Protein AF-W2TNB8-F1 (afdb_monomer)

pLDDT: mean 73.54, std 21.19, range [29.77, 98.19]

Sequence (472 aa):
MLRQRFLNAPKELVDGCDENANVVPSSLSCDLNDADRNEKKLQFLEDAFILHDQIYKLVPEVVKSVVAKDLADVREAVNFLLICCRLLIRGSEAALFELYRRVENLSDDSKTEVIDAIASLFIVRKTDGKIEVFDTSLQLLKLLKRVEEILETKYLEDRVLAMKALTILAKGNRIFMRQHLREFQKYIRGSDDILACEALRALSNLVPLHSDSPEEESDRDIFRLRIFDSLFPDIERLLFRLMLSDDADATATLWHTCARNAIRVLFALSSEVDFVMSRVLGKTIWYAKRSADILIFYEKFKETQKNLNSDLIEDRRVYWNMKWQRTLERTLTIIGEIVEAIFVHISCSFKHELKRVAELVEVELKSDHETDEDYGNFDVNRSEVETDFAYEAGIFNMKPTSEKDIEVIATVPSTKTTIYIKQEVCDEKDDKTNTVDDLIRTHVNKLLEDSLLEPNSSSKIQPFDSDKLAMA

Foldseek 3Di:
DVVVVVVPDDPPPDDDPDVDDPDDDDDDPPPPDPPVVVVVVVVVVVVVVVVLVVLLVCLQVLLVVPQPDDLVSLLVSLVSLLVCVVVVRPCSVVSLVSSLVCLVRDDPSSNVSSVVSVVVVQWDADPVRHTPCVVSVVSVVVVLVVLVVQCPDPDPVSVLVSLLVLLVVCLVCLPVCLVCLVVLLVQLLDPDLSNNLSSLSSLLNSFDLADPDPVVVVVQVVAADEPPDPSLVSLLVSLVVLLQDDPVDPSVVRNLSSLLSSLSNLLRRHPCSVVSLVVSLVVLVVQLVVLVVVLVVLVVVLVVCVPPDNPVSVVVNVVSVVSNVSSVVSSVSSVVSNVVSVVSCVVHVVVVVVVVVVVVVVVVVVVPPPPPPCPPCPDDDDDVVVVVVCVVVCVPPPPPPDPVPDDDPDDDDDDDDDDDDDDDDDDPPDPDCCDPVNVVVVVVVVCCCVPPPDDPPDDPDDDDDPPPPPPD

Nearest PDB structures (foldseek):
  8d9w-assembly1_K  TM=4.921E-01  e=1.727E-01  Mus musculus
  8d9w-assembly1_O  TM=3.521E-01  e=2.165E-01  Mus musculus
  7p3r-assembly1_D  TM=1.498E-01  e=1.383E+00  Vibrio cholerae O1 biovar El Tor str. N16961

Structure (mmCIF, N/CA/C/O backbone):
data_AF-W2TNB8-F1
#
_entry.id   AF-W2TNB8-F1
#
loop_
_atom_site.group_PDB
_atom_site.id
_atom_site.type_symbol
_atom_site.label_atom_id
_atom_site.label_alt_id
_atom_site.label_comp_id
_atom_site.label_asym_id
_atom_site.label_entity_id
_atom_site.label_seq_id
_atom_site.pdbx_PDB_ins_code
_atom_site.Cartn_x
_atom_site.Cartn_y
_atom_site.Cartn_z
_atom_site.occupancy
_atom_site.B_iso_or_equiv
_atom_site.auth_seq_id
_atom_site.auth_comp_id
_atom_site.auth_asym_id
_atom_site.auth_atom_id
_atom_site.pdbx_PDB_model_num
ATOM 1 N N . MET A 1 1 ? 25.960 -23.559 -33.112 1.00 40.53 1 MET A N 1
ATOM 2 C CA . MET A 1 1 ? 25.210 -24.542 -33.935 1.00 40.53 1 MET A CA 1
ATOM 3 C C . MET A 1 1 ? 23.815 -24.045 -34.350 1.00 40.53 1 MET A C 1
ATOM 5 O O . MET A 1 1 ? 23.493 -24.158 -35.524 1.00 40.53 1 MET A O 1
ATOM 9 N N . LEU A 1 2 ? 23.014 -23.439 -33.458 1.00 31.98 2 LEU A N 1
ATOM 10 C CA . LEU A 1 2 ? 21.687 -22.861 -33.780 1.00 31.98 2 LEU A CA 1
ATOM 11 C C . LEU A 1 2 ? 21.736 -21.676 -34.766 1.00 31.98 2 LEU A C 1
ATOM 13 O O . LEU A 1 2 ? 21.023 -21.679 -35.764 1.00 31.98 2 LEU A O 1
ATOM 17 N N . ARG A 1 3 ? 22.665 -20.729 -34.569 1.00 32.19 3 ARG A N 1
ATOM 18 C CA . ARG A 1 3 ? 22.882 -19.573 -35.467 1.00 32.19 3 ARG A CA 1
ATOM 19 C C . ARG A 1 3 ? 23.163 -19.964 -36.926 1.00 32.19 3 ARG A C 1
ATOM 21 O O . ARG A 1 3 ? 22.741 -19.282 -37.850 1.00 32.19 3 ARG A O 1
ATOM 28 N N . GLN A 1 4 ? 23.844 -21.090 -37.133 1.00 34.09 4 GLN A N 1
ATOM 29 C CA . GLN A 1 4 ? 24.223 -21.587 -38.459 1.00 34.09 4 GLN A CA 1
ATOM 30 C C . GLN A 1 4 ? 23.063 -22.310 -39.161 1.00 34.09 4 GLN A C 1
ATOM 32 O O . GLN A 1 4 ? 23.000 -22.310 -40.382 1.00 34.09 4 GLN A O 1
ATOM 37 N N . ARG A 1 5 ? 22.109 -22.870 -38.402 1.00 43.34 5 ARG A N 1
ATOM 38 C CA . ARG A 1 5 ? 20.845 -23.384 -38.955 1.00 43.34 5 ARG A CA 1
ATOM 39 C C . ARG A 1 5 ? 19.876 -22.254 -39.309 1.00 43.34 5 ARG A C 1
ATOM 41 O O . ARG A 1 5 ? 19.186 -22.367 -40.311 1.00 43.34 5 ARG A O 1
ATOM 48 N N . PHE A 1 6 ? 19.885 -21.157 -38.551 1.00 41.62 6 PHE A N 1
ATOM 49 C CA . PHE A 1 6 ? 19.051 -19.980 -38.821 1.00 41.62 6 PHE A CA 1
ATOM 50 C C . PHE A 1 6 ? 19.519 -19.186 -40.056 1.00 41.62 6 PHE A C 1
ATOM 52 O O . PHE A 1 6 ? 18.704 -18.746 -40.854 1.00 41.62 6 PHE A O 1
ATOM 59 N N . LEU A 1 7 ? 20.837 -19.059 -40.261 1.00 44.31 7 LEU A N 1
ATOM 60 C CA . LEU A 1 7 ? 21.420 -18.379 -41.431 1.00 44.31 7 LEU A CA 1
ATOM 61 C C . LEU A 1 7 ? 21.337 -19.186 -42.740 1.00 44.31 7 LEU A C 1
ATOM 63 O O . LEU A 1 7 ? 21.536 -18.619 -43.811 1.00 44.31 7 LEU A O 1
ATOM 67 N N . ASN A 1 8 ? 21.046 -20.487 -42.654 1.00 40.94 8 ASN A N 1
ATOM 68 C CA . ASN A 1 8 ? 20.912 -21.386 -43.803 1.00 40.94 8 ASN A CA 1
ATOM 69 C C . ASN A 1 8 ? 19.446 -21.647 -44.193 1.00 40.94 8 ASN A C 1
ATOM 71 O O . ASN A 1 8 ? 19.190 -22.490 -45.053 1.00 40.94 8 ASN A O 1
ATOM 75 N N . ALA A 1 9 ? 18.486 -20.952 -43.573 1.00 39.31 9 ALA A N 1
ATOM 76 C CA . ALA A 1 9 ? 17.110 -20.944 -44.052 1.00 39.31 9 ALA A CA 1
ATOM 77 C C . ALA A 1 9 ? 17.053 -20.257 -45.437 1.00 39.31 9 ALA A C 1
ATOM 79 O O . ALA A 1 9 ? 17.747 -19.255 -45.644 1.00 39.31 9 ALA A O 1
ATOM 80 N N . PRO A 1 10 ? 16.291 -20.795 -46.406 1.00 40.50 10 PRO A N 1
ATOM 81 C CA . PRO A 1 10 ? 16.275 -20.288 -47.776 1.00 40.50 10 PRO A CA 1
ATOM 82 C C . PRO A 1 10 ? 15.850 -18.813 -47.821 1.00 40.50 10 PRO A C 1
ATOM 84 O O . PRO A 1 10 ? 14.850 -18.417 -47.226 1.00 40.50 10 PRO A O 1
ATOM 87 N N . LYS A 1 11 ? 16.620 -17.997 -48.554 1.00 43.34 11 LYS A N 1
ATOM 88 C CA . LYS A 1 11 ? 16.440 -16.537 -48.699 1.00 43.34 11 LYS A CA 1
ATOM 89 C C . LYS A 1 11 ? 15.171 -16.121 -49.463 1.00 43.34 11 LYS A C 1
ATOM 91 O O . LYS A 1 11 ? 14.946 -14.936 -49.653 1.00 43.34 11 LYS A O 1
ATOM 96 N N . GLU A 1 12 ? 14.335 -17.069 -49.869 1.00 43.75 12 GLU A N 1
ATOM 97 C CA . GLU A 1 12 ? 13.125 -16.840 -50.671 1.00 43.75 12 GLU A CA 1
ATOM 98 C C . GLU A 1 12 ? 11.912 -16.372 -49.834 1.00 43.75 12 GLU A C 1
ATOM 100 O O . GLU A 1 12 ? 10.834 -16.154 -50.373 1.00 43.75 12 GLU A O 1
ATOM 105 N N . LEU A 1 13 ? 12.077 -16.187 -48.518 1.00 45.91 13 LEU A N 1
ATOM 106 C CA . LEU A 1 13 ? 11.015 -15.777 -47.582 1.00 45.91 13 LEU A CA 1
ATOM 107 C C . LEU A 1 13 ? 11.037 -14.284 -47.193 1.00 45.91 13 LEU A C 1
ATOM 109 O O . LEU A 1 13 ? 10.194 -13.855 -46.408 1.00 45.91 13 LEU A O 1
ATOM 113 N N . VAL A 1 14 ? 11.974 -13.489 -47.725 1.00 41.12 14 VAL A N 1
ATOM 114 C CA . VAL A 1 14 ? 12.074 -12.035 -47.470 1.00 41.12 14 VAL A CA 1
ATOM 115 C C . VAL A 1 14 ? 12.381 -11.291 -48.771 1.00 41.12 14 VAL A C 1
ATOM 117 O O . VAL A 1 14 ? 13.396 -10.610 -48.883 1.00 41.12 14 VAL A O 1
ATOM 120 N N . ASP A 1 15 ? 11.517 -11.443 -49.772 1.00 37.66 15 ASP A N 1
ATOM 121 C CA . ASP A 1 15 ? 11.546 -10.584 -50.955 1.00 37.66 15 ASP A CA 1
ATOM 122 C C . ASP A 1 15 ? 10.164 -9.950 -51.152 1.00 37.66 15 ASP A C 1
ATOM 124 O O . ASP A 1 15 ? 9.153 -10.654 -51.201 1.00 37.66 15 ASP A O 1
ATOM 128 N N . GLY A 1 16 ? 10.124 -8.615 -51.211 1.00 37.34 16 GLY A N 1
ATOM 129 C CA . GLY A 1 16 ? 8.931 -7.864 -51.615 1.00 37.34 16 GLY A CA 1
ATOM 130 C C . GLY A 1 16 ? 8.333 -6.874 -50.609 1.00 37.34 16 GLY A C 1
ATOM 131 O O . GLY A 1 16 ? 7.139 -6.939 -50.341 1.00 37.34 16 GLY A O 1
ATOM 132 N N . CYS A 1 17 ? 9.113 -5.899 -50.135 1.00 37.81 17 CYS A N 1
ATOM 133 C CA . CYS A 1 17 ? 8.587 -4.549 -49.878 1.00 37.81 17 CYS A CA 1
ATOM 134 C C . CYS A 1 17 ? 9.474 -3.551 -50.630 1.00 37.81 17 CYS A C 1
ATOM 136 O O . CYS A 1 17 ? 10.291 -2.858 -50.031 1.00 37.81 17 CYS A O 1
ATOM 138 N N . ASP A 1 18 ? 9.347 -3.541 -51.957 1.00 36.62 18 ASP A N 1
ATOM 139 C CA . ASP A 1 18 ? 9.877 -2.472 -52.799 1.00 36.62 18 ASP A CA 1
ATOM 140 C C . ASP A 1 18 ? 8.700 -1.551 -53.160 1.00 36.62 18 ASP A C 1
ATOM 142 O O . ASP A 1 18 ? 7.759 -1.959 -53.843 1.00 36.62 18 ASP A O 1
ATOM 146 N N . GLU A 1 19 ? 8.700 -0.329 -52.625 1.00 45.00 19 GLU A N 1
ATOM 147 C CA . GLU A 1 19 ? 7.594 0.639 -52.721 1.00 45.00 19 GLU A CA 1
ATOM 148 C C . GLU A 1 19 ? 7.489 1.337 -54.092 1.00 45.00 19 GLU A C 1
ATOM 150 O O . GLU A 1 19 ? 6.746 2.303 -54.236 1.00 45.00 19 GLU A O 1
ATOM 155 N N . ASN A 1 20 ? 8.183 0.869 -55.134 1.00 50.16 20 ASN A N 1
ATOM 156 C CA . ASN A 1 20 ? 8.196 1.550 -56.431 1.00 50.16 20 ASN A CA 1
ATOM 157 C C . ASN A 1 20 ? 8.028 0.596 -57.619 1.00 50.16 20 ASN A C 1
ATOM 159 O O . ASN A 1 20 ? 8.991 0.250 -58.298 1.00 50.16 20 ASN A O 1
ATOM 163 N N . ALA A 1 21 ? 6.782 0.256 -57.953 1.00 39.47 21 ALA A N 1
ATOM 164 C CA . ALA A 1 21 ? 6.462 -0.315 -59.261 1.00 39.47 21 ALA A CA 1
ATOM 165 C C . ALA A 1 21 ? 5.097 0.166 -59.779 1.00 39.47 21 ALA A C 1
ATOM 167 O O . ALA A 1 21 ? 4.085 -0.525 -59.701 1.00 39.47 21 ALA A O 1
ATOM 168 N N . ASN A 1 22 ? 5.092 1.356 -60.386 1.00 47.47 22 ASN A N 1
ATOM 169 C CA . ASN A 1 22 ? 4.117 1.703 -61.418 1.00 47.47 22 ASN A CA 1
ATOM 170 C C . ASN A 1 22 ? 4.455 0.907 -62.687 1.00 47.47 22 ASN A C 1
ATOM 172 O O . ASN A 1 22 ? 5.191 1.393 -63.545 1.00 47.47 22 ASN A O 1
ATOM 176 N N . VAL A 1 23 ? 3.925 -0.311 -62.817 1.00 43.44 23 VAL A N 1
ATOM 177 C CA . VAL A 1 23 ? 3.882 -1.030 -64.097 1.00 43.44 23 VAL A CA 1
ATOM 178 C C . VAL A 1 23 ? 2.503 -1.664 -64.277 1.00 43.44 23 VAL A C 1
ATOM 180 O O . VAL A 1 23 ? 1.962 -2.324 -63.397 1.00 43.44 23 VAL A O 1
ATOM 183 N N . VAL A 1 24 ? 1.943 -1.378 -65.448 1.00 44.81 24 VAL A N 1
ATOM 184 C CA . VAL A 1 24 ? 0.628 -1.730 -65.997 1.00 44.81 24 VAL A CA 1
ATOM 185 C C . VAL A 1 24 ? 0.245 -3.207 -65.775 1.00 44.81 24 VAL A C 1
ATOM 187 O O . VAL A 1 24 ? 1.080 -4.079 -66.016 1.00 44.81 24 VAL A O 1
ATOM 190 N N . PRO A 1 25 ? -1.018 -3.528 -65.419 1.00 45.72 25 PRO A N 1
ATOM 191 C CA . PRO A 1 25 ? -1.458 -4.910 -65.289 1.00 45.72 25 PRO A CA 1
ATOM 192 C C . PRO A 1 25 ? -1.731 -5.509 -66.674 1.00 45.72 25 PRO A C 1
ATOM 194 O O . PRO A 1 25 ? -2.728 -5.188 -67.323 1.00 45.72 25 PRO A O 1
ATOM 197 N N . SER A 1 26 ? -0.857 -6.404 -67.135 1.00 42.19 26 SER A N 1
ATOM 198 C CA . SER A 1 26 ? -1.202 -7.349 -68.192 1.00 42.19 26 SER A CA 1
ATOM 199 C C . SER A 1 26 ? -2.037 -8.475 -67.585 1.00 42.19 26 SER A C 1
ATOM 201 O O . SER A 1 26 ? -1.582 -9.291 -66.786 1.00 42.19 26 SER A O 1
ATOM 203 N N . SER A 1 27 ? -3.308 -8.490 -67.969 1.00 51.84 27 SER A N 1
ATOM 204 C CA . SER A 1 27 ? -4.267 -9.550 -67.700 1.00 51.84 27 SER A CA 1
ATOM 205 C C . SER A 1 27 ? -3.794 -10.876 -68.308 1.00 51.84 27 SER A C 1
ATOM 207 O O . SER A 1 27 ? -4.035 -11.143 -69.486 1.00 51.84 27 SER A O 1
ATOM 209 N N . LEU A 1 28 ? -3.148 -11.716 -67.502 1.00 43.69 28 LEU A N 1
ATOM 210 C CA . LEU A 1 28 ? -3.147 -13.162 -67.692 1.00 43.69 28 LEU A CA 1
ATOM 211 C C . LEU A 1 28 ? -3.880 -13.798 -66.513 1.00 43.69 28 LEU A C 1
ATOM 213 O O . LEU A 1 28 ? -3.395 -13.829 -65.384 1.00 43.69 28 LEU A O 1
ATOM 217 N N . SER A 1 29 ? -5.076 -14.291 -66.813 1.00 53.59 29 SER A N 1
ATOM 218 C CA . SER A 1 29 ? -5.853 -15.215 -66.000 1.00 53.59 29 SER A CA 1
ATOM 219 C C . SER A 1 29 ? -5.051 -16.501 -65.775 1.00 53.59 29 SER A C 1
ATOM 221 O O . SER A 1 29 ? -5.108 -17.432 -66.578 1.00 53.59 29 SER A O 1
ATOM 223 N N . CYS A 1 30 ? -4.277 -16.539 -64.692 1.00 47.50 30 CYS A N 1
ATOM 224 C CA . CYS A 1 30 ? -3.800 -17.780 -64.099 1.00 47.50 30 CYS A CA 1
ATOM 225 C C . CYS A 1 30 ? -4.850 -18.256 -63.094 1.00 47.50 30 CYS A C 1
ATOM 227 O O . CYS A 1 30 ? -4.733 -17.994 -61.899 1.00 47.50 30 CYS A O 1
ATOM 229 N N . ASP A 1 31 ? -5.833 -19.011 -63.584 1.00 50.62 31 ASP A N 1
ATOM 230 C CA . ASP A 1 31 ? -6.625 -19.956 -62.784 1.00 50.62 31 ASP A CA 1
ATOM 231 C C . ASP A 1 31 ? -5.734 -21.144 -62.360 1.00 50.62 31 ASP A C 1
ATOM 233 O O . ASP A 1 31 ? -6.017 -22.313 -62.621 1.00 50.62 31 ASP A O 1
ATOM 237 N N . LEU A 1 32 ? -4.592 -20.848 -61.731 1.00 55.38 32 LEU A N 1
ATOM 238 C CA . LEU A 1 32 ? -3.778 -21.829 -61.027 1.00 55.38 32 LEU A CA 1
ATOM 239 C C . LEU A 1 32 ? -4.346 -21.963 -59.617 1.00 55.38 32 LEU A C 1
ATOM 241 O O . LEU A 1 32 ? -3.917 -21.288 -58.687 1.00 55.38 32 LEU A O 1
ATOM 245 N N . ASN A 1 33 ? -5.351 -22.838 -59.530 1.00 65.56 33 ASN A N 1
ATOM 246 C CA . ASN A 1 33 ? -5.816 -23.571 -58.357 1.00 65.56 33 ASN A CA 1
ATOM 247 C C . ASN A 1 33 ? -5.619 -22.853 -57.017 1.00 65.56 33 ASN A C 1
ATOM 249 O O . ASN A 1 33 ? -4.662 -23.123 -56.288 1.00 65.56 33 ASN A O 1
ATOM 253 N N . ASP A 1 34 ? -6.613 -22.059 -56.618 1.00 70.19 34 ASP A N 1
ATOM 254 C CA . ASP A 1 34 ? -6.753 -21.583 -55.236 1.00 70.19 34 ASP A CA 1
ATOM 255 C C . ASP A 1 34 ? -6.587 -22.720 -54.206 1.00 70.19 34 ASP A C 1
ATOM 257 O O . ASP A 1 34 ? -6.105 -22.488 -53.099 1.00 70.19 34 ASP A O 1
ATOM 261 N N . ALA A 1 35 ? -6.902 -23.965 -54.588 1.00 73.25 35 ALA A N 1
ATOM 262 C CA . ALA A 1 35 ? -6.650 -25.171 -53.804 1.00 73.25 35 ALA A CA 1
ATOM 263 C C . ALA A 1 35 ? -5.157 -25.411 -53.480 1.00 73.25 35 ALA A C 1
ATOM 265 O O . ALA A 1 35 ? -4.832 -25.597 -52.312 1.00 73.25 35 ALA A O 1
ATOM 266 N N . ASP A 1 36 ? -4.245 -25.330 -54.457 1.00 80.56 36 ASP A N 1
ATOM 267 C CA . ASP A 1 36 ? -2.795 -25.548 -54.251 1.00 80.56 36 ASP A CA 1
ATOM 268 C C . ASP A 1 36 ? -2.166 -24.390 -53.450 1.00 80.56 36 ASP A C 1
ATOM 270 O O . ASP A 1 36 ? -1.295 -24.575 -52.598 1.00 80.56 36 ASP A O 1
ATOM 274 N N . ARG A 1 37 ? -2.672 -23.163 -53.641 1.00 80.12 37 ARG A N 1
ATOM 275 C CA . ARG A 1 37 ? -2.275 -22.008 -52.821 1.00 80.12 37 ARG A CA 1
ATOM 276 C C . ARG A 1 37 ? -2.736 -22.152 -51.369 1.00 80.12 37 ARG A C 1
ATOM 278 O O . ARG A 1 37 ? -2.006 -21.757 -50.459 1.00 80.12 37 ARG A O 1
ATOM 285 N N . ASN A 1 38 ? -3.936 -22.683 -51.144 1.00 83.06 38 ASN A N 1
ATOM 286 C CA . ASN A 1 38 ? -4.468 -22.915 -49.804 1.00 83.06 38 ASN A CA 1
ATOM 287 C C . ASN A 1 38 ? -3.755 -24.078 -49.102 1.00 83.06 38 ASN A C 1
ATOM 289 O O . ASN A 1 38 ? -3.478 -23.964 -47.912 1.00 83.06 38 ASN A O 1
ATOM 293 N N . GLU A 1 39 ? -3.380 -25.132 -49.827 1.00 89.12 39 GLU A N 1
ATOM 294 C CA . GLU A 1 39 ? -2.599 -26.256 -49.295 1.00 89.12 39 GLU A CA 1
ATOM 295 C C . GLU A 1 39 ? -1.198 -25.813 -48.849 1.00 89.12 39 GLU A C 1
ATOM 297 O O . GLU A 1 39 ? -0.799 -26.066 -47.714 1.00 89.12 39 GLU A O 1
ATOM 302 N N . LYS A 1 40 ? -0.491 -25.020 -49.667 1.00 89.31 40 LYS A N 1
ATOM 303 C CA . LYS A 1 40 ? 0.808 -24.433 -49.284 1.00 89.31 40 LYS A CA 1
ATOM 304 C C . LYS A 1 40 ? 0.713 -23.511 -48.066 1.00 89.31 40 LYS A C 1
ATOM 306 O O . LYS A 1 40 ? 1.603 -23.515 -47.219 1.00 89.31 40 LYS A O 1
ATOM 311 N N . LYS A 1 41 ? -0.365 -22.724 -47.956 1.00 87.81 41 LYS A N 1
ATOM 312 C CA . LYS A 1 41 ? -0.623 -21.887 -46.771 1.00 87.81 41 LYS A CA 1
ATOM 313 C C . LYS A 1 41 ? -0.902 -22.729 -45.528 1.00 87.81 41 LYS A C 1
ATOM 315 O O . LYS A 1 41 ? -0.431 -22.367 -44.455 1.00 87.81 41 LYS A O 1
ATOM 320 N N . LEU A 1 42 ? -1.657 -23.819 -45.665 1.00 91.06 42 LEU A N 1
ATOM 321 C CA . LEU A 1 42 ? -1.948 -24.726 -44.559 1.00 91.06 42 LEU A CA 1
ATOM 322 C C . LEU A 1 42 ? -0.664 -25.391 -44.055 1.00 91.06 42 LEU A C 1
ATOM 324 O O . LEU A 1 42 ? -0.391 -25.319 -42.862 1.00 91.06 42 LEU A O 1
ATOM 328 N N . GLN A 1 43 ? 0.166 -25.915 -44.961 1.00 93.56 43 GLN A N 1
ATOM 329 C CA . GLN A 1 43 ? 1.459 -26.505 -44.607 1.00 93.56 43 GLN A CA 1
ATOM 330 C C . GLN A 1 43 ? 2.368 -25.496 -43.892 1.00 93.56 43 GLN A C 1
ATOM 332 O O . GLN A 1 43 ? 2.960 -25.810 -42.865 1.00 93.56 43 GLN A O 1
ATOM 337 N N . PHE A 1 44 ? 2.432 -24.255 -44.386 1.00 92.44 44 PHE A N 1
ATOM 338 C CA . PHE A 1 44 ? 3.196 -23.193 -43.729 1.00 92.44 44 PHE A CA 1
ATOM 339 C C . PHE A 1 44 ? 2.695 -22.908 -42.304 1.00 92.44 44 PHE A C 1
ATOM 341 O O . PHE A 1 44 ? 3.500 -22.715 -41.393 1.00 92.44 44 PHE A O 1
ATOM 348 N N . LEU A 1 45 ? 1.374 -22.884 -42.096 1.00 91.31 45 LEU A N 1
ATOM 349 C CA . LEU A 1 45 ? 0.794 -22.699 -40.766 1.00 91.31 45 LEU A CA 1
ATOM 350 C C . LEU A 1 45 ? 1.109 -23.883 -39.847 1.00 91.31 45 LEU A C 1
ATOM 352 O O . LEU A 1 45 ? 1.473 -23.659 -38.695 1.00 91.31 45 LEU A O 1
ATOM 356 N N . GLU A 1 46 ? 1.012 -25.119 -40.339 1.00 93.50 46 GLU A N 1
ATOM 357 C CA . GLU A 1 46 ? 1.376 -26.322 -39.582 1.00 93.50 46 GLU A CA 1
ATOM 358 C C . GLU A 1 46 ? 2.843 -26.289 -39.143 1.00 93.50 46 GLU A C 1
ATOM 360 O O . GLU A 1 46 ? 3.135 -26.446 -37.955 1.00 93.50 46 GLU A O 1
ATOM 365 N N . ASP A 1 47 ? 3.758 -25.987 -40.065 1.00 93.56 47 ASP A N 1
ATOM 366 C CA . ASP A 1 47 ? 5.188 -25.877 -39.773 1.00 93.56 47 ASP A CA 1
ATOM 367 C C . ASP A 1 47 ? 5.469 -24.754 -38.757 1.00 93.56 47 ASP A C 1
ATOM 369 O O . ASP A 1 47 ? 6.261 -24.930 -37.824 1.00 93.56 47 ASP A O 1
ATOM 373 N N . ALA A 1 48 ? 4.778 -23.613 -38.877 1.00 89.19 48 ALA A N 1
ATOM 374 C CA . ALA A 1 48 ? 4.880 -22.507 -37.928 1.00 89.19 48 ALA A CA 1
ATOM 375 C C . ALA A 1 48 ? 4.365 -22.885 -36.526 1.00 89.19 48 ALA A C 1
ATOM 377 O O . ALA A 1 48 ? 5.001 -22.538 -35.527 1.00 89.19 48 ALA A O 1
ATOM 378 N N . PHE A 1 49 ? 3.258 -23.631 -36.427 1.00 89.56 49 PHE A N 1
ATOM 379 C CA . PHE A 1 49 ? 2.741 -24.134 -35.150 1.00 89.56 49 PHE A CA 1
ATOM 380 C C . PHE A 1 49 ? 3.695 -25.138 -34.501 1.00 89.56 49 PHE A C 1
ATOM 382 O O . PHE A 1 49 ? 3.935 -25.056 -33.293 1.00 89.56 49 PHE A O 1
ATOM 389 N N . ILE A 1 50 ? 4.272 -26.050 -35.288 1.00 94.25 50 ILE A N 1
ATOM 390 C CA . ILE A 1 50 ? 5.268 -27.013 -34.805 1.00 94.25 50 ILE A CA 1
ATOM 391 C C . ILE A 1 50 ? 6.493 -26.273 -34.263 1.00 94.25 50 ILE A C 1
ATOM 393 O O . ILE A 1 50 ? 6.951 -26.572 -33.159 1.00 94.25 50 ILE A O 1
ATOM 397 N N . LEU A 1 51 ? 7.001 -25.279 -34.997 1.00 92.50 51 LEU A N 1
ATOM 398 C CA . LEU A 1 51 ? 8.129 -24.468 -34.547 1.00 92.50 51 LEU A CA 1
ATOM 399 C C . LEU A 1 51 ? 7.794 -23.712 -33.255 1.00 92.50 51 LEU A C 1
ATOM 401 O O . LEU A 1 51 ? 8.584 -23.72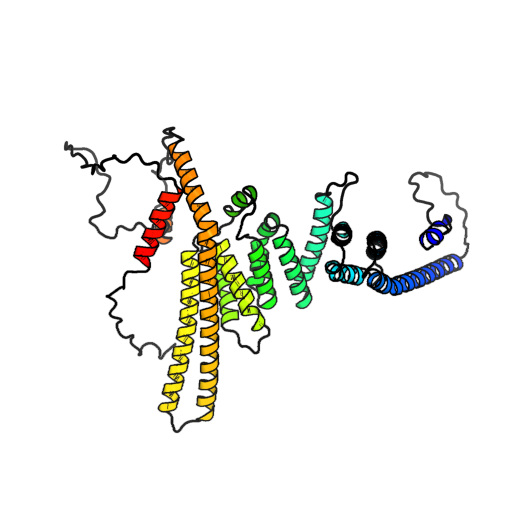7 -32.312 1.00 92.50 51 LEU A O 1
ATOM 405 N N . HIS A 1 52 ? 6.617 -23.092 -33.181 1.00 92.06 52 HIS A N 1
ATOM 406 C CA . HIS A 1 52 ? 6.170 -22.383 -31.986 1.00 92.06 52 HIS A CA 1
ATOM 407 C C . HIS A 1 52 ? 6.096 -23.317 -30.760 1.00 92.06 52 HIS A C 1
ATOM 409 O O . HIS A 1 52 ? 6.566 -22.952 -29.681 1.00 92.06 52 HIS A O 1
ATOM 415 N N . ASP A 1 53 ? 5.555 -24.531 -30.905 1.00 91.75 53 ASP A N 1
ATOM 416 C CA . ASP A 1 53 ? 5.495 -25.533 -29.826 1.00 91.75 53 ASP A CA 1
ATOM 417 C C . ASP A 1 53 ? 6.891 -26.022 -29.398 1.00 91.75 53 ASP A C 1
ATOM 419 O O . ASP A 1 53 ? 7.175 -26.169 -28.205 1.00 91.75 53 ASP A O 1
ATOM 423 N N . GLN A 1 54 ? 7.802 -26.214 -30.354 1.00 95.31 54 GLN A N 1
ATOM 424 C CA . GLN A 1 54 ? 9.189 -26.579 -30.061 1.00 95.31 54 GLN A CA 1
ATOM 425 C C . GLN A 1 54 ? 9.921 -25.479 -29.284 1.00 95.31 54 GLN A C 1
ATOM 427 O O . GLN A 1 54 ? 10.605 -25.778 -28.303 1.00 95.31 54 GLN A O 1
ATOM 432 N N . ILE A 1 55 ? 9.756 -24.211 -29.677 1.00 94.38 55 ILE A N 1
ATOM 433 C CA . ILE A 1 55 ? 10.347 -23.073 -28.961 1.00 94.38 55 ILE A CA 1
ATOM 434 C C . ILE A 1 55 ? 9.736 -22.967 -27.560 1.00 94.38 55 ILE A C 1
ATOM 436 O O . ILE A 1 55 ? 10.480 -22.839 -26.589 1.00 94.38 55 ILE A O 1
ATOM 440 N N . TYR A 1 56 ? 8.414 -23.105 -27.423 1.00 92.56 56 TYR A N 1
ATOM 441 C CA . TYR A 1 56 ? 7.736 -23.098 -26.123 1.00 92.56 56 TYR A CA 1
ATOM 442 C C . TYR A 1 56 ? 8.317 -24.131 -25.146 1.00 92.56 56 TYR A C 1
ATOM 444 O O . TYR A 1 56 ? 8.570 -23.815 -23.984 1.00 92.56 56 TYR A O 1
ATOM 452 N N . LYS A 1 57 ? 8.588 -25.354 -25.615 1.00 94.81 57 LYS A N 1
ATOM 453 C CA . LYS A 1 57 ? 9.212 -26.412 -24.802 1.00 94.81 57 LYS A CA 1
ATOM 454 C C . LYS A 1 57 ? 10.661 -26.100 -24.419 1.00 94.81 57 LYS A C 1
ATOM 456 O O . LYS A 1 57 ? 11.119 -26.554 -23.373 1.00 94.81 57 LYS A O 1
ATOM 461 N N . LEU A 1 58 ? 11.377 -25.331 -25.240 1.00 95.31 58 LEU A N 1
ATOM 462 C CA . LEU A 1 58 ? 12.771 -24.953 -25.004 1.00 95.31 58 LEU A CA 1
ATOM 463 C C . LEU A 1 58 ? 12.914 -23.814 -23.983 1.00 95.31 58 LEU A C 1
ATOM 465 O O . LEU A 1 58 ? 13.861 -23.805 -23.200 1.00 95.31 58 LEU A O 1
ATOM 469 N N . VAL A 1 59 ? 11.964 -22.876 -23.965 1.00 94.12 59 VAL A N 1
ATOM 470 C CA . VAL A 1 59 ? 11.940 -21.701 -23.076 1.00 94.12 59 VAL A CA 1
ATOM 471 C C . VAL A 1 59 ? 12.269 -22.018 -21.598 1.00 94.12 59 VAL A C 1
ATOM 473 O O . VAL A 1 59 ? 13.184 -21.389 -21.060 1.00 94.12 59 VAL A O 1
ATOM 476 N N . PRO A 1 60 ? 11.621 -22.985 -20.913 1.00 92.50 60 PRO A N 1
ATOM 477 C CA . PRO A 1 60 ? 11.943 -23.290 -19.515 1.00 92.50 60 PRO A CA 1
ATOM 478 C C . PRO A 1 60 ? 13.327 -23.932 -19.330 1.00 92.50 60 PRO A C 1
ATOM 480 O O . PRO A 1 60 ? 13.971 -23.718 -18.302 1.00 92.50 60 PRO A O 1
ATOM 483 N N . GLU A 1 61 ? 13.808 -24.700 -20.310 1.00 93.31 61 GLU A N 1
ATOM 484 C CA . GLU A 1 61 ? 15.130 -25.337 -20.254 1.00 93.31 61 GLU A CA 1
ATOM 485 C C . GLU A 1 61 ? 16.256 -24.310 -20.392 1.00 93.31 61 GLU A C 1
ATOM 487 O O . GLU A 1 61 ? 17.275 -24.413 -19.705 1.00 93.31 61 GLU A O 1
ATOM 492 N N . VAL A 1 62 ? 16.042 -23.262 -21.193 1.00 91.75 62 VAL A N 1
ATOM 493 C CA . VAL A 1 62 ? 16.973 -22.131 -21.289 1.00 91.75 62 VAL A CA 1
ATOM 494 C C . VAL A 1 62 ? 17.156 -21.484 -19.918 1.00 91.75 62 VAL A C 1
ATOM 496 O O . VAL A 1 62 ? 18.291 -21.382 -19.460 1.00 91.75 62 VAL A O 1
ATOM 499 N N . VAL A 1 63 ? 16.072 -21.162 -19.204 1.00 90.00 63 VAL A N 1
ATOM 500 C CA . VAL A 1 63 ? 16.145 -20.552 -17.860 1.00 90.00 63 VAL A CA 1
ATOM 501 C C . VAL A 1 63 ? 16.852 -21.456 -16.849 1.00 90.00 63 VAL A C 1
ATOM 503 O O . VAL A 1 63 ? 17.671 -20.985 -16.059 1.00 90.00 63 VAL A O 1
ATOM 506 N N . LYS A 1 64 ? 16.575 -22.767 -16.873 1.00 89.31 64 LYS A N 1
ATOM 507 C CA . LYS A 1 64 ? 17.275 -23.733 -16.010 1.00 89.31 64 LYS A CA 1
ATOM 508 C C . LYS A 1 64 ? 18.769 -23.769 -16.297 1.00 89.31 64 LYS A C 1
ATOM 510 O O . LYS A 1 64 ? 19.556 -23.872 -15.362 1.00 89.31 64 LYS A O 1
ATOM 515 N N . SER A 1 65 ? 19.145 -23.670 -17.570 1.00 87.88 65 SER A N 1
ATOM 516 C CA . SER A 1 65 ? 20.537 -23.779 -17.984 1.00 87.88 65 SER A CA 1
ATOM 517 C C . SER A 1 65 ? 21.393 -22.588 -17.555 1.00 87.88 65 SER A C 1
ATOM 519 O O . SER A 1 65 ? 22.595 -22.766 -17.442 1.00 87.88 65 SER A O 1
ATOM 521 N N . VAL A 1 66 ? 20.810 -21.411 -17.299 1.00 85.38 66 VAL A N 1
ATOM 522 C CA . VAL A 1 66 ? 21.553 -20.174 -16.978 1.00 85.38 66 VAL A CA 1
ATOM 523 C C . VAL A 1 66 ? 22.106 -20.157 -15.546 1.00 85.38 66 VAL A C 1
ATOM 525 O O . VAL A 1 66 ? 23.060 -19.437 -15.255 1.00 85.38 66 VAL A O 1
ATOM 528 N N . VAL A 1 67 ? 21.554 -20.969 -14.640 1.00 71.19 67 VAL A N 1
ATOM 529 C CA . VAL A 1 67 ? 22.007 -21.019 -13.242 1.00 71.19 67 VAL A CA 1
ATOM 530 C C . VAL A 1 67 ? 23.443 -21.559 -13.190 1.00 71.19 67 VAL A C 1
ATOM 532 O O . VAL A 1 67 ? 23.674 -22.709 -13.548 1.00 71.19 67 VAL A O 1
ATOM 535 N N . ALA A 1 68 ? 24.383 -20.730 -12.719 1.00 69.25 68 ALA A N 1
ATOM 536 C CA . ALA A 1 68 ? 25.827 -21.000 -12.604 1.00 69.25 68 ALA A CA 1
ATOM 537 C C . ALA A 1 68 ? 26.660 -20.946 -13.903 1.00 69.25 68 ALA A C 1
ATOM 539 O O . ALA A 1 68 ? 27.763 -21.496 -13.942 1.00 69.25 68 ALA A O 1
ATOM 540 N N . LYS A 1 69 ? 26.170 -20.273 -14.949 1.00 79.88 69 LYS A N 1
ATOM 541 C CA . LYS A 1 69 ? 26.937 -20.046 -16.184 1.00 79.88 69 LYS A CA 1
ATOM 542 C C . LYS A 1 69 ? 27.607 -18.672 -16.238 1.00 79.88 69 LYS A C 1
ATOM 544 O O . LYS A 1 69 ? 27.370 -17.818 -15.386 1.00 79.88 69 LYS A O 1
ATOM 549 N N . ASP A 1 70 ? 28.486 -18.497 -17.223 1.00 86.62 70 ASP A N 1
ATOM 550 C CA . ASP A 1 70 ? 29.191 -17.243 -17.462 1.00 86.62 70 ASP A CA 1
ATOM 551 C C . ASP A 1 70 ? 28.270 -16.152 -18.047 1.00 86.62 70 ASP A C 1
ATOM 553 O O . ASP A 1 70 ? 27.138 -16.399 -18.470 1.00 86.62 70 ASP A O 1
ATOM 557 N N . LEU A 1 71 ? 28.765 -14.911 -18.068 1.00 86.00 71 LEU A N 1
ATOM 558 C CA . LEU A 1 71 ? 28.029 -13.756 -18.590 1.00 86.00 71 LEU A CA 1
ATOM 559 C C . LEU A 1 71 ? 27.592 -13.944 -20.056 1.00 86.0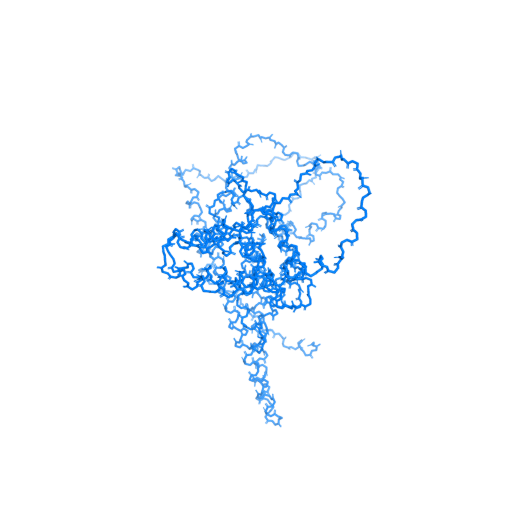0 71 LEU A C 1
ATOM 561 O O . LEU A 1 71 ? 26.553 -13.427 -20.466 1.00 86.00 71 LEU A O 1
ATOM 565 N N . ALA A 1 72 ? 28.376 -14.670 -20.858 1.00 89.25 72 ALA A N 1
ATOM 566 C CA . ALA A 1 72 ? 28.085 -14.883 -22.272 1.00 89.25 72 ALA A CA 1
ATOM 567 C C . ALA A 1 72 ? 26.850 -15.774 -22.460 1.00 89.25 72 ALA A C 1
ATOM 569 O O . ALA A 1 72 ? 25.966 -15.444 -23.254 1.00 89.25 72 ALA A O 1
ATOM 570 N N . ASP A 1 73 ? 26.758 -16.855 -21.688 1.00 89.38 73 ASP A N 1
ATOM 571 C CA . ASP A 1 73 ? 25.602 -17.744 -21.675 1.00 89.38 73 ASP A CA 1
ATOM 572 C C . ASP A 1 73 ? 24.345 -17.041 -21.142 1.00 89.38 73 ASP A C 1
ATOM 574 O O . ASP A 1 73 ? 23.254 -17.225 -21.691 1.00 89.38 73 ASP A O 1
ATOM 578 N N . VAL A 1 74 ? 24.490 -16.198 -20.110 1.00 89.50 74 VAL A N 1
ATOM 579 C CA . VAL A 1 74 ? 23.394 -15.355 -19.600 1.00 89.50 74 VAL A CA 1
ATOM 580 C C . VAL A 1 74 ? 22.889 -14.430 -20.709 1.00 89.50 74 VAL A C 1
ATOM 582 O O . VAL A 1 74 ? 21.691 -14.414 -20.991 1.00 89.50 74 VAL A O 1
ATOM 585 N N . ARG A 1 75 ? 23.787 -13.703 -21.385 1.00 90.06 75 ARG A N 1
ATOM 586 C CA . ARG A 1 75 ? 23.437 -12.774 -22.470 1.00 90.06 75 ARG A CA 1
ATOM 587 C C . ARG A 1 75 ? 22.712 -13.476 -23.617 1.00 90.06 75 ARG A C 1
ATOM 589 O O . ARG A 1 75 ? 21.716 -12.959 -24.121 1.00 90.06 75 ARG A O 1
ATOM 596 N N . GLU A 1 76 ? 23.180 -14.649 -24.035 1.00 91.44 76 GLU A N 1
ATOM 597 C CA . GLU A 1 76 ? 22.538 -15.405 -25.115 1.00 91.44 76 GLU A CA 1
ATOM 598 C C . GLU A 1 76 ? 21.137 -15.887 -24.712 1.00 91.44 76 GLU A C 1
ATOM 600 O O . GLU A 1 76 ? 20.184 -15.744 -25.481 1.00 91.44 76 GLU A O 1
ATOM 605 N N . ALA A 1 77 ? 20.984 -16.403 -23.490 1.00 91.44 77 ALA A N 1
ATOM 606 C CA . ALA A 1 77 ? 19.694 -16.849 -22.975 1.00 91.44 77 ALA A CA 1
ATOM 607 C C . ALA A 1 77 ? 18.687 -15.699 -22.864 1.00 91.44 77 ALA A C 1
ATOM 609 O O . ALA A 1 77 ? 17.533 -15.832 -23.272 1.00 91.44 77 ALA A O 1
ATOM 610 N N . VAL A 1 78 ? 19.136 -14.556 -22.355 1.00 91.44 78 VAL A N 1
ATOM 611 C CA . VAL A 1 78 ? 18.346 -13.332 -22.269 1.00 91.44 78 VAL A CA 1
ATOM 612 C C . VAL A 1 78 ? 17.910 -12.872 -23.661 1.00 91.44 78 VAL A C 1
ATOM 614 O O . VAL A 1 78 ? 16.716 -12.688 -23.889 1.00 91.44 78 VAL A O 1
ATOM 617 N N . ASN A 1 79 ? 18.835 -12.764 -24.620 1.00 91.75 79 ASN A N 1
ATOM 618 C CA . ASN A 1 79 ? 18.517 -12.382 -25.999 1.00 91.75 79 ASN A CA 1
ATOM 619 C C . ASN A 1 79 ? 17.508 -13.335 -26.648 1.00 91.75 79 ASN A C 1
ATOM 621 O O . ASN A 1 79 ? 16.561 -12.888 -27.298 1.00 91.75 79 ASN A O 1
ATOM 625 N N . PHE A 1 80 ? 17.672 -14.642 -26.440 1.00 94.12 80 PHE A N 1
ATOM 626 C CA . PHE A 1 80 ? 16.720 -15.643 -26.907 1.00 94.12 80 PHE A CA 1
ATOM 627 C C . PHE A 1 80 ? 15.321 -15.417 -26.317 1.00 94.12 80 PHE A C 1
ATOM 629 O O . PHE A 1 80 ? 14.338 -15.397 -27.061 1.00 94.12 80 PHE A O 1
ATOM 636 N N . LEU A 1 81 ? 15.217 -15.195 -25.003 1.00 93.06 81 LEU A N 1
ATOM 637 C CA . LEU A 1 81 ? 13.937 -14.932 -24.340 1.00 93.06 81 LEU A CA 1
ATOM 638 C C . LEU A 1 81 ? 13.307 -13.614 -24.806 1.00 93.06 81 LEU A C 1
ATOM 640 O O . LEU A 1 81 ? 12.099 -13.576 -25.029 1.00 93.06 81 LEU A O 1
ATOM 644 N N . LEU A 1 82 ? 14.101 -12.564 -25.034 1.00 90.19 82 LEU A N 1
ATOM 645 C CA . LEU A 1 82 ? 13.615 -11.300 -25.595 1.00 90.19 82 LEU A CA 1
ATOM 646 C C . LEU A 1 82 ? 13.021 -11.481 -26.995 1.00 90.19 82 LEU A C 1
ATOM 648 O O . LEU A 1 82 ? 11.953 -10.940 -27.283 1.00 90.19 82 LEU A O 1
ATOM 652 N N . ILE A 1 83 ? 13.686 -12.253 -27.861 1.00 91.56 83 ILE A N 1
ATOM 653 C CA . ILE A 1 83 ? 13.162 -12.593 -29.191 1.00 91.56 83 ILE A CA 1
ATOM 654 C C . ILE A 1 83 ? 11.848 -13.365 -29.047 1.00 91.56 83 ILE A C 1
ATOM 656 O O . ILE A 1 83 ? 10.870 -13.028 -29.712 1.00 91.56 83 ILE A O 1
ATOM 660 N N . CYS A 1 84 ? 11.792 -14.344 -28.140 1.00 92.38 84 CYS A N 1
ATOM 661 C CA . CYS A 1 84 ? 10.570 -15.099 -27.868 1.00 92.38 84 CYS A CA 1
ATOM 662 C C . CYS A 1 84 ? 9.421 -14.189 -27.398 1.00 92.38 84 CYS A C 1
ATOM 664 O O . CYS A 1 84 ? 8.309 -14.328 -27.898 1.00 92.38 84 CYS A O 1
ATOM 666 N N . CYS A 1 85 ? 9.683 -13.220 -26.514 1.00 87.25 85 CYS A N 1
ATOM 667 C CA . CYS A 1 85 ? 8.683 -12.241 -26.079 1.00 87.25 85 CYS A CA 1
ATOM 668 C C . CYS A 1 85 ? 8.202 -11.348 -27.229 1.00 87.25 85 CYS A C 1
ATOM 670 O O . CYS A 1 85 ? 7.001 -11.140 -27.376 1.00 87.25 85 CYS A O 1
ATOM 672 N N . ARG A 1 86 ? 9.107 -10.859 -28.088 1.00 84.88 86 ARG A N 1
ATOM 673 C CA . ARG A 1 86 ? 8.738 -10.045 -29.265 1.00 84.88 86 ARG A CA 1
ATOM 674 C C . ARG A 1 86 ? 7.884 -10.817 -30.271 1.00 84.88 86 ARG A C 1
ATOM 676 O O . ARG A 1 86 ? 7.034 -10.222 -30.923 1.00 84.88 86 ARG A O 1
ATOM 683 N N . LEU A 1 87 ? 8.102 -12.126 -30.377 1.00 88.19 87 LEU A N 1
ATOM 684 C CA . LEU A 1 87 ? 7.317 -13.035 -31.214 1.00 88.19 87 LEU A CA 1
ATOM 685 C C . LEU A 1 87 ? 6.072 -13.594 -30.504 1.00 88.19 87 LEU A C 1
ATOM 687 O O . LEU A 1 87 ? 5.370 -14.413 -31.090 1.00 88.19 87 LEU A O 1
ATOM 691 N N . LEU A 1 88 ? 5.793 -13.163 -29.267 1.00 86.12 88 LEU A N 1
ATOM 692 C CA . LEU A 1 88 ? 4.663 -13.614 -28.447 1.00 86.12 88 LEU A CA 1
ATOM 693 C C . LEU A 1 88 ? 4.627 -15.137 -28.233 1.00 86.12 88 LEU A C 1
ATOM 695 O O . LEU A 1 88 ? 3.554 -15.738 -28.142 1.00 86.12 88 LEU A O 1
ATOM 699 N N . ILE A 1 89 ? 5.799 -15.772 -28.125 1.00 92.50 89 ILE A N 1
ATOM 700 C CA . ILE A 1 89 ? 5.884 -17.198 -27.813 1.00 92.50 89 ILE A CA 1
ATOM 701 C C . ILE A 1 89 ? 5.312 -17.437 -26.417 1.00 92.50 89 ILE A C 1
ATOM 703 O O . ILE A 1 89 ? 5.735 -16.832 -25.431 1.00 92.50 89 ILE A O 1
ATOM 707 N N . ARG A 1 90 ? 4.361 -18.368 -26.312 1.00 87.50 90 ARG A N 1
ATOM 708 C CA . ARG A 1 90 ? 3.731 -18.723 -25.032 1.00 87.50 90 ARG A CA 1
ATOM 709 C C . ARG A 1 90 ? 4.789 -18.989 -23.951 1.00 87.50 90 ARG A C 1
ATOM 711 O O . ARG A 1 90 ? 5.773 -19.669 -24.195 1.00 87.50 90 ARG A O 1
ATOM 718 N N . GLY A 1 91 ? 4.582 -18.473 -22.739 1.00 87.12 91 GLY A N 1
ATOM 719 C CA . GLY A 1 91 ? 5.455 -18.741 -21.588 1.00 87.12 91 GLY A CA 1
ATOM 720 C C . GLY A 1 91 ? 6.812 -18.023 -21.586 1.00 87.12 91 GLY A C 1
ATOM 721 O O . GLY A 1 91 ? 7.523 -18.133 -20.588 1.00 87.12 91 GLY A O 1
ATOM 722 N N . SER A 1 92 ? 7.166 -17.261 -22.629 1.00 90.81 92 SER A N 1
ATOM 723 C CA . SER A 1 92 ? 8.428 -16.509 -22.671 1.00 90.81 92 SER A CA 1
ATOM 724 C C . SER A 1 92 ? 8.503 -15.421 -21.595 1.00 90.81 92 SER A C 1
ATOM 726 O O . SER A 1 92 ? 9.543 -15.261 -20.967 1.00 90.81 92 SER A O 1
ATOM 728 N N . GLU A 1 93 ? 7.395 -14.729 -21.313 1.00 84.12 93 GLU A N 1
ATOM 729 C CA . GLU A 1 93 ? 7.319 -13.709 -20.255 1.00 84.12 93 GLU A CA 1
ATOM 730 C C . GLU A 1 93 ? 7.528 -14.318 -18.862 1.00 84.12 93 GLU A C 1
ATOM 732 O O . GLU A 1 93 ? 8.323 -13.818 -18.068 1.00 84.12 93 GLU A O 1
ATOM 737 N N . ALA A 1 94 ? 6.869 -15.448 -18.583 1.00 83.00 94 ALA A N 1
ATOM 738 C CA . ALA A 1 94 ? 7.027 -16.174 -17.325 1.00 83.00 94 ALA A CA 1
ATOM 739 C C . ALA A 1 94 ? 8.465 -16.684 -17.143 1.00 83.00 94 ALA A C 1
ATOM 741 O O . ALA A 1 94 ? 9.004 -16.641 -16.040 1.00 83.00 94 ALA A O 1
ATOM 742 N N . ALA A 1 95 ? 9.104 -17.125 -18.227 1.00 89.00 95 ALA A N 1
ATOM 743 C CA . ALA A 1 95 ? 10.496 -17.551 -18.224 1.00 89.00 95 ALA A CA 1
ATOM 744 C C . ALA A 1 95 ? 11.476 -16.389 -18.025 1.00 89.00 95 ALA A C 1
ATOM 746 O O . ALA A 1 95 ? 12.439 -16.531 -17.277 1.00 89.00 95 ALA A O 1
ATOM 747 N N . LEU A 1 96 ? 11.212 -15.229 -18.628 1.00 87.00 96 LEU A N 1
ATOM 748 C CA . LEU A 1 96 ? 11.993 -14.017 -18.397 1.00 87.00 96 LEU A CA 1
ATOM 749 C C . LEU A 1 96 ? 11.880 -13.549 -16.938 1.00 87.00 96 LEU A C 1
ATOM 751 O O . LEU A 1 96 ? 12.872 -13.147 -16.334 1.00 87.00 96 LEU A O 1
ATOM 755 N N . PHE A 1 97 ? 10.695 -13.669 -16.339 1.00 82.06 97 PHE A N 1
ATOM 756 C CA . PHE A 1 97 ? 10.484 -13.368 -14.924 1.00 82.06 97 PHE A CA 1
ATOM 757 C C . PHE A 1 97 ? 11.134 -14.396 -13.987 1.00 82.06 97 PHE A C 1
ATOM 759 O O . PHE A 1 97 ? 11.704 -14.032 -12.960 1.00 82.06 97 PHE A O 1
ATOM 766 N N . GLU A 1 98 ? 11.099 -15.682 -14.334 1.00 86.62 98 GLU A N 1
ATOM 767 C CA . GLU A 1 98 ? 11.816 -16.724 -13.594 1.00 86.62 98 GLU A CA 1
ATOM 768 C C . GLU A 1 98 ? 13.334 -16.524 -13.685 1.00 86.62 98 GLU A C 1
ATOM 770 O O . GLU A 1 98 ? 14.043 -16.708 -12.696 1.00 86.62 98 GLU A O 1
ATOM 775 N N . LEU A 1 99 ? 13.834 -16.078 -14.840 1.00 86.75 99 LEU A N 1
ATOM 776 C CA . LEU A 1 99 ? 15.223 -15.669 -14.989 1.00 86.75 99 LEU A CA 1
ATOM 777 C C . LEU A 1 99 ? 15.533 -14.470 -14.085 1.00 86.75 99 LEU A C 1
ATOM 779 O O . LEU A 1 99 ? 16.510 -14.534 -13.346 1.00 86.75 99 LEU A O 1
ATOM 783 N N . TYR A 1 100 ? 14.669 -13.446 -14.064 1.00 84.50 100 TYR A N 1
ATOM 784 C CA . TYR A 1 100 ? 14.785 -12.297 -13.160 1.00 84.50 100 TYR A CA 1
ATOM 785 C C . TYR A 1 100 ? 14.831 -12.708 -11.680 1.00 84.50 100 TYR A C 1
ATOM 787 O O . TYR A 1 100 ? 15.689 -12.247 -10.939 1.00 84.50 100 TYR A O 1
ATOM 795 N N . ARG A 1 101 ? 13.972 -13.632 -11.234 1.00 84.12 101 ARG A N 1
ATOM 796 C CA . ARG A 1 101 ? 13.997 -14.144 -9.848 1.00 84.12 101 ARG A CA 1
ATOM 797 C C . ARG A 1 101 ? 15.309 -14.830 -9.482 1.00 84.12 101 ARG A C 1
ATOM 799 O O . ARG A 1 101 ? 15.701 -14.833 -8.322 1.00 84.12 101 ARG A O 1
ATOM 806 N N . ARG A 1 102 ? 15.988 -15.422 -10.463 1.00 83.12 102 ARG A N 1
ATOM 807 C CA . ARG A 1 102 ? 17.275 -16.101 -10.270 1.00 83.12 102 ARG A CA 1
ATOM 808 C C . ARG A 1 102 ? 18.469 -15.153 -10.353 1.00 83.12 102 ARG A C 1
ATOM 810 O O . ARG A 1 102 ? 19.579 -15.592 -10.058 1.00 83.12 102 ARG A O 1
ATOM 817 N N . VAL A 1 103 ? 18.250 -13.877 -10.693 1.00 80.12 103 VAL A N 1
ATOM 818 C CA . VAL A 1 103 ? 19.291 -12.845 -10.821 1.00 80.12 103 VAL A CA 1
ATOM 819 C C . VAL A 1 103 ? 20.075 -12.654 -9.529 1.00 80.12 103 VAL A C 1
ATOM 821 O O . VAL A 1 103 ? 21.277 -12.424 -9.590 1.00 80.12 103 VAL A O 1
ATOM 824 N N . GLU A 1 104 ? 19.455 -12.813 -8.358 1.00 77.19 104 GLU A N 1
ATOM 825 C CA . GLU A 1 104 ? 20.160 -12.673 -7.073 1.00 77.19 104 GLU A CA 1
ATOM 826 C C . GLU A 1 104 ? 21.362 -13.622 -6.941 1.00 77.19 104 GLU A C 1
ATOM 828 O O . GLU A 1 104 ? 22.367 -13.251 -6.338 1.00 77.19 104 GLU A O 1
ATOM 833 N N . ASN A 1 105 ? 21.298 -14.794 -7.583 1.00 80.19 105 ASN A N 1
ATOM 834 C CA . ASN A 1 105 ? 22.351 -15.812 -7.562 1.00 80.19 105 ASN A CA 1
ATOM 835 C C . ASN A 1 105 ? 23.413 -15.635 -8.663 1.00 80.19 105 ASN A C 1
ATOM 837 O O . ASN A 1 105 ? 24.302 -16.478 -8.789 1.00 80.19 105 ASN A O 1
ATOM 841 N N . LEU A 1 106 ? 23.309 -14.596 -9.496 1.00 84.12 106 LEU A N 1
ATOM 842 C CA . LEU A 1 106 ? 24.250 -14.326 -10.584 1.00 84.12 106 LEU A CA 1
ATOM 843 C C . LEU A 1 106 ? 25.356 -13.348 -10.151 1.00 84.12 106 LEU A C 1
ATOM 845 O O . LEU A 1 106 ? 25.246 -12.670 -9.129 1.00 84.12 106 LEU A O 1
ATOM 849 N N . SER A 1 107 ? 26.425 -13.252 -10.949 1.00 86.75 107 SER A N 1
ATOM 850 C CA . SER A 1 107 ? 27.411 -12.172 -10.806 1.00 86.75 107 SER A CA 1
ATOM 851 C C . SER A 1 107 ? 26.767 -10.816 -11.095 1.00 86.75 107 SER A C 1
ATOM 853 O O . SER A 1 107 ? 25.846 -10.748 -11.907 1.00 86.75 107 SER A O 1
ATOM 855 N N . ASP A 1 108 ? 27.257 -9.734 -10.486 1.00 86.69 108 ASP A N 1
ATOM 856 C CA . ASP A 1 108 ? 26.661 -8.399 -10.651 1.00 86.69 108 ASP A CA 1
ATOM 857 C C . ASP A 1 108 ? 26.599 -7.947 -12.122 1.00 86.69 108 ASP A C 1
ATOM 859 O O . ASP A 1 108 ? 25.574 -7.415 -12.539 1.00 86.69 108 ASP A O 1
ATOM 863 N N . ASP A 1 109 ? 27.605 -8.287 -12.937 1.00 86.31 109 ASP A N 1
ATOM 864 C CA . ASP A 1 109 ? 27.600 -8.046 -14.392 1.00 86.31 109 ASP A CA 1
ATOM 865 C C . ASP A 1 109 ? 26.474 -8.796 -15.124 1.00 86.31 109 ASP A C 1
ATOM 867 O O . ASP A 1 109 ? 25.890 -8.312 -16.090 1.00 86.31 109 ASP A O 1
ATOM 871 N N . SER A 1 110 ? 26.150 -10.005 -14.669 1.00 85.50 110 SER A N 1
ATOM 872 C CA . SER A 1 110 ? 25.044 -10.783 -15.230 1.00 85.50 110 SER A CA 1
ATOM 873 C C . SER A 1 110 ? 23.698 -10.237 -14.760 1.00 85.50 110 SER A C 1
ATOM 875 O O . SER A 1 110 ? 22.712 -10.311 -15.494 1.00 85.50 110 SER A O 1
ATOM 877 N N . LYS A 1 111 ? 23.641 -9.663 -13.549 1.00 86.19 111 LYS A N 1
ATOM 878 C CA . LYS A 1 111 ? 22.432 -9.006 -13.044 1.00 86.19 111 LYS A CA 1
ATOM 879 C C . LYS A 1 111 ? 22.092 -7.775 -13.858 1.00 86.19 111 LYS A C 1
ATOM 881 O O . LYS A 1 111 ? 20.940 -7.627 -14.263 1.00 86.19 111 LYS A O 1
ATOM 886 N N . THR A 1 112 ? 23.076 -6.914 -14.098 1.00 86.69 112 THR A N 1
ATOM 887 C CA . THR A 1 112 ? 22.888 -5.701 -14.897 1.00 86.69 112 THR A CA 1
ATOM 888 C C . THR A 1 112 ? 22.456 -6.051 -16.314 1.00 86.69 112 THR A C 1
ATOM 890 O O . THR A 1 112 ? 21.467 -5.494 -16.771 1.00 86.69 112 THR A O 1
ATOM 893 N N . GLU A 1 113 ? 23.068 -7.052 -16.954 1.00 86.81 113 GLU A N 1
ATOM 894 C CA . GLU A 1 113 ? 22.666 -7.508 -18.293 1.00 86.81 113 GLU A CA 1
ATOM 895 C C . GLU A 1 113 ? 21.206 -7.996 -18.336 1.00 86.81 113 GLU A C 1
ATOM 897 O O . GLU A 1 113 ? 20.446 -7.600 -19.220 1.00 86.81 113 GLU A O 1
ATOM 902 N N . VAL A 1 114 ? 20.777 -8.828 -17.375 1.00 86.19 114 VAL A N 1
ATOM 903 C CA . VAL A 1 114 ? 19.382 -9.304 -17.312 1.00 86.19 114 VAL A CA 1
ATOM 904 C C . VAL A 1 114 ? 18.421 -8.134 -17.084 1.00 86.19 114 VAL A C 1
ATOM 906 O O . VAL A 1 114 ? 17.381 -8.060 -17.740 1.00 86.19 114 VAL A O 1
ATOM 909 N N . ILE A 1 115 ? 18.758 -7.208 -16.182 1.00 85.50 115 ILE A N 1
ATOM 910 C CA . ILE A 1 115 ? 17.936 -6.026 -15.893 1.00 85.50 115 ILE A CA 1
ATOM 911 C C . ILE A 1 115 ? 17.847 -5.114 -17.118 1.00 85.50 115 ILE A C 1
ATOM 913 O O . ILE A 1 115 ? 16.741 -4.726 -17.486 1.00 85.50 115 ILE A O 1
ATOM 917 N N . ASP A 1 116 ? 18.964 -4.807 -17.776 1.00 84.62 116 ASP A N 1
ATOM 918 C CA . ASP A 1 116 ? 19.018 -3.945 -18.961 1.00 84.62 116 ASP A CA 1
ATOM 919 C C . ASP A 1 116 ? 18.239 -4.544 -20.130 1.00 84.62 116 ASP A C 1
ATOM 921 O O . ASP A 1 116 ? 17.510 -3.847 -20.841 1.00 84.62 116 ASP A O 1
ATOM 925 N N . ALA A 1 117 ? 18.335 -5.856 -20.307 1.00 84.12 117 ALA A N 1
ATOM 926 C CA . ALA A 1 117 ? 17.595 -6.561 -21.329 1.00 84.12 117 ALA A CA 1
ATOM 927 C C . ALA A 1 117 ? 16.089 -6.584 -21.061 1.00 84.12 117 ALA A C 1
ATOM 929 O O . ALA A 1 117 ? 15.308 -6.300 -21.970 1.00 84.12 117 ALA A O 1
ATOM 930 N N . ILE A 1 118 ? 15.659 -6.865 -19.828 1.00 82.00 118 ILE A N 1
ATOM 931 C CA . ILE A 1 118 ? 14.243 -6.764 -19.448 1.00 82.00 118 ILE A CA 1
ATOM 932 C C . ILE A 1 118 ? 13.767 -5.325 -19.627 1.00 82.00 118 ILE A C 1
ATOM 934 O O . ILE A 1 118 ? 12.715 -5.096 -20.219 1.00 82.00 118 ILE A O 1
ATOM 938 N N . ALA A 1 119 ? 14.562 -4.352 -19.184 1.00 80.44 119 ALA A N 1
ATOM 939 C CA . ALA A 1 119 ? 14.270 -2.942 -19.361 1.00 80.44 119 ALA A CA 1
ATOM 940 C C . ALA A 1 119 ? 14.119 -2.587 -20.845 1.00 80.44 119 ALA A C 1
ATOM 942 O O . ALA A 1 119 ? 13.230 -1.816 -21.171 1.00 80.44 119 ALA A O 1
ATOM 943 N N . SER A 1 120 ? 14.878 -3.198 -21.760 1.00 82.44 120 SER A N 1
ATOM 944 C CA . SER A 1 120 ? 14.745 -2.975 -23.211 1.00 82.44 120 SER A CA 1
ATOM 945 C C . SER A 1 120 ? 13.399 -3.413 -23.814 1.00 82.44 120 SER A C 1
ATOM 947 O O . SER A 1 120 ? 13.084 -3.026 -24.940 1.00 82.44 120 SER A O 1
ATOM 949 N N . LEU A 1 121 ? 12.590 -4.206 -23.096 1.00 76.25 121 LEU A N 1
ATOM 950 C CA . LEU A 1 121 ? 11.205 -4.496 -23.496 1.00 76.25 121 LEU A CA 1
ATOM 951 C C . LEU A 1 121 ? 10.247 -3.337 -23.212 1.00 76.25 121 LEU A C 1
ATOM 953 O O . LEU A 1 121 ? 9.178 -3.288 -23.815 1.00 76.25 121 LEU A O 1
ATOM 957 N N . PHE A 1 122 ? 10.618 -2.445 -22.293 1.00 72.50 122 PHE A N 1
ATOM 958 C CA . PHE A 1 122 ? 9.767 -1.361 -21.792 1.00 72.50 122 PHE A CA 1
ATOM 959 C C . PHE A 1 122 ? 10.349 0.037 -22.054 1.00 72.50 122 PHE A C 1
ATOM 961 O O . PHE A 1 122 ? 9.618 1.025 -22.064 1.00 72.50 122 PHE A O 1
ATOM 968 N N . ILE A 1 123 ? 11.668 0.129 -22.227 1.00 78.44 123 ILE A N 1
ATOM 969 C CA . ILE A 1 123 ? 12.438 1.349 -22.444 1.00 78.44 123 ILE A CA 1
ATOM 970 C C . ILE A 1 123 ? 12.961 1.323 -23.872 1.00 78.44 123 ILE A C 1
ATOM 972 O O . ILE A 1 123 ? 13.845 0.536 -24.220 1.00 78.44 123 ILE A O 1
ATOM 976 N N . VAL A 1 124 ? 12.437 2.229 -24.688 1.00 75.69 124 VAL A N 1
ATOM 977 C CA . VAL A 1 124 ? 12.920 2.457 -26.045 1.00 75.69 124 VAL A CA 1
ATOM 978 C C . VAL A 1 124 ? 14.154 3.341 -25.958 1.00 75.69 124 VAL A C 1
ATOM 980 O O . VAL A 1 124 ? 14.123 4.420 -25.367 1.00 75.69 124 VAL A O 1
ATOM 983 N N . ARG A 1 125 ? 15.269 2.879 -26.524 1.00 76.19 125 ARG A N 1
ATOM 984 C CA . ARG A 1 125 ? 16.500 3.665 -26.640 1.00 76.19 125 ARG A CA 1
ATOM 985 C C . ARG A 1 125 ? 16.750 4.004 -28.104 1.00 76.19 125 ARG A C 1
ATOM 987 O O . ARG A 1 125 ? 16.579 3.152 -28.974 1.00 76.19 125 ARG A O 1
ATOM 994 N N . LYS A 1 126 ? 17.193 5.234 -28.353 1.00 76.12 126 LYS A N 1
ATOM 995 C CA . LYS A 1 126 ? 17.659 5.695 -29.661 1.00 76.12 126 LYS A CA 1
ATOM 996 C C . LYS A 1 126 ? 18.962 4.994 -30.044 1.00 76.12 126 LYS A C 1
ATOM 998 O O . LYS A 1 126 ? 19.654 4.412 -29.208 1.00 76.12 126 LYS A O 1
ATOM 1003 N N . THR A 1 127 ? 19.342 5.106 -31.315 1.00 77.19 127 THR A N 1
ATOM 1004 C CA . THR A 1 127 ? 20.602 4.557 -31.848 1.00 77.19 127 THR A CA 1
ATOM 1005 C C . THR A 1 127 ? 21.856 5.144 -31.194 1.00 77.19 127 THR A C 1
ATOM 1007 O O . THR A 1 127 ? 22.917 4.535 -31.268 1.00 77.19 127 THR A O 1
ATOM 1010 N N . ASP A 1 128 ? 21.750 6.310 -30.550 1.00 75.62 128 ASP A N 1
ATOM 1011 C CA . ASP A 1 128 ? 22.824 6.945 -29.773 1.00 75.62 128 ASP A CA 1
ATOM 1012 C C . ASP A 1 128 ? 22.908 6.436 -28.317 1.00 75.62 128 ASP A C 1
ATOM 1014 O O . ASP A 1 128 ? 23.729 6.917 -27.538 1.00 75.62 128 ASP A O 1
ATOM 1018 N N . GLY A 1 129 ? 22.060 5.473 -27.938 1.00 73.00 129 GLY A N 1
ATOM 1019 C CA . GLY A 1 129 ? 21.993 4.891 -26.598 1.00 73.00 129 GLY A CA 1
ATOM 1020 C C . GLY A 1 129 ? 21.201 5.719 -25.583 1.00 73.00 129 GLY A C 1
ATOM 1021 O O . GLY A 1 129 ? 20.981 5.241 -24.464 1.00 73.00 129 GLY A O 1
ATOM 1022 N N . LYS A 1 130 ? 20.733 6.923 -25.945 1.00 73.25 130 LYS A N 1
ATOM 1023 C CA . LYS A 1 130 ? 19.875 7.734 -25.075 1.00 73.25 130 LYS A CA 1
ATOM 1024 C C . LYS A 1 130 ? 18.471 7.149 -25.027 1.00 73.25 130 LYS A C 1
ATOM 1026 O O . LYS A 1 130 ? 17.967 6.613 -26.012 1.00 73.25 130 LYS A O 1
ATOM 1031 N N . ILE A 1 131 ? 17.821 7.274 -23.874 1.00 71.81 131 ILE A N 1
ATOM 1032 C CA . ILE A 1 131 ? 16.425 6.867 -23.718 1.00 71.81 131 ILE A CA 1
ATOM 1033 C C . ILE A 1 131 ? 15.564 7.755 -24.618 1.00 71.81 131 ILE A C 1
ATOM 1035 O O . ILE A 1 131 ? 15.602 8.985 -24.533 1.00 71.81 131 ILE A O 1
ATOM 1039 N N . GLU A 1 132 ? 14.787 7.128 -25.493 1.00 74.31 132 GLU A N 1
ATOM 1040 C CA . GLU A 1 132 ? 13.762 7.801 -26.269 1.00 74.31 132 GLU A CA 1
ATOM 1041 C C . GLU A 1 132 ? 12.587 8.076 -25.345 1.00 74.31 132 GLU A C 1
ATOM 1043 O O . GLU A 1 132 ? 11.711 7.233 -25.151 1.00 74.31 132 GLU A O 1
ATOM 1048 N N . VAL A 1 133 ? 12.628 9.250 -24.713 1.00 59.66 133 VAL A N 1
ATOM 1049 C CA . VAL A 1 133 ? 11.668 9.630 -23.674 1.00 59.66 133 VAL A CA 1
ATOM 1050 C C . VAL A 1 133 ? 10.241 9.492 -24.191 1.00 59.66 133 VAL A C 1
ATOM 1052 O O . VAL A 1 133 ? 9.438 8.870 -23.520 1.00 59.66 133 VAL A O 1
ATOM 1055 N N . PHE A 1 134 ? 9.936 9.964 -25.405 1.00 56.19 134 PHE A N 1
ATOM 1056 C CA . PHE A 1 134 ? 8.580 9.891 -25.957 1.00 56.19 134 PHE A CA 1
ATOM 1057 C C . PHE A 1 134 ? 8.077 8.452 -26.142 1.00 56.19 134 PHE A C 1
ATOM 1059 O O . PHE A 1 134 ? 7.002 8.124 -25.647 1.00 56.19 134 PHE A O 1
ATOM 1066 N N . ASP A 1 135 ? 8.847 7.575 -26.793 1.00 63.75 135 ASP A N 1
ATOM 1067 C CA . ASP A 1 135 ? 8.403 6.201 -27.061 1.00 63.75 135 ASP A CA 1
ATOM 1068 C C . ASP A 1 135 ? 8.426 5.319 -25.815 1.00 63.75 135 ASP A C 1
ATOM 1070 O O . ASP A 1 135 ? 7.534 4.492 -25.627 1.00 63.75 135 ASP A O 1
ATOM 1074 N N . THR A 1 136 ? 9.394 5.533 -24.922 1.00 63.41 136 THR A N 1
ATOM 1075 C CA . THR A 1 136 ? 9.405 4.912 -23.593 1.00 63.41 136 THR A CA 1
ATOM 1076 C C . THR A 1 136 ? 8.189 5.360 -22.794 1.00 63.41 136 THR A C 1
ATOM 1078 O O . THR A 1 136 ? 7.454 4.526 -22.270 1.00 63.41 136 THR A O 1
ATOM 1081 N N . SER A 1 137 ? 7.920 6.668 -22.751 1.00 50.50 137 SER A N 1
ATOM 1082 C CA . SER A 1 137 ? 6.722 7.214 -22.124 1.00 50.50 137 SER A CA 1
ATOM 1083 C C . SER A 1 137 ? 5.470 6.630 -22.754 1.00 50.50 137 SER A C 1
ATOM 1085 O O . SER A 1 137 ? 4.587 6.265 -22.002 1.00 50.50 137 SER A O 1
ATOM 1087 N N . LEU A 1 138 ? 5.399 6.454 -24.077 1.00 54.72 138 LEU A N 1
ATOM 1088 C CA . LEU A 1 138 ? 4.260 5.855 -24.773 1.00 54.72 138 LEU A CA 1
ATOM 1089 C C . LEU A 1 138 ? 4.092 4.358 -24.470 1.00 54.72 138 LEU A C 1
ATOM 1091 O O . LEU A 1 138 ? 2.961 3.898 -24.339 1.00 54.72 138 LEU A O 1
ATOM 1095 N N . GLN A 1 139 ? 5.172 3.579 -24.356 1.00 67.31 139 GLN A N 1
ATOM 1096 C CA . GLN A 1 139 ? 5.108 2.169 -23.947 1.00 67.31 139 GLN A CA 1
ATOM 1097 C C . GLN A 1 139 ? 4.652 2.031 -22.495 1.00 67.31 139 GLN A C 1
ATOM 1099 O O . GLN A 1 139 ? 3.758 1.234 -22.205 1.00 67.31 139 GLN A O 1
ATOM 1104 N N . LEU A 1 140 ? 5.194 2.866 -21.609 1.00 64.44 140 LEU A N 1
ATOM 1105 C CA . LEU A 1 140 ? 4.737 2.973 -20.230 1.00 64.44 140 LEU A CA 1
ATOM 1106 C C . LEU A 1 140 ? 3.286 3.456 -20.168 1.00 64.44 140 LEU A C 1
ATOM 1108 O O . LEU A 1 140 ? 2.515 2.896 -19.405 1.00 64.44 140 LEU A O 1
ATOM 1112 N N . LEU A 1 141 ? 2.868 4.404 -21.015 1.00 54.59 141 LEU A N 1
ATOM 1113 C CA . LEU A 1 141 ? 1.485 4.882 -21.099 1.00 54.59 141 LEU A CA 1
ATOM 1114 C C . LEU A 1 141 ? 0.545 3.810 -21.637 1.00 54.59 141 LEU A C 1
ATOM 1116 O O . LEU A 1 141 ? -0.579 3.719 -21.178 1.00 54.59 141 LEU A O 1
ATOM 1120 N N . LYS A 1 142 ? 0.974 2.978 -22.590 1.00 66.50 142 LYS A N 1
ATOM 1121 C CA . LYS A 1 142 ? 0.197 1.820 -23.060 1.00 66.50 142 LYS A CA 1
ATOM 1122 C C . LYS A 1 142 ? 0.043 0.785 -21.952 1.00 66.50 142 LYS A C 1
ATOM 1124 O O . LYS A 1 142 ? -1.027 0.200 -21.820 1.00 66.50 142 LYS A O 1
ATOM 1129 N N . LEU A 1 143 ? 1.089 0.573 -21.157 1.00 67.00 143 LEU A N 1
ATOM 1130 C CA . LEU A 1 143 ? 1.038 -0.295 -19.987 1.00 67.00 143 LEU A CA 1
ATOM 1131 C C . LEU A 1 143 ? 0.124 0.295 -18.904 1.00 67.00 143 LEU A C 1
ATOM 1133 O O . LEU A 1 143 ? -0.717 -0.421 -18.378 1.00 67.00 143 LEU A O 1
ATOM 1137 N N . LEU A 1 144 ? 0.210 1.601 -18.650 1.00 61.34 144 LEU A N 1
ATOM 1138 C CA . LEU A 1 144 ? -0.661 2.339 -17.734 1.00 61.34 144 LEU A CA 1
ATOM 1139 C C . LEU A 1 144 ? -2.115 2.368 -18.211 1.00 61.34 144 LEU A C 1
ATOM 1141 O O . LEU A 1 144 ? -3.008 2.152 -17.411 1.00 61.34 144 LEU A O 1
ATOM 1145 N N . LYS A 1 145 ? -2.365 2.551 -19.508 1.00 63.62 145 LYS A N 1
ATOM 1146 C CA . LYS A 1 145 ? -3.705 2.518 -20.101 1.00 63.62 145 LYS A CA 1
ATOM 1147 C C . LYS A 1 145 ? -4.311 1.123 -20.003 1.00 63.62 145 LYS A C 1
ATOM 1149 O O . LYS A 1 145 ? -5.469 0.988 -19.638 1.00 63.62 145 LYS A O 1
ATOM 1154 N N . ARG A 1 146 ? -3.521 0.073 -20.255 1.00 68.56 146 ARG A N 1
ATOM 1155 C CA . ARG A 1 146 ? -3.943 -1.305 -19.961 1.00 68.56 146 ARG A CA 1
ATOM 1156 C C . ARG A 1 146 ? -4.237 -1.485 -18.476 1.00 68.56 146 ARG A C 1
ATOM 1158 O O . ARG A 1 146 ? -5.184 -2.172 -18.136 1.00 68.56 146 ARG A O 1
ATOM 1165 N N . VAL A 1 147 ? -3.447 -0.874 -17.596 1.00 64.31 147 VAL A N 1
ATOM 1166 C CA . VAL A 1 147 ? -3.687 -0.876 -16.148 1.00 64.31 147 VAL A CA 1
ATOM 1167 C C . VAL A 1 147 ? -4.982 -0.134 -15.793 1.00 64.31 147 VAL A C 1
ATOM 1169 O O . VAL A 1 147 ? -5.728 -0.646 -14.972 1.00 64.31 147 VAL A O 1
ATOM 1172 N N . GLU A 1 148 ? -5.306 0.996 -16.422 1.00 66.12 148 GLU A N 1
ATOM 1173 C CA . GLU A 1 148 ? -6.590 1.697 -16.259 1.00 66.12 148 GLU A CA 1
ATOM 1174 C C . GLU A 1 148 ? -7.763 0.839 -16.746 1.00 66.12 148 GLU A C 1
ATOM 1176 O O . GLU A 1 148 ? -8.710 0.620 -15.996 1.00 66.12 148 GLU A O 1
ATOM 1181 N N . GLU A 1 149 ? -7.656 0.258 -17.944 1.00 73.19 149 GLU A N 1
ATOM 1182 C CA . GLU A 1 149 ? -8.639 -0.695 -18.477 1.00 73.19 149 GLU A CA 1
ATOM 1183 C C . GLU A 1 149 ? -8.820 -1.890 -17.524 1.00 73.19 149 GLU A C 1
ATOM 1185 O O . GLU A 1 149 ? -9.945 -2.323 -17.277 1.00 73.19 149 GLU A O 1
ATOM 1190 N N . ILE A 1 150 ? -7.731 -2.390 -16.925 1.00 70.56 150 ILE A N 1
ATOM 1191 C CA . ILE A 1 150 ? -7.756 -3.439 -15.897 1.00 70.56 150 ILE A CA 1
ATOM 1192 C C . ILE A 1 150 ? -8.433 -2.949 -14.609 1.00 70.56 150 ILE A C 1
ATOM 1194 O O . ILE A 1 150 ? -9.206 -3.693 -14.005 1.00 70.56 150 ILE A O 1
ATOM 1198 N N . LEU A 1 151 ? -8.183 -1.714 -14.175 1.00 67.88 151 LEU A N 1
ATOM 1199 C CA . LEU A 1 151 ? -8.788 -1.143 -12.969 1.00 67.88 151 LEU A CA 1
ATOM 1200 C C . LEU A 1 151 ? -10.310 -0.983 -13.091 1.00 67.88 151 LEU A C 1
ATOM 1202 O O . LEU A 1 151 ? -11.008 -1.020 -12.070 1.00 67.88 151 LEU A O 1
ATOM 1206 N N . GLU A 1 152 ? -10.808 -0.879 -14.324 1.00 78.75 152 GLU A N 1
ATOM 1207 C CA . GLU A 1 152 ? -12.228 -0.873 -14.686 1.00 78.75 152 GLU A CA 1
ATOM 1208 C C . GLU A 1 152 ? -12.838 -2.279 -14.849 1.00 78.75 152 GLU A C 1
ATOM 1210 O O . GLU A 1 152 ? -14.059 -2.418 -14.971 1.00 78.75 152 GLU A O 1
ATOM 1215 N N . THR A 1 153 ? -12.031 -3.347 -14.821 1.00 79.69 153 THR A N 1
ATOM 1216 C CA . THR A 1 153 ? -12.553 -4.720 -14.913 1.00 79.69 153 THR A CA 1
ATOM 1217 C C . THR A 1 153 ? -13.379 -5.106 -13.684 1.00 79.69 153 THR A C 1
ATOM 1219 O O . THR A 1 153 ? -13.275 -4.531 -12.602 1.00 79.69 153 THR A O 1
ATOM 1222 N N . LYS A 1 154 ? -14.207 -6.148 -13.829 1.00 79.69 154 LYS A N 1
ATOM 1223 C CA . LYS A 1 154 ? -14.970 -6.721 -12.707 1.00 79.69 154 LYS A CA 1
ATOM 1224 C C . LYS A 1 154 ? -14.120 -7.594 -11.775 1.00 79.69 154 LYS A C 1
ATOM 1226 O O . LYS A 1 154 ? -14.589 -7.933 -10.691 1.00 79.69 154 LYS A O 1
ATOM 1231 N N . TYR A 1 155 ? -12.914 -7.987 -12.186 1.00 83.19 155 TYR A N 1
ATOM 1232 C CA . TYR A 1 155 ? -12.097 -8.951 -11.455 1.00 83.19 155 TYR A CA 1
ATOM 1233 C C . TYR A 1 155 ? -11.210 -8.238 -10.436 1.00 83.19 155 TYR A C 1
ATOM 1235 O O . TYR A 1 155 ? -10.319 -7.471 -10.786 1.00 83.19 155 TYR A O 1
ATOM 1243 N N . LEU A 1 156 ? -11.457 -8.489 -9.149 1.00 82.81 156 LEU A N 1
ATOM 1244 C CA . LEU A 1 156 ? -10.730 -7.825 -8.068 1.00 82.81 156 LEU A CA 1
ATOM 1245 C C . LEU A 1 156 ? -9.221 -8.106 -8.105 1.00 82.81 156 LEU A C 1
ATOM 1247 O O . LEU A 1 156 ? -8.422 -7.199 -7.887 1.00 82.81 156 LEU A O 1
ATOM 1251 N N . GLU A 1 157 ? -8.833 -9.347 -8.392 1.00 83.44 157 GLU A N 1
ATOM 1252 C CA . GLU A 1 157 ? -7.429 -9.768 -8.422 1.00 83.44 157 GLU A CA 1
ATOM 1253 C C . GLU A 1 157 ? -6.615 -8.943 -9.425 1.00 83.44 157 GLU A C 1
ATOM 1255 O O . GLU A 1 15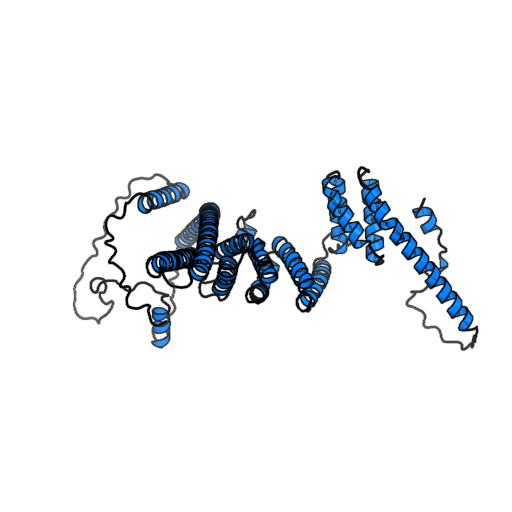7 ? -5.554 -8.420 -9.075 1.00 83.44 157 GLU A O 1
ATOM 1260 N N . ASP A 1 158 ? -7.161 -8.729 -10.624 1.00 77.81 158 ASP A N 1
ATOM 1261 C CA . ASP A 1 158 ? -6.513 -7.940 -11.669 1.00 77.81 158 ASP A CA 1
ATOM 1262 C C . ASP A 1 158 ? -6.367 -6.472 -11.245 1.00 77.81 158 ASP A C 1
ATOM 1264 O O . ASP A 1 158 ? -5.298 -5.880 -11.402 1.00 77.81 158 ASP A O 1
ATOM 1268 N N . ARG A 1 159 ? -7.400 -5.896 -10.613 1.00 84.38 159 ARG A N 1
ATOM 1269 C CA . ARG A 1 159 ? -7.368 -4.518 -10.088 1.00 84.38 159 ARG A CA 1
ATOM 1270 C C . ARG A 1 159 ? -6.313 -4.345 -8.994 1.00 84.38 159 ARG A C 1
ATOM 1272 O O . ARG A 1 159 ? -5.602 -3.342 -8.968 1.00 84.38 159 ARG A O 1
ATOM 1279 N N . VAL A 1 160 ? -6.184 -5.323 -8.096 1.00 87.00 160 VAL A N 1
ATOM 1280 C CA . VAL A 1 160 ? -5.167 -5.315 -7.032 1.00 87.00 160 VAL A CA 1
ATOM 1281 C C . VAL A 1 160 ? -3.761 -5.442 -7.625 1.00 87.00 160 VAL A C 1
ATOM 1283 O O . VAL A 1 160 ? -2.856 -4.722 -7.202 1.00 87.00 160 VAL A O 1
ATOM 1286 N N . LEU A 1 161 ? -3.560 -6.309 -8.623 1.00 81.06 161 LEU A N 1
ATOM 1287 C CA . LEU A 1 161 ? -2.279 -6.437 -9.329 1.00 81.06 161 LEU A CA 1
ATOM 1288 C C . LEU A 1 161 ? -1.901 -5.145 -10.062 1.00 81.06 161 LEU A C 1
ATOM 1290 O O . LEU A 1 161 ? -0.765 -4.681 -9.942 1.00 81.06 161 LEU A O 1
ATOM 1294 N N . ALA A 1 162 ? -2.862 -4.528 -10.745 1.00 79.94 162 ALA A N 1
ATOM 1295 C CA . ALA A 1 162 ? -2.723 -3.214 -11.360 1.00 79.94 162 ALA A CA 1
ATOM 1296 C C . ALA A 1 162 ? -2.288 -2.148 -10.339 1.00 79.94 162 ALA A C 1
ATOM 1298 O O . ALA A 1 162 ? -1.305 -1.440 -10.559 1.00 79.94 162 ALA A O 1
ATOM 1299 N N . MET A 1 163 ? -2.949 -2.073 -9.180 1.00 88.69 163 MET A N 1
ATOM 1300 C CA . MET A 1 163 ? -2.602 -1.100 -8.138 1.00 88.69 163 MET A CA 1
ATOM 1301 C C . MET A 1 163 ? -1.217 -1.356 -7.517 1.00 88.69 163 MET A C 1
ATOM 1303 O O . MET A 1 163 ? -0.477 -0.414 -7.219 1.00 88.69 163 MET A O 1
ATOM 1307 N N . LYS A 1 164 ? -0.805 -2.622 -7.380 1.00 86.50 164 LYS A N 1
ATOM 1308 C CA . LYS A 1 164 ? 0.563 -2.978 -6.965 1.00 86.50 164 LYS A CA 1
ATOM 1309 C C . LYS A 1 164 ? 1.605 -2.526 -7.988 1.00 86.50 164 LYS A C 1
ATOM 1311 O O . LYS A 1 164 ? 2.649 -2.007 -7.595 1.00 86.50 164 LYS A O 1
ATOM 1316 N N . ALA A 1 165 ? 1.322 -2.661 -9.284 1.00 79.06 165 ALA A N 1
ATOM 1317 C CA . ALA A 1 165 ? 2.190 -2.133 -10.334 1.00 79.06 165 ALA A CA 1
ATOM 1318 C C . ALA A 1 165 ? 2.290 -0.598 -10.254 1.00 79.06 165 ALA A C 1
ATOM 1320 O O . ALA A 1 165 ? 3.397 -0.056 -10.249 1.00 79.06 165 ALA A O 1
ATOM 1321 N N . LEU A 1 166 ? 1.162 0.101 -10.073 1.00 83.56 166 LEU A N 1
ATOM 1322 C CA . LEU A 1 166 ? 1.147 1.554 -9.855 1.00 83.56 166 LEU A CA 1
ATOM 1323 C C . LEU A 1 166 ? 1.922 1.967 -8.600 1.00 83.56 166 LEU A C 1
ATOM 1325 O O . LEU A 1 166 ? 2.598 2.989 -8.613 1.00 83.56 166 LEU A O 1
ATOM 1329 N N . THR A 1 167 ? 1.891 1.164 -7.537 1.00 86.50 167 THR A N 1
ATOM 1330 C CA . THR A 1 167 ? 2.673 1.406 -6.315 1.00 86.50 167 THR A CA 1
ATOM 1331 C C . THR A 1 167 ? 4.180 1.388 -6.583 1.00 86.50 167 THR A C 1
ATOM 1333 O O . THR A 1 167 ? 4.919 2.200 -6.018 1.00 86.50 167 THR A O 1
ATOM 1336 N N . ILE A 1 168 ? 4.648 0.479 -7.444 1.00 82.19 168 ILE A N 1
ATOM 1337 C CA . ILE A 1 168 ? 6.056 0.408 -7.859 1.00 82.19 168 ILE A CA 1
ATOM 1338 C C . ILE A 1 168 ? 6.407 1.621 -8.728 1.00 82.19 168 ILE A C 1
ATOM 1340 O O . ILE A 1 168 ? 7.438 2.255 -8.505 1.00 82.19 168 ILE A O 1
ATOM 1344 N N . LEU A 1 169 ? 5.528 1.998 -9.660 1.00 79.75 169 LEU A N 1
ATOM 1345 C CA . LEU A 1 169 ? 5.716 3.186 -10.498 1.00 79.75 169 LEU A CA 1
ATOM 1346 C C . LEU A 1 169 ? 5.732 4.481 -9.676 1.00 79.75 169 LEU A C 1
ATOM 1348 O O . LEU A 1 169 ? 6.584 5.332 -9.909 1.00 79.75 169 LEU A O 1
ATOM 1352 N N . ALA A 1 170 ? 4.877 4.597 -8.658 1.00 84.81 170 ALA A N 1
ATOM 1353 C CA . ALA A 1 170 ? 4.872 5.707 -7.705 1.00 84.81 170 ALA A CA 1
ATOM 1354 C C . ALA A 1 170 ? 6.215 5.857 -6.983 1.00 84.81 170 ALA A C 1
ATOM 1356 O O . ALA A 1 170 ? 6.641 6.976 -6.716 1.00 84.81 170 ALA A O 1
ATOM 1357 N N . LYS A 1 171 ? 6.917 4.749 -6.718 1.00 82.31 171 LYS A N 1
ATOM 1358 C CA . LYS A 1 171 ? 8.267 4.784 -6.146 1.00 82.31 171 LYS A CA 1
ATOM 1359 C C . LYS A 1 171 ? 9.315 5.260 -7.159 1.00 82.31 171 LYS A C 1
ATOM 1361 O O . LYS A 1 171 ? 10.233 5.969 -6.760 1.00 82.31 171 LYS A O 1
ATOM 1366 N N . GLY A 1 172 ? 9.193 4.861 -8.427 1.00 75.19 172 GLY A N 1
ATOM 1367 C CA . GLY A 1 172 ? 10.165 5.168 -9.484 1.00 75.19 172 GLY A CA 1
ATOM 1368 C C . GLY A 1 172 ? 10.012 6.551 -10.128 1.00 75.19 172 GLY A C 1
ATOM 1369 O O . GLY A 1 172 ? 11.008 7.142 -10.524 1.00 75.19 172 GLY A O 1
ATOM 1370 N N . ASN A 1 173 ? 8.790 7.083 -10.230 1.00 77.25 173 ASN A N 1
ATOM 1371 C CA . ASN A 1 173 ? 8.511 8.390 -10.829 1.00 77.25 173 ASN A CA 1
ATOM 1372 C C . ASN A 1 173 ? 7.454 9.153 -10.019 1.00 77.25 173 ASN A C 1
ATOM 1374 O O . ASN A 1 173 ? 6.284 9.254 -10.391 1.00 77.25 173 ASN A O 1
ATOM 1378 N N . ARG A 1 174 ? 7.883 9.691 -8.876 1.00 81.19 174 ARG A N 1
ATOM 1379 C CA . ARG A 1 174 ? 7.004 10.376 -7.919 1.00 81.19 174 ARG A CA 1
ATOM 1380 C C . ARG A 1 174 ? 6.328 11.606 -8.523 1.00 81.19 174 ARG A C 1
ATOM 1382 O O . ARG A 1 174 ? 5.132 11.788 -8.328 1.00 81.19 174 ARG A O 1
ATOM 1389 N N . ILE A 1 175 ? 7.081 12.422 -9.264 1.00 79.69 175 ILE A N 1
ATOM 1390 C CA . ILE A 1 175 ? 6.616 13.703 -9.821 1.00 79.69 175 ILE A CA 1
ATOM 1391 C C . ILE A 1 175 ? 5.419 13.482 -10.745 1.00 79.69 175 ILE A C 1
ATOM 1393 O O . ILE A 1 175 ? 4.373 14.101 -10.562 1.00 79.69 175 ILE A O 1
ATOM 1397 N N . PHE A 1 176 ? 5.543 12.551 -11.693 1.00 78.88 176 PHE A N 1
ATOM 1398 C CA . PHE A 1 176 ? 4.450 12.217 -12.601 1.00 78.88 176 PHE A CA 1
ATOM 1399 C C . PHE A 1 176 ? 3.247 11.648 -11.838 1.00 78.88 176 PHE A C 1
ATOM 1401 O O . PHE A 1 176 ? 2.117 12.101 -11.998 1.00 78.88 176 PHE A O 1
ATOM 1408 N N . MET A 1 177 ? 3.494 10.699 -10.934 1.00 81.38 177 MET A N 1
ATOM 1409 C CA . MET A 1 177 ? 2.425 9.985 -10.237 1.00 81.38 177 MET A CA 1
ATOM 1410 C C . MET A 1 177 ? 1.645 10.865 -9.243 1.00 81.38 177 MET A C 1
ATOM 1412 O O . MET A 1 177 ? 0.485 10.572 -8.952 1.00 81.38 177 MET A O 1
ATOM 1416 N N . ARG A 1 178 ? 2.217 11.983 -8.772 1.00 83.38 178 ARG A N 1
ATOM 1417 C CA . ARG A 1 178 ? 1.511 12.991 -7.953 1.00 83.38 178 ARG A CA 1
ATOM 1418 C C . ARG A 1 178 ? 0.345 13.651 -8.680 1.00 83.38 178 ARG A C 1
ATOM 1420 O O . ARG A 1 178 ? -0.660 13.957 -8.040 1.00 83.38 178 ARG A O 1
ATOM 1427 N N . GLN A 1 179 ? 0.426 13.806 -10.002 1.00 83.62 179 GLN A N 1
ATOM 1428 C CA . GLN A 1 179 ? -0.671 14.360 -10.809 1.00 83.62 179 GLN A CA 1
ATOM 1429 C C . GLN A 1 179 ? -1.938 13.492 -10.724 1.00 83.62 179 GLN A C 1
ATOM 1431 O O . GLN A 1 179 ? -3.052 13.986 -10.883 1.00 83.62 179 GLN A O 1
ATOM 1436 N N . HIS A 1 180 ? -1.777 12.212 -10.377 1.00 85.50 180 HIS A N 1
ATOM 1437 C CA . HIS A 1 180 ? -2.850 11.233 -10.232 1.00 85.50 180 HIS A CA 1
ATOM 1438 C C . HIS A 1 180 ? -3.294 11.017 -8.773 1.00 85.50 180 HIS A C 1
ATOM 1440 O O . HIS A 1 180 ? -4.026 10.067 -8.493 1.00 85.50 180 HIS A O 1
ATOM 1446 N N . LEU A 1 181 ? -2.913 11.888 -7.825 1.00 90.50 181 LEU A N 1
ATOM 1447 C CA . LEU A 1 181 ? -3.287 11.751 -6.406 1.00 90.50 181 LEU A CA 1
ATOM 1448 C C . LEU A 1 181 ? -4.797 11.546 -6.210 1.00 90.50 181 LEU A C 1
ATOM 1450 O O . LEU A 1 181 ? -5.220 10.694 -5.427 1.00 90.50 181 LEU A O 1
ATOM 1454 N N . ARG A 1 182 ? -5.625 12.304 -6.937 1.00 92.81 182 ARG A N 1
ATOM 1455 C CA . ARG A 1 182 ? -7.090 12.210 -6.829 1.00 92.81 182 ARG A CA 1
ATOM 1456 C C . ARG A 1 182 ? -7.641 10.898 -7.375 1.00 92.81 182 ARG A C 1
ATOM 1458 O O . ARG A 1 182 ? -8.653 10.427 -6.868 1.00 92.81 182 ARG A O 1
ATOM 1465 N N . GLU A 1 183 ? -6.971 10.281 -8.344 1.00 90.19 183 GLU A N 1
ATOM 1466 C CA . GLU A 1 183 ? -7.352 8.958 -8.840 1.00 90.19 183 GLU A CA 1
ATOM 1467 C C . GLU A 1 183 ? -7.109 7.893 -7.769 1.00 90.19 183 GLU A C 1
ATOM 1469 O O . GLU A 1 183 ? -8.014 7.121 -7.463 1.00 90.19 183 GLU A O 1
ATOM 1474 N N . PHE A 1 184 ? -5.959 7.921 -7.085 1.00 92.56 184 PHE A N 1
ATOM 1475 C CA . PHE A 1 184 ? -5.714 7.038 -5.936 1.00 92.56 184 PHE A CA 1
ATOM 1476 C C . PHE A 1 184 ? -6.739 7.235 -4.814 1.00 92.56 184 PHE A C 1
ATOM 1478 O O . PHE A 1 184 ? -7.237 6.262 -4.244 1.00 92.56 184 PHE A O 1
ATOM 1485 N N . GLN A 1 185 ? -7.117 8.485 -4.534 1.00 95.31 185 GLN A N 1
ATOM 1486 C CA . GLN A 1 185 ? -8.140 8.799 -3.538 1.00 95.31 185 GLN A CA 1
ATOM 1487 C C . GLN A 1 185 ? -9.500 8.155 -3.859 1.00 95.31 185 GLN A C 1
ATOM 1489 O O . GLN A 1 185 ? -10.187 7.700 -2.941 1.00 95.31 185 GLN A O 1
ATOM 1494 N N . LYS A 1 186 ? -9.898 8.064 -5.138 1.00 94.81 186 LYS A N 1
ATOM 1495 C CA . LYS A 1 186 ? -11.147 7.379 -5.526 1.00 94.81 186 LYS A CA 1
ATOM 1496 C C . LYS A 1 186 ? -11.147 5.916 -5.080 1.00 94.81 186 LYS A C 1
ATOM 1498 O O . LYS A 1 186 ? -12.167 5.439 -4.589 1.00 94.81 186 LYS A O 1
ATOM 1503 N N . TYR A 1 187 ? -10.011 5.226 -5.187 1.00 94.31 187 TYR A N 1
ATOM 1504 C CA . TYR A 1 187 ? -9.881 3.837 -4.737 1.00 94.31 187 TYR A CA 1
ATOM 1505 C C . TYR A 1 187 ? -9.878 3.712 -3.209 1.00 94.31 187 TYR A C 1
ATOM 1507 O O . TYR A 1 187 ? -10.461 2.766 -2.689 1.00 94.31 187 TYR A O 1
ATOM 1515 N N . ILE A 1 188 ? -9.326 4.692 -2.484 1.00 96.69 188 ILE A N 1
ATOM 1516 C CA . ILE A 1 188 ? -9.392 4.752 -1.009 1.00 96.69 188 ILE A CA 1
ATOM 1517 C C . ILE A 1 188 ? -10.837 4.897 -0.516 1.00 96.69 188 ILE A C 1
ATOM 1519 O O . ILE A 1 188 ? -11.227 4.266 0.464 1.00 96.69 188 ILE A O 1
ATOM 1523 N N . ARG A 1 189 ? -11.660 5.686 -1.219 1.00 95.38 189 ARG A N 1
ATOM 1524 C CA . ARG A 1 189 ? -13.105 5.808 -0.946 1.00 95.38 189 ARG A CA 1
ATOM 1525 C C . ARG A 1 189 ? -13.896 4.539 -1.258 1.00 95.38 189 ARG A C 1
ATOM 1527 O O . ARG A 1 189 ? -15.058 4.441 -0.864 1.00 95.38 189 ARG A O 1
ATOM 1534 N N . GLY A 1 190 ? -13.299 3.606 -1.993 1.00 92.31 190 GLY A N 1
ATOM 1535 C CA . GLY A 1 190 ? -13.943 2.379 -2.425 1.00 92.31 190 GLY A CA 1
ATOM 1536 C C . GLY A 1 190 ? -14.415 1.498 -1.266 1.00 92.31 190 GLY A C 1
ATOM 1537 O O . GLY A 1 190 ? -13.985 1.603 -0.111 1.00 92.31 190 GLY A O 1
ATOM 1538 N N . SER A 1 191 ? -15.322 0.582 -1.599 1.00 88.56 191 SER A N 1
ATOM 1539 C CA . SER A 1 191 ? -15.767 -0.476 -0.690 1.00 88.56 191 SER A CA 1
ATOM 1540 C C . SER A 1 191 ? -14.726 -1.582 -0.515 1.00 88.56 191 SER A C 1
ATOM 1542 O O . SER A 1 191 ? -14.816 -2.341 0.440 1.00 88.56 191 SER A O 1
ATOM 1544 N N . ASP A 1 192 ? -13.771 -1.693 -1.439 1.00 93.25 192 ASP A N 1
ATOM 1545 C CA . ASP A 1 192 ? -12.767 -2.748 -1.423 1.00 93.25 192 ASP A CA 1
ATOM 1546 C C . ASP A 1 192 ? -11.554 -2.353 -0.583 1.00 93.25 192 ASP A C 1
ATOM 1548 O O . ASP A 1 192 ? -10.764 -1.490 -0.968 1.00 93.25 192 ASP A O 1
ATOM 1552 N N . ASP A 1 193 ? -11.415 -2.996 0.571 1.00 93.81 193 ASP A N 1
ATOM 1553 C CA . ASP A 1 193 ? -10.344 -2.718 1.521 1.00 93.81 193 ASP A CA 1
ATOM 1554 C C . ASP A 1 193 ? -8.953 -3.066 0.988 1.00 93.81 193 ASP A C 1
ATOM 1556 O O . ASP A 1 193 ? -8.003 -2.330 1.252 1.00 93.81 193 ASP A O 1
ATOM 1560 N N . ILE A 1 194 ? -8.811 -4.150 0.220 1.00 93.81 194 ILE A N 1
ATOM 1561 C CA . ILE A 1 194 ? -7.508 -4.597 -0.289 1.00 93.81 194 ILE A CA 1
ATOM 1562 C C . ILE A 1 194 ? -6.999 -3.591 -1.319 1.00 93.81 194 ILE A C 1
ATOM 1564 O O . ILE A 1 194 ? -5.862 -3.121 -1.237 1.00 93.81 194 ILE A O 1
ATOM 1568 N N . LEU A 1 195 ? -7.862 -3.218 -2.262 1.00 93.12 195 LEU A N 1
ATOM 1569 C CA . LEU A 1 195 ? -7.531 -2.237 -3.285 1.00 93.12 195 LEU A CA 1
ATOM 1570 C C . LEU A 1 195 ? -7.266 -0.854 -2.677 1.00 93.12 195 LEU A C 1
ATOM 1572 O O . LEU A 1 195 ? -6.318 -0.182 -3.082 1.00 93.12 195 LEU A O 1
ATOM 1576 N N . ALA A 1 196 ? -8.059 -0.448 -1.682 1.00 96.25 196 ALA A N 1
ATOM 1577 C CA . ALA A 1 196 ? -7.863 0.802 -0.955 1.00 96.25 196 ALA A CA 1
ATOM 1578 C C . ALA A 1 196 ? -6.514 0.834 -0.211 1.00 96.25 196 ALA A C 1
ATOM 1580 O O . ALA A 1 196 ? -5.816 1.848 -0.256 1.00 96.25 196 ALA A O 1
ATOM 1581 N N . CYS A 1 197 ? -6.105 -0.278 0.412 1.00 95.88 197 CYS A N 1
ATOM 1582 C CA . CYS A 1 197 ? -4.796 -0.404 1.061 1.00 95.88 197 CYS A CA 1
ATOM 1583 C C . CYS A 1 197 ? -3.637 -0.260 0.066 1.00 95.88 197 CYS A C 1
ATOM 1585 O O . CYS A 1 197 ? -2.655 0.420 0.368 1.00 95.88 197 CYS A O 1
ATOM 1587 N N . GLU A 1 198 ? -3.732 -0.877 -1.115 1.00 94.00 198 GLU A N 1
ATOM 1588 C CA . GLU A 1 198 ? -2.695 -0.753 -2.149 1.00 94.00 198 GLU A CA 1
ATOM 1589 C C . GLU A 1 198 ? -2.672 0.656 -2.760 1.00 94.00 198 GLU A C 1
ATOM 1591 O O . GLU A 1 198 ? -1.598 1.204 -2.996 1.00 94.00 198 GLU A O 1
ATOM 1596 N N . ALA A 1 199 ? -3.827 1.305 -2.933 1.00 95.19 199 ALA A N 1
ATOM 1597 C CA . ALA A 1 199 ? -3.887 2.702 -3.365 1.00 95.19 199 ALA A CA 1
ATOM 1598 C C . ALA A 1 199 ? -3.247 3.647 -2.335 1.00 95.19 199 ALA A C 1
ATOM 1600 O O . ALA A 1 199 ? -2.479 4.542 -2.692 1.00 95.19 199 ALA A O 1
ATOM 1601 N N . LEU A 1 200 ? -3.497 3.417 -1.044 1.00 96.69 200 LEU A N 1
ATOM 1602 C CA . LEU A 1 200 ? -2.847 4.156 0.035 1.00 96.69 200 LEU A CA 1
ATOM 1603 C C . LEU A 1 200 ? -1.335 3.901 0.072 1.00 96.69 200 LEU A C 1
ATOM 1605 O O . LEU A 1 200 ? -0.551 4.819 0.312 1.00 96.69 200 LEU A O 1
ATOM 1609 N N . ARG A 1 201 ? -0.906 2.666 -0.205 1.00 95.25 201 ARG A N 1
ATOM 1610 C CA . ARG A 1 201 ? 0.511 2.324 -0.345 1.00 95.25 201 ARG A CA 1
ATOM 1611 C C . ARG A 1 201 ? 1.151 3.072 -1.514 1.00 95.25 201 ARG A C 1
ATOM 1613 O O . ARG A 1 201 ? 2.244 3.612 -1.343 1.00 95.25 201 ARG A O 1
ATOM 1620 N N . ALA A 1 202 ? 0.476 3.164 -2.659 1.00 91.81 202 ALA A N 1
ATOM 1621 C CA . ALA A 1 202 ? 0.931 3.972 -3.785 1.00 91.81 202 ALA A CA 1
ATOM 1622 C C . ALA A 1 202 ? 1.091 5.445 -3.382 1.00 91.81 202 ALA A C 1
ATOM 1624 O O . ALA A 1 202 ? 2.164 6.006 -3.600 1.00 91.81 202 ALA A O 1
ATOM 1625 N N . LEU A 1 203 ? 0.094 6.035 -2.705 1.00 93.56 203 LEU A N 1
ATOM 1626 C CA . LEU A 1 203 ? 0.186 7.404 -2.178 1.00 93.56 203 LEU A CA 1
ATOM 1627 C C . LEU A 1 203 ? 1.374 7.590 -1.229 1.00 93.56 203 LEU A C 1
ATOM 1629 O O . LEU A 1 203 ? 2.080 8.590 -1.328 1.00 93.56 203 LEU A O 1
ATOM 1633 N N . SER A 1 204 ? 1.640 6.618 -0.352 1.00 93.38 204 SER A N 1
ATOM 1634 C CA . SER A 1 204 ? 2.765 6.691 0.591 1.00 93.38 204 SER A CA 1
ATOM 1635 C C . SER A 1 204 ? 4.133 6.737 -0.094 1.00 93.38 204 SER A C 1
ATOM 1637 O O . SER A 1 204 ? 5.085 7.257 0.479 1.00 93.38 204 SER A O 1
ATOM 1639 N N . ASN A 1 205 ? 4.235 6.246 -1.334 1.00 90.12 205 ASN A N 1
ATOM 1640 C CA . ASN A 1 205 ? 5.466 6.305 -2.121 1.00 90.12 205 ASN A CA 1
ATOM 1641 C C . ASN A 1 205 ? 5.645 7.636 -2.871 1.00 90.12 205 ASN A C 1
ATOM 1643 O O . ASN A 1 205 ? 6.763 7.926 -3.304 1.00 90.12 205 ASN A O 1
ATOM 1647 N N . LEU A 1 206 ? 4.583 8.439 -3.032 1.00 83.69 206 LEU A N 1
ATOM 1648 C CA . LEU A 1 206 ? 4.630 9.714 -3.762 1.00 83.69 206 LEU A CA 1
ATOM 1649 C C . LEU A 1 206 ? 5.388 10.806 -3.011 1.00 83.69 206 LEU A C 1
ATOM 1651 O O . LEU A 1 206 ? 5.912 11.738 -3.631 1.00 83.69 206 LEU A O 1
ATOM 1655 N N . VAL A 1 207 ? 5.442 10.710 -1.684 1.00 74.69 207 VAL A N 1
ATOM 1656 C CA . VAL A 1 207 ? 6.132 11.684 -0.846 1.00 74.69 207 VAL A CA 1
ATOM 1657 C C . VAL A 1 207 ? 7.301 10.993 -0.162 1.00 74.69 207 VAL A C 1
ATOM 1659 O O . VAL A 1 207 ? 7.097 10.148 0.711 1.00 74.69 207 VAL A O 1
ATOM 1662 N N . PRO A 1 208 ? 8.539 11.295 -0.570 1.00 69.56 208 PRO A N 1
ATOM 1663 C CA . PRO A 1 208 ? 9.681 10.730 0.109 1.00 69.56 208 PRO A CA 1
ATOM 1664 C C . PRO A 1 208 ? 9.796 11.325 1.510 1.00 69.56 208 PRO A C 1
ATOM 1666 O O . PRO A 1 208 ? 9.571 12.513 1.712 1.00 69.56 208 PRO A O 1
ATOM 1669 N N . LEU A 1 209 ? 10.180 10.494 2.480 1.00 62.53 209 LEU A N 1
ATOM 1670 C CA . LEU A 1 209 ? 10.500 10.963 3.830 1.00 62.53 209 LEU A CA 1
ATOM 1671 C C . LEU A 1 209 ? 11.911 11.574 3.876 1.00 62.53 209 LEU A C 1
ATOM 1673 O O . LEU A 1 209 ? 12.128 12.548 4.582 1.00 62.53 209 LEU A O 1
ATOM 1677 N N . HIS A 1 210 ? 12.846 11.083 3.048 1.00 63.91 210 HIS A N 1
ATOM 1678 C CA . HIS A 1 210 ? 14.253 11.533 2.981 1.00 63.91 210 HIS A CA 1
ATOM 1679 C C . HIS A 1 210 ? 14.639 11.935 1.551 1.00 63.91 210 HIS A C 1
ATOM 1681 O O . HIS A 1 210 ? 14.258 11.234 0.610 1.00 63.91 210 HIS A O 1
ATOM 1687 N N . SER A 1 211 ? 15.151 13.154 1.382 1.00 61.72 211 SER A N 1
ATOM 1688 C CA . SER A 1 211 ? 15.579 13.703 0.095 1.00 61.72 211 SER A CA 1
ATOM 1689 C C . SER A 1 211 ? 17.059 13.429 0.013 1.00 61.72 211 SER A C 1
ATOM 1691 O O . SER A 1 211 ? 17.816 13.886 0.865 1.00 61.72 211 SER A O 1
ATOM 1693 N N . ASP A 1 212 ? 17.462 12.659 -0.987 1.00 64.81 212 ASP A N 1
ATOM 1694 C CA . ASP A 1 212 ? 18.881 12.372 -1.182 1.00 64.81 212 ASP A CA 1
ATOM 1695 C C . ASP A 1 212 ? 19.560 13.503 -1.982 1.00 64.81 212 ASP A C 1
ATOM 1697 O O . ASP A 1 212 ? 20.787 13.547 -2.080 1.00 64.81 212 ASP A O 1
ATOM 1701 N N . SER A 1 213 ? 18.778 14.444 -2.537 1.00 69.25 213 SER A N 1
ATOM 1702 C CA . SER A 1 213 ? 19.266 15.581 -3.318 1.00 69.25 213 SER A CA 1
ATOM 1703 C C . SER A 1 213 ? 18.505 16.891 -3.027 1.00 69.25 213 SER A C 1
ATOM 1705 O O . SER A 1 213 ? 17.312 16.862 -2.716 1.00 69.25 213 SER A O 1
ATOM 1707 N N . PRO A 1 214 ? 19.163 18.058 -3.172 1.00 65.62 214 PRO A N 1
ATOM 1708 C CA . PRO A 1 214 ? 18.533 19.372 -2.990 1.00 65.62 214 PRO A CA 1
ATOM 1709 C C . PRO A 1 214 ? 17.493 19.711 -4.075 1.00 65.62 214 PRO A C 1
ATOM 1711 O O . PRO A 1 214 ? 16.579 20.496 -3.835 1.00 65.62 214 PRO A O 1
ATOM 1714 N N . GLU A 1 215 ? 17.575 19.102 -5.263 1.00 65.75 215 GLU A N 1
ATOM 1715 C CA . GLU A 1 215 ? 16.531 19.240 -6.292 1.00 65.75 215 GLU A CA 1
ATOM 1716 C C . GLU A 1 215 ? 15.223 18.577 -5.829 1.00 65.75 215 GLU A C 1
ATOM 1718 O O . GLU A 1 215 ? 14.152 19.181 -5.921 1.00 65.75 215 GLU A O 1
ATOM 1723 N N . GLU A 1 216 ? 15.320 17.389 -5.217 1.00 64.56 216 GLU A N 1
ATOM 1724 C CA . GLU A 1 216 ? 14.178 16.692 -4.614 1.00 64.56 216 GLU A CA 1
ATOM 1725 C C . GLU A 1 216 ? 13.602 17.418 -3.387 1.00 64.56 216 GLU A C 1
ATOM 1727 O O . GLU A 1 216 ? 12.440 17.191 -3.041 1.00 64.56 216 GLU A O 1
ATOM 1732 N N . GLU A 1 217 ? 14.382 18.276 -2.721 1.00 62.03 217 GLU A N 1
ATOM 1733 C CA . GLU A 1 217 ? 13.907 19.114 -1.610 1.00 62.03 217 GLU A CA 1
ATOM 1734 C C . GLU A 1 217 ? 12.943 20.195 -2.096 1.00 62.03 217 GLU A C 1
ATOM 1736 O O . GLU A 1 217 ? 11.859 20.339 -1.532 1.00 62.03 217 GLU A O 1
ATOM 1741 N N . SER A 1 218 ? 13.274 20.887 -3.191 1.00 59.88 218 SER A N 1
ATOM 1742 C CA . SER A 1 218 ? 12.399 21.926 -3.754 1.00 59.88 218 SER A CA 1
ATOM 1743 C C . SER A 1 218 ? 11.028 21.379 -4.181 1.00 59.88 218 SER A C 1
ATOM 1745 O O . SER A 1 218 ? 10.001 22.030 -3.982 1.00 59.88 218 SER A O 1
ATOM 1747 N N . ASP A 1 219 ? 10.997 20.133 -4.661 1.00 60.53 219 ASP A N 1
ATOM 1748 C CA . ASP A 1 219 ? 9.787 19.437 -5.098 1.00 60.53 219 ASP A CA 1
ATOM 1749 C C . ASP A 1 219 ? 8.923 18.902 -3.944 1.00 60.53 219 ASP A C 1
ATOM 1751 O O . ASP A 1 219 ? 7.761 18.537 -4.162 1.00 60.53 219 ASP A O 1
ATOM 1755 N N . ARG A 1 220 ? 9.442 18.794 -2.714 1.00 60.66 220 ARG A N 1
ATOM 1756 C CA . ARG A 1 220 ? 8.641 18.356 -1.551 1.00 60.66 220 ARG A CA 1
ATOM 1757 C C . ARG A 1 220 ? 7.665 19.418 -1.095 1.00 60.66 220 ARG A C 1
ATOM 1759 O O . ARG A 1 220 ? 6.510 19.105 -0.812 1.00 60.66 220 ARG A O 1
ATOM 1766 N N . ASP A 1 221 ? 8.131 20.655 -1.042 1.00 55.81 221 ASP A N 1
ATOM 1767 C CA . ASP A 1 221 ? 7.416 21.730 -0.359 1.00 55.81 221 ASP A CA 1
ATOM 1768 C C . ASP A 1 221 ? 6.201 22.225 -1.155 1.00 55.81 221 ASP A C 1
ATOM 1770 O O . ASP 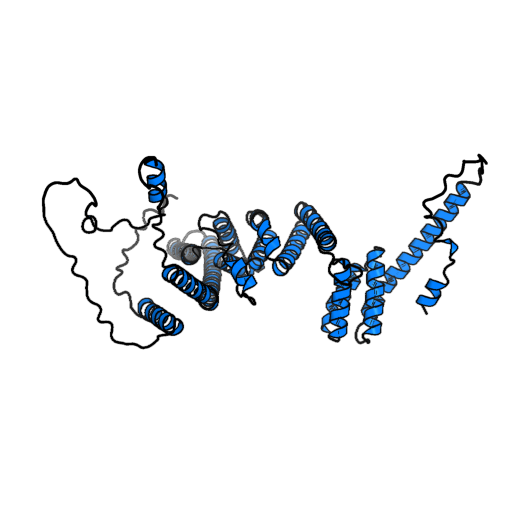A 1 221 ? 5.283 22.825 -0.603 1.00 55.81 221 ASP A O 1
ATOM 1774 N N . ILE A 1 222 ? 6.133 21.886 -2.444 1.00 59.47 222 ILE A N 1
ATOM 1775 C CA . ILE A 1 222 ? 5.065 22.299 -3.361 1.00 59.47 222 ILE A CA 1
ATOM 1776 C C . ILE A 1 222 ? 3.764 21.493 -3.145 1.00 59.47 222 ILE A C 1
ATOM 1778 O O . ILE A 1 222 ? 2.719 21.860 -3.680 1.00 59.47 222 ILE A O 1
ATOM 1782 N N . PHE A 1 223 ? 3.775 20.407 -2.356 1.00 71.00 223 PHE A N 1
ATOM 1783 C CA . PHE A 1 223 ? 2.669 19.436 -2.363 1.00 71.00 223 PHE A CA 1
ATOM 1784 C C . PHE A 1 223 ? 2.035 19.108 -1.001 1.00 71.00 223 PHE A C 1
ATOM 1786 O O . PHE A 1 223 ? 1.405 18.057 -0.854 1.00 71.00 223 PHE A O 1
ATOM 1793 N N . ARG A 1 224 ? 2.158 19.998 -0.008 1.00 85.56 224 ARG A N 1
ATOM 1794 C CA . ARG A 1 224 ? 1.371 19.887 1.231 1.00 85.56 224 ARG A CA 1
ATOM 1795 C C . ARG A 1 224 ? -0.070 20.349 1.012 1.00 85.56 224 ARG A C 1
ATOM 1797 O O . ARG A 1 224 ? -0.334 21.368 0.381 1.00 85.56 224 ARG A O 1
ATOM 1804 N N . LEU A 1 225 ? -1.007 19.583 1.551 1.00 90.81 225 LEU A N 1
ATOM 1805 C CA . LEU A 1 225 ? -2.441 19.813 1.516 1.00 90.81 225 LEU A CA 1
ATOM 1806 C C . LEU A 1 225 ? -2.905 20.374 2.862 1.00 90.81 225 LEU A C 1
ATOM 1808 O O . LEU A 1 225 ? -2.494 19.901 3.923 1.00 90.81 225 LEU A O 1
ATOM 1812 N N . ARG A 1 226 ? -3.823 21.340 2.795 1.00 92.88 226 ARG A N 1
ATOM 1813 C CA . ARG A 1 226 ? -4.516 21.893 3.964 1.00 92.88 226 ARG A CA 1
ATOM 1814 C C . ARG A 1 226 ? -5.399 20.846 4.617 1.00 92.88 226 ARG A C 1
ATOM 1816 O O . ARG A 1 226 ? -6.035 20.058 3.925 1.00 92.88 226 ARG A O 1
ATOM 1823 N N . ILE A 1 227 ? -5.548 20.909 5.930 1.00 91.19 227 ILE A N 1
ATOM 1824 C CA . ILE A 1 227 ? -6.286 19.928 6.728 1.00 91.19 227 ILE A CA 1
ATOM 1825 C C . ILE A 1 227 ? -7.739 19.652 6.319 1.00 91.19 227 ILE A C 1
ATOM 1827 O O . ILE A 1 227 ? -8.283 18.579 6.602 1.00 91.19 227 ILE A O 1
ATOM 1831 N N . PHE A 1 228 ? -8.382 20.611 5.658 1.00 92.44 228 PHE A N 1
ATOM 1832 C CA . PHE A 1 228 ? -9.749 20.475 5.153 1.00 92.44 228 PHE A CA 1
ATOM 1833 C C . PHE A 1 228 ? -9.830 19.691 3.839 1.00 92.44 228 PHE A C 1
ATOM 1835 O O . PHE A 1 228 ? -10.924 19.452 3.327 1.00 92.44 228 PHE A O 1
ATOM 1842 N N . ASP A 1 229 ? -8.689 19.275 3.289 1.00 96.44 229 ASP A N 1
ATOM 1843 C CA . ASP A 1 229 ? -8.650 18.451 2.099 1.00 96.44 229 ASP A CA 1
ATOM 1844 C C . ASP A 1 229 ? -9.388 17.130 2.327 1.00 96.44 229 ASP A C 1
ATOM 1846 O O . ASP A 1 229 ? -9.174 16.412 3.308 1.00 96.44 229 ASP A O 1
ATOM 1850 N N . SER A 1 230 ? -10.249 16.790 1.371 1.00 96.62 230 SER A N 1
ATOM 1851 C CA . SER A 1 230 ? -11.062 15.577 1.417 1.00 96.62 230 SER A CA 1
ATOM 1852 C C . SER A 1 230 ? -10.253 14.277 1.532 1.00 96.62 230 SER A C 1
ATOM 1854 O O . SER A 1 230 ? -10.814 13.267 1.951 1.00 96.62 230 SER A O 1
ATOM 1856 N N . LEU A 1 231 ? -8.957 14.281 1.193 1.00 96.44 231 LEU A N 1
ATOM 1857 C CA . LEU A 1 231 ? -8.087 13.114 1.320 1.00 96.44 231 LEU A CA 1
ATOM 1858 C C . LEU A 1 231 ? -7.950 12.657 2.777 1.00 96.44 231 LEU A C 1
ATOM 1860 O O . LEU A 1 231 ? -8.012 11.456 3.041 1.00 96.44 231 LEU A O 1
ATOM 1864 N N . PHE A 1 232 ? -7.810 13.585 3.727 1.00 96.75 232 PHE A N 1
ATOM 1865 C CA . PHE A 1 232 ? -7.561 13.231 5.126 1.00 96.75 232 PHE A CA 1
ATOM 1866 C C . PHE A 1 232 ? -8.741 12.483 5.766 1.00 96.75 232 PHE A C 1
ATOM 1868 O O . PHE A 1 232 ? -8.520 11.397 6.308 1.00 96.75 232 PHE A O 1
ATOM 1875 N N . PRO A 1 233 ? -10.003 12.950 5.651 1.00 97.19 233 PRO A N 1
ATOM 1876 C CA . PRO A 1 233 ? -11.157 12.182 6.114 1.00 97.19 233 PRO A CA 1
ATOM 1877 C C . PRO A 1 233 ? -11.298 10.804 5.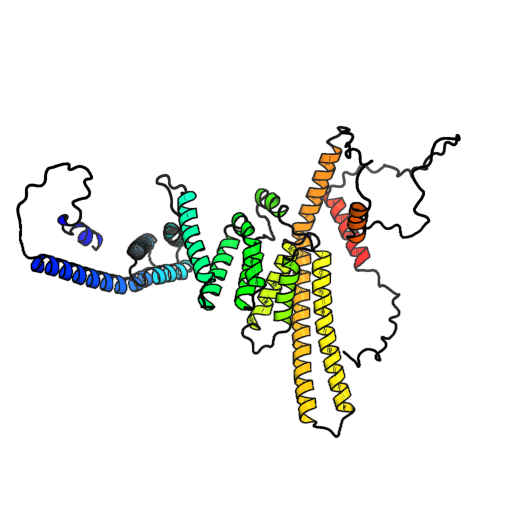458 1.00 97.19 233 PRO A C 1
ATOM 1879 O O . PRO A 1 233 ? -11.772 9.873 6.108 1.00 97.19 233 PRO A O 1
ATOM 1882 N N . ASP A 1 234 ? -10.913 10.653 4.187 1.00 98.19 234 ASP A N 1
ATOM 1883 C CA . ASP A 1 234 ? -11.001 9.368 3.486 1.00 98.19 234 ASP A CA 1
ATOM 1884 C C . ASP A 1 234 ? -9.963 8.362 3.997 1.00 98.19 234 ASP A C 1
ATOM 1886 O O . ASP A 1 234 ? -10.311 7.207 4.250 1.00 98.19 234 ASP A O 1
ATOM 1890 N N . ILE A 1 235 ? -8.722 8.810 4.224 1.00 97.81 235 ILE A N 1
ATOM 1891 C CA . ILE A 1 235 ? -7.667 7.996 4.843 1.00 97.81 235 ILE A CA 1
ATOM 1892 C C . ILE A 1 235 ? -8.067 7.602 6.266 1.00 97.81 235 ILE A C 1
ATOM 1894 O O . ILE A 1 235 ? -7.958 6.434 6.632 1.00 97.81 235 ILE A O 1
ATOM 1898 N N . GLU A 1 236 ? -8.580 8.546 7.060 1.00 97.12 236 GLU A N 1
ATOM 1899 C CA . GLU A 1 236 ? -9.067 8.260 8.413 1.00 97.12 236 GLU A CA 1
ATOM 1900 C C . GLU A 1 236 ? -10.198 7.229 8.404 1.00 97.12 236 GLU A C 1
ATOM 1902 O O . GLU A 1 236 ? -10.202 6.305 9.216 1.00 97.12 236 GLU A O 1
ATOM 1907 N N . ARG A 1 237 ? -11.158 7.356 7.480 1.00 97.31 237 ARG A N 1
ATOM 1908 C CA . ARG A 1 237 ? -12.270 6.407 7.365 1.00 97.31 237 ARG A CA 1
ATOM 1909 C C . ARG A 1 237 ? -11.768 4.999 7.052 1.00 97.31 237 ARG A C 1
ATOM 1911 O O . ARG A 1 237 ? -12.221 4.058 7.699 1.00 97.31 237 ARG A O 1
ATOM 1918 N N . LEU A 1 238 ? -10.838 4.859 6.105 1.00 96.94 238 LEU A N 1
ATOM 1919 C CA . LEU A 1 238 ? -10.213 3.573 5.784 1.00 96.94 238 LEU A CA 1
ATOM 1920 C C . LEU A 1 238 ? -9.457 3.008 6.995 1.00 96.94 238 LEU A C 1
ATOM 1922 O O . LEU A 1 238 ? -9.659 1.849 7.356 1.00 96.94 238 LEU A O 1
ATOM 1926 N N . LEU A 1 239 ? -8.645 3.839 7.656 1.00 96.44 239 LEU A N 1
ATOM 1927 C CA . LEU A 1 239 ? -7.877 3.460 8.840 1.00 96.44 239 LEU A CA 1
ATOM 1928 C C . LEU A 1 239 ? -8.783 2.888 9.934 1.00 96.44 239 LEU A C 1
ATOM 1930 O O . LEU A 1 239 ? -8.541 1.782 10.408 1.00 96.44 239 LEU A O 1
ATOM 1934 N N . PHE A 1 240 ? -9.848 3.601 10.311 1.00 95.56 240 PHE A N 1
ATOM 1935 C CA . PHE A 1 240 ? -10.744 3.149 11.378 1.00 95.56 240 PHE A CA 1
ATOM 1936 C C . PHE A 1 240 ? -11.637 1.979 10.960 1.00 95.56 240 PHE A C 1
ATOM 1938 O O . PHE A 1 240 ? -11.949 1.137 11.800 1.00 95.56 240 PHE A O 1
ATOM 1945 N N . ARG A 1 241 ? -12.003 1.867 9.675 1.00 94.25 241 ARG A N 1
ATOM 1946 C CA . ARG A 1 241 ? -12.710 0.687 9.152 1.00 94.25 241 ARG A CA 1
ATOM 1947 C C . ARG A 1 241 ? -11.883 -0.584 9.363 1.00 94.25 241 ARG A C 1
ATOM 1949 O O . ARG A 1 241 ? -12.401 -1.561 9.892 1.00 94.25 241 ARG A O 1
ATOM 1956 N N . LEU A 1 242 ? -10.591 -0.540 9.034 1.00 93.56 242 LEU A N 1
ATOM 1957 C CA . LEU A 1 242 ? -9.666 -1.664 9.214 1.00 93.56 242 LEU A CA 1
ATOM 1958 C C . LEU A 1 242 ? -9.266 -1.879 10.674 1.00 93.56 242 LEU A C 1
ATOM 1960 O O . LEU A 1 242 ? -9.128 -3.009 11.128 1.00 93.56 242 LEU A O 1
ATOM 1964 N N . MET A 1 243 ? -9.102 -0.804 11.442 1.00 92.38 243 MET A N 1
ATOM 1965 C CA . MET A 1 243 ? -8.777 -0.899 12.863 1.00 92.38 243 MET A CA 1
ATOM 1966 C C . MET A 1 243 ? -9.881 -1.620 13.650 1.00 92.38 243 MET A C 1
ATOM 1968 O O . MET A 1 243 ? -9.584 -2.316 14.618 1.00 92.38 243 MET A O 1
ATOM 1972 N N . LEU A 1 244 ? -11.143 -1.490 13.236 1.00 92.25 244 LEU A N 1
ATOM 1973 C CA . LEU A 1 244 ? -12.301 -2.063 13.930 1.00 92.25 244 LEU A CA 1
ATOM 1974 C C . LEU A 1 244 ? -12.799 -3.390 13.322 1.00 92.25 244 LEU A C 1
ATOM 1976 O O . LEU A 1 244 ? -13.721 -3.997 13.883 1.00 92.25 244 LEU A O 1
ATOM 1980 N N . SER A 1 245 ? -12.197 -3.854 12.218 1.00 91.75 245 SER A N 1
ATOM 1981 C CA . SER A 1 245 ? -12.582 -5.101 11.540 1.00 91.75 245 SER A CA 1
ATOM 1982 C C . SER A 1 245 ? -12.297 -6.346 12.386 1.00 91.75 245 SER A C 1
ATOM 1984 O O . SER A 1 245 ? -11.486 -6.320 13.321 1.00 91.75 245 SER A O 1
ATOM 1986 N N . ASP A 1 246 ? -12.986 -7.445 12.084 1.00 88.25 246 ASP A N 1
ATOM 1987 C CA . ASP A 1 246 ? -12.805 -8.723 12.770 1.00 88.25 246 ASP A CA 1
ATOM 1988 C C . ASP A 1 246 ? -11.676 -9.560 12.162 1.00 88.25 246 ASP A C 1
ATOM 1990 O O . ASP A 1 246 ? -11.401 -9.483 10.971 1.00 88.25 246 ASP A O 1
ATOM 1994 N N . ASP A 1 247 ? -11.035 -10.411 12.974 1.00 77.81 247 ASP A N 1
ATOM 1995 C CA . ASP A 1 247 ? -9.920 -11.265 12.516 1.00 77.81 247 ASP A CA 1
ATOM 1996 C C . ASP A 1 247 ? -10.339 -12.324 11.482 1.00 77.81 247 ASP A C 1
ATOM 1998 O O . ASP A 1 247 ? -9.490 -12.919 10.824 1.00 77.81 247 ASP A O 1
ATOM 2002 N N . ALA A 1 248 ? -11.643 -12.582 11.351 1.00 74.06 248 ALA A N 1
ATOM 2003 C CA . ALA A 1 248 ? -12.172 -13.491 10.340 1.00 74.06 248 ALA A CA 1
ATOM 2004 C C . ALA A 1 248 ? -12.114 -12.894 8.923 1.00 74.06 248 ALA A C 1
ATOM 2006 O O . ALA A 1 248 ? -12.217 -13.638 7.946 1.00 74.06 248 ALA A O 1
ATOM 2007 N N . ASP A 1 249 ? -11.940 -11.577 8.802 1.00 76.81 249 ASP A N 1
ATOM 2008 C CA . ASP A 1 249 ? -11.872 -10.906 7.513 1.00 76.81 249 ASP A CA 1
ATOM 2009 C C . ASP A 1 249 ? -10.462 -11.022 6.923 1.00 76.81 249 ASP A C 1
ATOM 2011 O O . ASP A 1 249 ? -9.456 -10.832 7.607 1.00 76.81 249 ASP A O 1
ATOM 2015 N N . ALA A 1 250 ? -10.366 -11.230 5.606 1.00 74.12 250 ALA A N 1
ATOM 2016 C CA . ALA A 1 250 ? -9.091 -11.203 4.873 1.00 74.12 250 ALA A CA 1
ATOM 2017 C C . ALA A 1 250 ? -8.317 -9.873 5.045 1.00 74.12 250 ALA A C 1
ATOM 2019 O O . ALA A 1 250 ? -7.131 -9.775 4.736 1.00 74.12 250 ALA A O 1
ATOM 2020 N N . THR A 1 251 ? -8.986 -8.838 5.555 1.00 76.62 251 THR A N 1
ATOM 2021 C CA . THR A 1 251 ? -8.443 -7.509 5.841 1.00 76.62 251 THR A CA 1
ATOM 2022 C C . THR A 1 251 ? -7.677 -7.444 7.165 1.00 76.62 251 THR A C 1
ATOM 2024 O O . THR A 1 251 ? -6.872 -6.530 7.359 1.00 76.62 251 THR A O 1
ATOM 2027 N N . ALA A 1 252 ? -7.839 -8.434 8.050 1.00 76.75 252 ALA A N 1
ATOM 2028 C CA . ALA A 1 252 ? -7.156 -8.497 9.340 1.00 76.75 252 ALA A CA 1
ATOM 2029 C C . ALA A 1 252 ? -5.631 -8.631 9.214 1.00 76.75 252 ALA A C 1
ATOM 2031 O O . ALA A 1 252 ? -4.896 -8.235 10.110 1.00 76.75 252 ALA A O 1
ATOM 2032 N N . THR A 1 253 ? -5.114 -9.127 8.091 1.00 84.44 253 THR A N 1
ATOM 2033 C CA . THR A 1 253 ? -3.663 -9.137 7.842 1.00 84.44 253 THR A CA 1
ATOM 2034 C C . THR A 1 253 ? -3.148 -7.819 7.263 1.00 84.44 253 THR A C 1
ATOM 2036 O O . THR A 1 253 ? -1.943 -7.586 7.243 1.00 84.44 253 THR A O 1
ATOM 2039 N N . LEU A 1 254 ? -4.040 -6.954 6.769 1.00 89.56 254 LEU A N 1
ATOM 2040 C CA . LEU A 1 254 ? -3.687 -5.726 6.052 1.00 89.56 254 LEU A CA 1
ATOM 2041 C C . LEU A 1 254 ? -3.729 -4.474 6.932 1.00 89.56 254 LEU A C 1
ATOM 2043 O O . LEU A 1 254 ? -3.074 -3.489 6.585 1.00 89.56 254 LEU A O 1
ATOM 2047 N N . TRP A 1 255 ? -4.452 -4.498 8.062 1.00 92.81 255 TRP A N 1
ATOM 2048 C CA . TRP A 1 255 ? -4.662 -3.302 8.893 1.00 92.81 255 TRP A CA 1
ATOM 2049 C C . TRP A 1 255 ? -3.343 -2.646 9.310 1.00 92.81 255 TRP A C 1
ATOM 2051 O O . TRP A 1 255 ? -3.235 -1.428 9.245 1.00 92.81 255 TRP A O 1
ATOM 2061 N N . HIS A 1 256 ? -2.326 -3.436 9.672 1.00 93.94 256 HIS A N 1
ATOM 2062 C CA . HIS A 1 256 ? -1.040 -2.915 10.136 1.00 93.94 256 HIS A CA 1
ATOM 2063 C C . HIS A 1 256 ? -0.310 -2.152 9.026 1.00 93.94 256 HIS A C 1
ATOM 2065 O O . HIS A 1 256 ? 0.087 -1.000 9.193 1.00 93.94 256 HIS A O 1
ATOM 2071 N N . THR A 1 257 ? -0.172 -2.774 7.850 1.00 93.81 257 THR A N 1
ATOM 2072 C CA . THR A 1 257 ? 0.453 -2.135 6.685 1.00 93.81 257 THR A CA 1
ATOM 2073 C C . THR A 1 257 ? -0.335 -0.905 6.243 1.00 93.81 257 THR A C 1
ATOM 2075 O O . THR A 1 257 ? 0.265 0.118 5.916 1.00 93.81 257 THR A O 1
ATOM 2078 N N . CYS A 1 258 ? -1.667 -0.974 6.271 1.00 94.75 258 CYS A N 1
ATOM 2079 C CA . CYS A 1 258 ? -2.516 0.168 5.963 1.00 94.75 258 CYS A CA 1
ATOM 2080 C C . CYS A 1 258 ? -2.340 1.301 6.977 1.00 94.75 258 CYS A C 1
ATOM 2082 O O . CYS A 1 258 ? -2.215 2.449 6.565 1.00 94.75 258 CYS A O 1
ATOM 2084 N N . ALA A 1 259 ? -2.291 1.000 8.276 1.00 95.56 259 ALA A N 1
ATOM 2085 C CA . ALA A 1 259 ? -2.099 1.989 9.330 1.00 95.56 259 ALA A CA 1
ATOM 2086 C C . ALA A 1 259 ? -0.759 2.703 9.177 1.00 95.56 259 ALA A C 1
ATOM 2088 O O . ALA A 1 259 ? -0.720 3.930 9.130 1.00 95.56 259 ALA A O 1
ATOM 2089 N N . ARG A 1 260 ? 0.320 1.947 8.968 1.00 95.50 260 ARG A N 1
ATOM 2090 C CA . ARG A 1 260 ? 1.642 2.515 8.704 1.00 95.50 260 ARG A CA 1
ATOM 2091 C C . ARG A 1 260 ? 1.651 3.435 7.485 1.00 95.50 260 ARG A C 1
ATOM 2093 O O . ARG A 1 260 ? 2.175 4.545 7.549 1.00 95.50 260 ARG A O 1
ATOM 2100 N N . ASN A 1 261 ? 1.053 3.003 6.375 1.00 95.75 261 ASN A N 1
ATOM 2101 C CA . ASN A 1 261 ? 0.973 3.831 5.170 1.00 95.75 261 ASN A CA 1
ATOM 2102 C C . ASN A 1 261 ? 0.064 5.051 5.373 1.00 95.75 261 ASN A C 1
ATOM 2104 O O . ASN A 1 261 ? 0.395 6.121 4.875 1.00 95.75 261 ASN A O 1
ATOM 2108 N N . ALA A 1 262 ? -1.028 4.923 6.134 1.00 96.75 262 ALA A N 1
ATOM 2109 C CA . ALA A 1 262 ? -1.909 6.033 6.484 1.00 96.75 262 ALA A CA 1
ATOM 2110 C C . ALA A 1 262 ? -1.129 7.099 7.244 1.00 96.75 262 ALA A C 1
ATOM 2112 O O . ALA A 1 262 ? -1.046 8.228 6.776 1.00 96.75 262 ALA A O 1
ATOM 2113 N N . ILE A 1 263 ? -0.493 6.731 8.360 1.00 96.06 263 ILE A N 1
ATOM 2114 C CA . ILE A 1 263 ? 0.292 7.664 9.174 1.00 96.06 263 ILE A CA 1
ATOM 2115 C C . ILE A 1 263 ? 1.380 8.327 8.327 1.00 96.06 263 ILE A C 1
ATOM 2117 O O . ILE A 1 263 ? 1.465 9.552 8.310 1.00 96.06 263 ILE A O 1
ATOM 2121 N N . ARG A 1 264 ? 2.132 7.558 7.528 1.00 93.44 264 ARG A N 1
ATOM 2122 C CA . ARG A 1 264 ? 3.136 8.120 6.609 1.00 93.44 264 ARG A CA 1
ATOM 2123 C C . ARG A 1 264 ? 2.552 9.154 5.651 1.00 93.44 264 ARG A C 1
ATOM 2125 O O . ARG A 1 264 ? 3.119 10.231 5.523 1.00 93.44 264 ARG A O 1
ATOM 2132 N N . VAL A 1 265 ? 1.430 8.853 4.997 1.00 94.12 265 VAL A N 1
ATOM 2133 C CA . VAL A 1 265 ? 0.779 9.785 4.061 1.00 94.12 265 VAL A CA 1
ATOM 2134 C C . VAL A 1 265 ? 0.289 11.036 4.784 1.00 94.12 265 VAL A C 1
ATOM 2136 O O . VAL A 1 265 ? 0.478 12.136 4.275 1.00 94.12 265 VAL A O 1
ATOM 2139 N N . LEU A 1 266 ? -0.305 10.889 5.969 1.00 94.62 266 LEU A N 1
ATOM 2140 C CA . LEU A 1 266 ? -0.798 12.018 6.755 1.00 94.62 266 LEU A CA 1
ATOM 2141 C C . LEU A 1 266 ? 0.348 12.948 7.194 1.00 94.62 266 LEU A C 1
ATOM 2143 O O . LEU A 1 266 ? 0.217 14.159 7.058 1.00 94.62 266 LEU A O 1
ATOM 2147 N N . PHE A 1 267 ? 1.478 12.399 7.649 1.00 91.31 267 PHE A N 1
ATOM 2148 C CA . PHE A 1 267 ? 2.680 13.183 7.966 1.00 91.31 267 PHE A CA 1
ATOM 2149 C C . PHE A 1 267 ? 3.269 13.872 6.739 1.00 91.31 267 PHE A C 1
ATOM 2151 O O . PHE A 1 267 ? 3.715 15.011 6.814 1.00 91.31 267 PHE A O 1
ATOM 2158 N N . ALA A 1 268 ? 3.303 13.166 5.613 1.00 88.00 268 ALA A N 1
ATOM 2159 C CA . ALA A 1 268 ? 4.015 13.637 4.442 1.00 88.00 268 ALA A CA 1
ATOM 2160 C C . ALA A 1 268 ? 3.213 14.670 3.631 1.00 88.00 268 ALA A C 1
ATOM 2162 O O . ALA A 1 268 ? 3.806 15.559 3.025 1.00 88.00 268 ALA A O 1
ATOM 2163 N N . LEU A 1 269 ? 1.879 14.565 3.619 1.00 91.12 269 LEU A N 1
ATOM 2164 C CA . LEU A 1 269 ? 1.004 15.461 2.860 1.00 91.12 269 LEU A CA 1
ATOM 2165 C C . LEU A 1 269 ? 0.358 16.569 3.692 1.00 91.12 269 LEU A C 1
ATOM 2167 O O . LEU A 1 269 ? -0.117 17.517 3.086 1.00 91.12 269 LEU A O 1
ATOM 2171 N N . SER A 1 270 ? 0.274 16.488 5.020 1.00 92.06 270 SER A N 1
ATOM 2172 C CA . SER A 1 270 ? -0.398 17.540 5.803 1.00 92.06 270 SER A CA 1
ATOM 2173 C C . SER A 1 270 ? 0.475 18.783 5.972 1.00 92.06 270 SER A C 1
ATOM 2175 O O . SER A 1 270 ? 1.658 18.672 6.288 1.00 92.06 270 SER A O 1
ATOM 2177 N N . SER A 1 271 ? -0.112 19.972 5.813 1.00 89.62 271 SER A N 1
ATOM 2178 C CA . SER A 1 271 ? 0.490 21.224 6.295 1.00 89.62 271 SER A CA 1
ATOM 2179 C C . SER A 1 271 ? 0.339 21.415 7.805 1.00 89.62 271 SER A C 1
ATOM 2181 O O . SER A 1 271 ? 1.170 22.076 8.413 1.00 89.62 271 SER A O 1
ATOM 2183 N N . GLU A 1 272 ? -0.684 20.810 8.414 1.00 91.88 272 GLU A N 1
ATOM 2184 C CA . GLU A 1 272 ? -0.977 20.874 9.851 1.00 91.88 272 GLU A CA 1
ATOM 2185 C C . GLU A 1 272 ? -0.892 19.461 10.466 1.00 91.88 272 GLU A C 1
ATOM 2187 O O . GLU A 1 272 ? -1.897 18.806 10.767 1.00 91.88 272 GLU A O 1
ATOM 2192 N N . VAL A 1 273 ? 0.325 18.910 10.532 1.00 91.06 273 VAL A N 1
ATOM 2193 C CA . VAL A 1 273 ? 0.579 17.515 10.951 1.00 91.06 273 VAL A CA 1
ATOM 2194 C C . VAL A 1 273 ? 0.118 17.257 12.389 1.00 91.06 273 VAL A C 1
ATOM 2196 O O . VAL A 1 273 ? -0.508 16.233 12.665 1.00 91.06 273 VAL A O 1
ATOM 2199 N N . ASP A 1 274 ? 0.388 18.194 13.292 1.00 92.06 274 ASP A N 1
ATOM 2200 C CA . ASP A 1 274 ? 0.044 18.155 14.714 1.00 92.06 274 ASP A CA 1
ATOM 2201 C C . ASP A 1 274 ? -1.464 17.988 14.950 1.00 92.06 274 ASP A C 1
ATOM 2203 O O . ASP A 1 274 ? -1.885 17.103 15.706 1.00 92.06 274 ASP A O 1
ATOM 2207 N N . PHE A 1 275 ? -2.294 18.764 14.249 1.00 94.25 275 PHE A N 1
ATOM 2208 C CA . PHE A 1 275 ? -3.744 18.654 14.352 1.00 94.25 275 PHE A CA 1
ATOM 2209 C C . PHE A 1 275 ? -4.226 17.315 13.797 1.00 94.25 275 PHE A C 1
ATOM 2211 O O . PHE A 1 275 ? -5.000 16.618 14.462 1.00 94.25 275 PHE A O 1
ATOM 2218 N N . VAL A 1 276 ? -3.810 16.943 12.576 1.00 95.06 276 VAL A N 1
ATOM 2219 C CA . VAL A 1 276 ? -4.276 15.699 11.935 1.00 95.06 276 VAL A CA 1
ATOM 2220 C C . VAL A 1 276 ? -3.918 14.495 12.805 1.00 95.06 276 VAL A C 1
ATOM 2222 O O . VAL A 1 276 ? -4.771 13.639 13.054 1.00 95.06 276 VAL A O 1
ATOM 2225 N N . MET A 1 277 ? -2.692 14.452 13.333 1.00 95.19 277 MET A N 1
ATOM 2226 C CA . MET A 1 277 ? -2.251 13.376 14.219 1.00 95.19 277 MET A CA 1
ATOM 2227 C C . MET A 1 277 ? -3.008 13.362 15.541 1.00 95.19 277 MET A C 1
ATOM 2229 O O . MET A 1 277 ? -3.469 12.299 15.959 1.00 95.19 277 MET A O 1
ATOM 2233 N N . SER A 1 278 ? -3.219 14.520 16.169 1.00 95.75 278 SER A N 1
ATOM 2234 C CA . SER A 1 278 ? -4.001 14.620 17.408 1.00 95.75 278 SER A CA 1
ATOM 2235 C C . SER A 1 278 ? -5.436 14.128 17.215 1.00 95.75 278 SER A C 1
ATOM 2237 O O . SER A 1 278 ? -5.978 13.424 18.069 1.00 95.75 278 SER A O 1
ATOM 2239 N N . ARG A 1 279 ? -6.048 14.421 16.060 1.00 95.75 279 ARG A N 1
ATOM 2240 C CA . ARG A 1 279 ? -7.387 13.934 15.701 1.00 95.75 279 ARG A CA 1
ATOM 2241 C C . ARG A 1 279 ? -7.422 12.415 15.530 1.00 95.75 279 ARG A C 1
ATOM 2243 O O . ARG A 1 279 ? -8.331 11.768 16.058 1.00 95.75 279 ARG A O 1
ATOM 2250 N N . VAL A 1 280 ? -6.450 11.837 14.819 1.00 96.88 280 VAL A N 1
ATOM 2251 C CA . VAL A 1 280 ? -6.327 10.377 14.651 1.00 96.88 280 VAL A CA 1
ATOM 2252 C C . VAL A 1 280 ? -6.104 9.695 15.999 1.00 96.88 280 VAL A C 1
ATOM 2254 O O . VAL A 1 280 ? -6.809 8.739 16.329 1.00 96.88 280 VAL A O 1
ATOM 2257 N N . LEU A 1 281 ? -5.184 10.211 16.812 1.00 96.94 281 LEU A N 1
ATOM 2258 C CA . LEU A 1 281 ? -4.877 9.683 18.137 1.00 96.94 281 LEU A CA 1
ATOM 2259 C C . LEU A 1 281 ? -6.092 9.759 19.070 1.00 96.94 281 LEU A C 1
ATOM 2261 O O . LEU A 1 281 ? -6.455 8.763 19.696 1.00 96.94 281 LEU A O 1
ATOM 2265 N N . GLY A 1 282 ? -6.776 10.905 19.107 1.00 97.38 282 GLY A N 1
ATOM 2266 C CA . GLY A 1 282 ? -7.980 11.104 19.911 1.00 97.38 282 GLY A CA 1
ATOM 2267 C C . GLY A 1 282 ? -9.091 10.114 19.559 1.00 97.38 282 GLY A C 1
ATOM 2268 O O . GLY A 1 282 ? -9.661 9.488 20.453 1.00 97.38 282 GLY A O 1
ATOM 2269 N N . LYS A 1 283 ? -9.356 9.894 18.263 1.00 97.38 283 LYS A N 1
ATOM 2270 C CA . LYS A 1 283 ? -10.327 8.883 17.802 1.00 97.38 283 LYS A CA 1
ATOM 2271 C C . LYS A 1 283 ? -9.905 7.462 18.180 1.00 97.38 283 LYS A C 1
ATOM 2273 O O . LYS A 1 283 ? -10.731 6.684 18.648 1.00 97.38 283 LYS A O 1
ATOM 2278 N N . THR A 1 284 ? -8.626 7.138 18.020 1.00 96.56 284 THR A N 1
ATOM 2279 C CA . THR A 1 284 ? -8.049 5.827 18.352 1.00 96.56 284 THR A CA 1
ATOM 2280 C C . THR A 1 284 ? -8.229 5.504 19.844 1.00 96.56 284 THR A C 1
ATOM 2282 O O . THR A 1 284 ? -8.786 4.464 20.203 1.00 96.56 284 THR A O 1
ATOM 2285 N N . ILE A 1 285 ? -7.867 6.444 20.726 1.00 97.19 285 ILE A N 1
ATOM 2286 C CA . ILE A 1 285 ? -8.064 6.327 22.180 1.00 97.19 285 ILE A CA 1
ATOM 2287 C C . ILE A 1 285 ? -9.556 6.256 22.525 1.00 97.19 285 ILE A C 1
ATOM 2289 O O . ILE A 1 285 ? -9.953 5.463 23.379 1.00 97.19 285 ILE A O 1
ATOM 2293 N N . TRP A 1 286 ? -10.397 7.045 21.851 1.00 97.56 286 TRP A N 1
ATOM 2294 C CA . TRP A 1 286 ? -11.843 7.020 22.060 1.00 97.56 286 TRP A CA 1
ATOM 2295 C C . TRP A 1 286 ? -12.448 5.644 21.753 1.00 97.56 286 TRP A C 1
ATOM 2297 O O . TRP A 1 286 ? -13.223 5.137 22.565 1.00 97.56 286 TRP A O 1
ATOM 2307 N N . TYR A 1 287 ? -12.057 4.994 20.650 1.00 96.12 287 TYR A N 1
ATOM 2308 C CA . TYR A 1 287 ? -12.508 3.634 20.332 1.00 96.12 287 TYR A CA 1
ATOM 2309 C C . TYR A 1 287 ? -12.028 2.607 21.363 1.00 96.12 287 TYR A C 1
ATOM 2311 O O . TYR A 1 287 ? -12.825 1.782 21.819 1.00 96.12 287 TYR A O 1
ATOM 2319 N N . ALA A 1 288 ? -10.763 2.684 21.792 1.00 95.50 288 ALA A N 1
ATOM 2320 C CA . ALA A 1 288 ? -10.242 1.811 22.845 1.00 95.50 288 ALA A CA 1
ATOM 2321 C C . ALA A 1 288 ? -11.023 1.983 24.157 1.00 95.50 288 ALA A C 1
ATOM 2323 O O . ALA A 1 288 ? -11.502 0.997 24.722 1.00 95.50 288 ALA A O 1
ATOM 2324 N N . LYS A 1 289 ? -11.255 3.227 24.591 1.00 97.25 289 LYS A N 1
ATOM 2325 C CA . LYS A 1 289 ? -12.084 3.531 25.764 1.00 97.25 289 LYS A CA 1
ATOM 2326 C C . LYS A 1 289 ? -13.503 2.986 25.601 1.00 97.25 289 LYS A C 1
ATOM 2328 O O . LYS A 1 289 ? -13.999 2.309 26.494 1.00 97.25 289 LYS A O 1
ATOM 2333 N N . ARG A 1 290 ? -14.145 3.225 24.454 1.00 96.44 290 ARG A N 1
ATOM 2334 C CA . ARG A 1 290 ? -15.521 2.778 24.207 1.00 96.44 290 ARG A CA 1
ATOM 2335 C C . ARG A 1 290 ? -15.645 1.258 24.287 1.00 96.44 290 ARG A C 1
ATOM 2337 O O . ARG A 1 290 ? -16.616 0.765 24.852 1.00 96.44 290 ARG A O 1
ATOM 2344 N N . SER A 1 291 ? -14.664 0.522 23.765 1.00 94.56 291 SER A N 1
ATOM 2345 C CA . SER A 1 291 ? -14.632 -0.939 23.882 1.00 94.56 291 SER A CA 1
ATOM 2346 C C . SER A 1 291 ? -14.478 -1.411 25.338 1.00 94.56 291 SER A C 1
ATOM 2348 O O . SER A 1 291 ? -15.148 -2.364 25.736 1.00 94.56 291 SER A O 1
ATOM 2350 N N . ALA A 1 292 ? -13.692 -0.698 26.155 1.00 96.81 292 ALA A N 1
ATOM 2351 C CA . ALA A 1 292 ? -13.543 -0.975 27.585 1.00 96.81 292 ALA A CA 1
ATOM 2352 C C . ALA A 1 292 ? -14.838 -0.695 28.367 1.00 96.81 292 ALA A C 1
ATOM 2354 O O . ALA A 1 292 ? -15.270 -1.527 29.162 1.00 96.81 292 ALA A O 1
ATOM 2355 N N . ASP A 1 293 ? -15.494 0.439 28.104 1.00 97.31 293 ASP A N 1
ATOM 2356 C CA . ASP A 1 293 ? -16.755 0.814 28.757 1.00 97.31 293 ASP A CA 1
ATOM 2357 C C . ASP A 1 293 ? -17.849 -0.238 28.505 1.00 97.31 293 ASP A C 1
ATOM 2359 O O . ASP A 1 293 ? -18.602 -0.596 29.414 1.00 97.31 293 ASP A O 1
ATOM 2363 N N . ILE A 1 294 ? -17.920 -0.770 27.278 1.00 95.56 294 ILE A N 1
ATOM 2364 C CA . ILE A 1 294 ? -18.871 -1.830 26.920 1.00 95.56 294 ILE A CA 1
ATOM 2365 C C . ILE A 1 294 ? -18.530 -3.136 27.650 1.00 95.56 294 ILE A C 1
ATOM 2367 O O . ILE A 1 294 ? -19.433 -3.785 28.177 1.00 95.56 294 ILE A O 1
ATOM 2371 N N . LEU A 1 295 ? -17.252 -3.515 27.732 1.00 95.06 295 LEU A N 1
ATOM 2372 C CA . LEU A 1 295 ? -16.829 -4.699 28.485 1.00 95.06 295 LEU A CA 1
ATOM 2373 C C . LEU A 1 295 ? -17.227 -4.597 29.968 1.00 95.06 295 LEU A C 1
ATOM 2375 O O . LEU A 1 295 ? -17.884 -5.501 30.486 1.00 95.06 295 LEU A O 1
ATOM 2379 N N . ILE A 1 296 ? -16.927 -3.465 30.615 1.00 96.19 296 ILE A N 1
ATOM 2380 C CA . ILE A 1 296 ? -17.285 -3.195 32.019 1.00 96.19 296 ILE A CA 1
ATOM 2381 C C . ILE A 1 296 ? -18.804 -3.258 32.221 1.00 96.19 296 ILE A C 1
ATOM 2383 O O . ILE A 1 296 ? -19.282 -3.773 33.234 1.00 96.19 296 ILE A O 1
ATOM 2387 N N . PHE A 1 297 ? -19.585 -2.744 31.265 1.00 95.62 297 PHE A N 1
ATOM 2388 C CA . PHE A 1 297 ? -21.042 -2.842 31.310 1.00 95.62 297 PHE A CA 1
ATOM 2389 C C . PHE A 1 297 ? -21.511 -4.303 31.351 1.00 95.62 297 PHE A C 1
ATOM 2391 O O . PHE A 1 297 ? -22.321 -4.651 32.211 1.00 95.62 297 PHE A O 1
ATOM 2398 N N . TYR A 1 298 ? -20.984 -5.173 30.482 1.00 92.88 298 TYR A N 1
ATOM 2399 C CA . TYR A 1 298 ? -21.359 -6.593 30.465 1.00 92.88 298 TYR A CA 1
ATOM 2400 C C . TYR A 1 298 ? -20.876 -7.358 31.704 1.00 92.88 298 TYR A C 1
ATOM 2402 O O . TYR A 1 298 ? -21.579 -8.256 32.171 1.00 92.88 298 TYR A O 1
ATOM 2410 N N . GLU A 1 299 ? -19.730 -6.988 32.281 1.00 92.44 299 GLU A N 1
ATOM 2411 C CA . GLU A 1 299 ? -19.274 -7.542 33.562 1.00 92.44 299 GLU A CA 1
ATOM 2412 C C . GLU A 1 299 ? -20.250 -7.214 34.699 1.00 92.44 299 GLU A C 1
ATOM 2414 O O . GLU A 1 299 ? -20.730 -8.122 35.381 1.00 92.44 299 GLU A O 1
ATOM 2419 N N . LYS A 1 300 ? -20.647 -5.944 34.836 1.00 94.44 300 LYS A N 1
ATOM 2420 C CA . LYS A 1 300 ? -21.637 -5.508 35.839 1.00 94.44 300 LYS A CA 1
ATOM 2421 C C . LYS A 1 300 ? -23.024 -6.108 35.595 1.00 94.44 300 LYS A C 1
ATOM 2423 O O . LYS A 1 300 ? -23.735 -6.471 36.537 1.00 94.44 300 LYS A O 1
ATOM 2428 N N . PHE A 1 301 ? -23.424 -6.231 34.330 1.00 91.00 301 PHE A N 1
ATOM 2429 C CA . PHE A 1 301 ? -24.706 -6.825 33.957 1.00 91.00 301 PHE A CA 1
ATOM 2430 C C . PHE A 1 301 ? -24.787 -8.298 34.379 1.00 91.00 301 PHE A C 1
ATOM 2432 O O . PHE A 1 301 ? -25.795 -8.720 34.949 1.00 91.00 301 PHE A O 1
ATOM 2439 N N . LYS A 1 302 ? -23.698 -9.058 34.190 1.00 89.38 302 LYS A N 1
ATOM 2440 C CA . LYS A 1 302 ? -23.581 -10.454 34.635 1.00 89.38 302 LYS A CA 1
ATOM 2441 C C . LYS A 1 302 ? -23.728 -10.601 36.153 1.00 89.38 302 LYS A C 1
ATOM 2443 O O . LYS A 1 302 ? -24.382 -11.532 36.616 1.00 89.38 302 LYS A O 1
ATOM 2448 N N . GLU A 1 303 ? -23.147 -9.691 36.931 1.00 89.75 303 GLU A N 1
ATOM 2449 C CA . GLU A 1 303 ? -23.268 -9.705 38.397 1.00 89.75 303 GLU A CA 1
ATOM 2450 C C . GLU A 1 303 ? -24.703 -9.439 38.869 1.00 89.75 303 GLU A C 1
A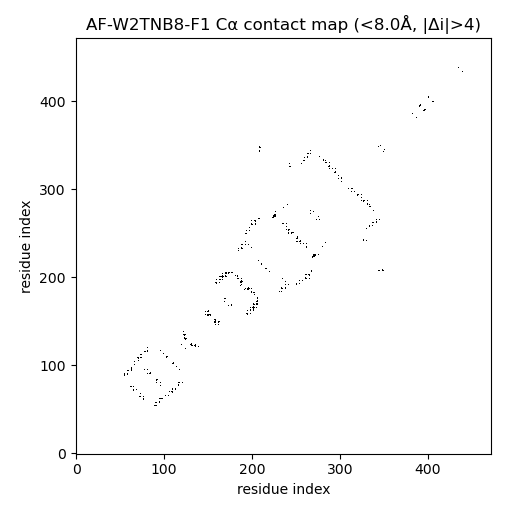TOM 2452 O O . GLU A 1 303 ? -25.159 -10.037 39.849 1.00 89.75 303 GLU A O 1
ATOM 2457 N N . THR A 1 304 ? -25.416 -8.572 38.145 1.00 91.50 304 THR A N 1
ATOM 2458 C CA . THR A 1 304 ? -26.768 -8.120 38.494 1.00 91.50 304 THR A CA 1
ATOM 2459 C C . THR A 1 304 ? -27.842 -9.141 38.102 1.00 91.50 304 THR A C 1
ATOM 2461 O O . THR A 1 304 ? -28.801 -9.351 38.844 1.00 91.50 304 THR A O 1
ATOM 2464 N N . GLN A 1 305 ? -27.695 -9.816 36.958 1.00 85.56 305 GLN A N 1
ATOM 2465 C CA . GLN A 1 305 ? -28.704 -10.727 36.403 1.00 85.56 305 GLN A CA 1
ATOM 2466 C C . GLN A 1 305 ? -28.326 -12.208 36.547 1.00 85.56 305 GLN A C 1
ATOM 2468 O O . GLN A 1 305 ? -28.212 -12.937 35.567 1.00 85.56 305 GLN A O 1
ATOM 2473 N N . LYS A 1 306 ? -28.205 -12.698 37.787 1.00 77.00 306 LYS A N 1
ATOM 2474 C CA . LYS A 1 306 ? -27.859 -14.110 38.066 1.00 77.00 306 LYS A CA 1
ATOM 2475 C C . LYS A 1 306 ? -28.888 -15.148 37.572 1.00 77.00 306 LYS A C 1
ATOM 2477 O O . LYS A 1 306 ? -28.561 -16.329 37.539 1.00 77.00 306 LYS A O 1
ATOM 2482 N N . ASN A 1 307 ? -30.101 -14.727 37.193 1.00 79.69 307 ASN A N 1
ATOM 2483 C CA . ASN A 1 307 ? -31.228 -15.618 36.867 1.00 79.69 307 ASN A CA 1
ATOM 2484 C C . ASN A 1 307 ? -31.643 -15.629 35.379 1.00 79.69 307 ASN A C 1
ATOM 2486 O O . ASN A 1 307 ? -32.548 -16.382 35.027 1.00 79.69 307 ASN A O 1
ATOM 2490 N N . LEU A 1 308 ? -31.038 -14.809 34.508 1.00 72.88 308 LEU A N 1
ATOM 2491 C CA . LEU A 1 308 ? -31.354 -14.769 33.071 1.00 72.88 308 LEU A CA 1
ATOM 2492 C C . LEU A 1 308 ? -30.195 -15.339 32.246 1.00 72.88 308 LEU A C 1
ATOM 2494 O O . LEU A 1 308 ? -29.054 -14.981 32.509 1.00 72.88 308 LEU A O 1
ATOM 2498 N N . ASN A 1 309 ? -30.517 -16.186 31.253 1.00 75.81 309 ASN A N 1
ATOM 2499 C CA . ASN A 1 309 ? -29.648 -16.743 30.197 1.00 75.81 309 ASN A CA 1
ATOM 2500 C C . ASN A 1 309 ? -28.144 -16.446 30.366 1.00 75.81 309 ASN A C 1
ATOM 2502 O O . ASN A 1 309 ? -27.586 -15.608 29.650 1.00 75.81 309 ASN A O 1
ATOM 2506 N N . SER A 1 310 ? -27.501 -17.156 31.302 1.00 82.75 310 SER A N 1
ATOM 2507 C CA . SER A 1 310 ? -26.079 -16.989 31.636 1.00 82.75 310 SER A CA 1
ATOM 2508 C C . SER A 1 310 ? -25.181 -17.109 30.415 1.00 82.75 310 SER A C 1
ATOM 2510 O O . SER A 1 310 ? -24.200 -16.381 30.299 1.00 82.75 310 SER A O 1
ATOM 2512 N N . ASP A 1 311 ? -25.555 -17.994 29.496 1.00 89.38 311 ASP A N 1
ATOM 2513 C CA . ASP A 1 311 ? -24.713 -18.400 28.378 1.00 89.38 311 ASP A CA 1
ATOM 2514 C C . ASP A 1 311 ? -24.607 -17.281 27.337 1.00 89.38 311 ASP A C 1
ATOM 2516 O O . ASP A 1 311 ? -23.515 -16.936 26.905 1.00 89.38 311 ASP A O 1
ATOM 2520 N N . LEU A 1 312 ? -25.716 -16.599 27.026 1.00 88.62 312 LEU A N 1
ATOM 2521 C CA . LEU A 1 312 ? -25.705 -15.484 26.073 1.00 88.62 312 LEU A CA 1
ATOM 2522 C C . LEU A 1 312 ? -24.955 -14.262 26.622 1.00 88.62 312 LEU A C 1
ATOM 2524 O O . LEU A 1 312 ? -24.278 -13.558 25.872 1.00 88.62 312 LEU A O 1
ATOM 2528 N N . ILE A 1 313 ? -25.074 -13.993 27.927 1.00 89.12 313 ILE A N 1
ATOM 2529 C CA . ILE A 1 313 ? -24.324 -12.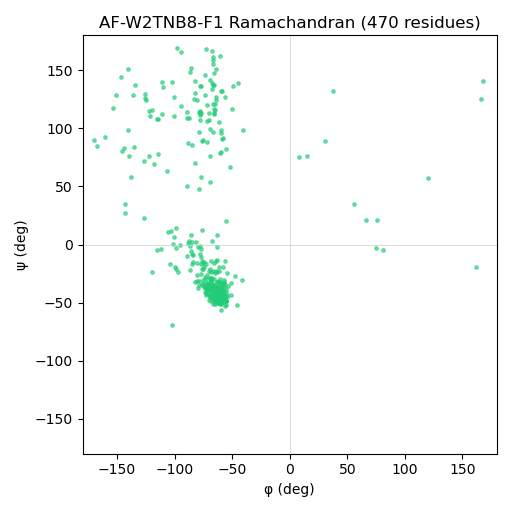915 28.589 1.00 89.12 313 ILE A CA 1
ATOM 2530 C C . ILE A 1 313 ? -22.828 -13.249 28.590 1.00 89.12 313 ILE A C 1
ATOM 2532 O O . ILE A 1 313 ? -22.004 -12.369 28.337 1.00 89.12 313 ILE A O 1
ATOM 2536 N N . GLU A 1 314 ? -22.480 -14.511 28.837 1.00 91.38 314 GLU A N 1
ATOM 2537 C CA . GLU A 1 314 ? -21.101 -14.987 28.807 1.00 91.38 314 GLU A CA 1
ATOM 2538 C C . GLU A 1 314 ? -20.493 -14.877 27.404 1.00 91.38 314 GLU A C 1
ATOM 2540 O O . GLU A 1 314 ? -19.431 -14.274 27.257 1.00 91.38 314 GLU A O 1
ATOM 2545 N N . ASP A 1 315 ? -21.198 -15.334 26.368 1.00 92.94 315 ASP A N 1
ATOM 2546 C CA . ASP A 1 315 ? -20.758 -15.225 24.972 1.00 92.94 315 ASP A CA 1
ATOM 2547 C C . ASP A 1 315 ? -20.523 -13.763 24.566 1.00 92.94 315 ASP A C 1
ATOM 2549 O O . ASP A 1 315 ? -19.511 -13.422 23.944 1.00 92.94 315 ASP A O 1
ATOM 2553 N N . ARG A 1 316 ? -21.428 -12.857 24.964 1.00 92.88 316 ARG A N 1
ATOM 2554 C CA . ARG A 1 316 ? -21.274 -11.415 24.717 1.00 92.88 316 ARG A CA 1
ATOM 2555 C C . ARG A 1 316 ? -20.081 -10.831 25.459 1.00 92.88 316 ARG A C 1
ATOM 2557 O O . ARG A 1 316 ? -19.357 -10.024 24.878 1.00 92.88 316 ARG A O 1
ATOM 2564 N N . ARG A 1 317 ? -19.853 -11.234 26.709 1.00 93.56 317 ARG A N 1
ATOM 2565 C CA . ARG A 1 317 ? -18.687 -10.807 27.491 1.00 93.56 317 ARG A CA 1
ATOM 2566 C C . ARG A 1 317 ? -17.388 -11.253 26.826 1.00 93.56 317 ARG A C 1
ATOM 2568 O O . ARG A 1 317 ? -16.487 -10.436 26.667 1.00 93.56 317 ARG A O 1
ATOM 2575 N N . VAL A 1 318 ? -17.301 -12.516 26.406 1.00 94.56 318 VAL A N 1
ATOM 2576 C CA . VAL A 1 318 ? -16.124 -13.060 25.711 1.00 94.56 318 VAL A CA 1
ATOM 2577 C C . VAL A 1 318 ? -15.871 -12.301 24.408 1.00 94.56 318 VAL A C 1
ATOM 2579 O O . VAL A 1 318 ? -14.743 -11.870 24.167 1.00 94.56 318 VAL A O 1
ATOM 2582 N N . TYR A 1 319 ? -16.918 -12.049 23.617 1.00 93.81 319 TYR A N 1
ATOM 2583 C CA . TYR A 1 319 ? -16.825 -11.244 22.398 1.00 93.81 319 TYR A CA 1
ATOM 2584 C C . TYR A 1 319 ? -16.282 -9.831 22.669 1.00 93.81 319 TYR A C 1
ATOM 2586 O O . TYR A 1 319 ? -15.342 -9.390 22.005 1.00 93.81 319 TYR A O 1
ATOM 2594 N N . TRP A 1 320 ? -16.831 -9.119 23.660 1.00 95.00 320 TRP A N 1
ATOM 2595 C CA . TRP A 1 320 ? -16.385 -7.760 23.982 1.00 95.00 320 TRP A CA 1
ATOM 2596 C C . TRP A 1 320 ? -14.990 -7.717 24.594 1.00 95.00 320 TRP A C 1
ATOM 2598 O O . TRP A 1 320 ? -14.249 -6.778 24.316 1.00 95.00 320 TRP A O 1
ATOM 2608 N N . ASN A 1 321 ? -14.597 -8.745 25.347 1.00 95.69 321 ASN A N 1
ATOM 2609 C CA . ASN A 1 321 ? -13.232 -8.879 25.840 1.00 95.69 321 ASN A CA 1
ATOM 2610 C C . ASN A 1 321 ? -12.243 -9.019 24.673 1.00 95.69 321 ASN A C 1
ATOM 2612 O O . ASN A 1 321 ? -11.264 -8.280 24.608 1.00 95.69 321 ASN A O 1
ATOM 2616 N N . MET A 1 322 ? -12.543 -9.882 23.693 1.00 94.44 322 MET A N 1
ATOM 2617 C CA . MET A 1 322 ? -11.728 -10.009 22.476 1.00 94.44 322 MET A CA 1
ATOM 2618 C C . MET A 1 322 ? -11.679 -8.697 21.680 1.00 94.44 322 MET A C 1
ATOM 2620 O O . MET A 1 322 ? -10.607 -8.271 21.253 1.00 94.44 322 MET A O 1
ATOM 2624 N N . LYS A 1 323 ? -12.819 -8.014 21.502 1.00 93.75 323 LYS A N 1
ATOM 2625 C CA . LYS A 1 323 ? -12.870 -6.714 20.811 1.00 93.75 323 LYS A CA 1
ATOM 2626 C C . LYS A 1 323 ? -12.065 -5.633 21.534 1.00 93.75 323 LYS A C 1
ATOM 2628 O O . LYS A 1 323 ? -11.367 -4.873 20.863 1.00 93.75 323 LYS A O 1
ATOM 2633 N N . TRP A 1 324 ? -12.137 -5.558 22.862 1.00 95.62 324 TRP A N 1
ATOM 2634 C CA . TRP A 1 324 ? -11.346 -4.620 23.661 1.00 95.62 324 TRP A CA 1
ATOM 2635 C C . TRP A 1 324 ? -9.847 -4.895 23.534 1.00 95.62 324 TRP A C 1
ATOM 2637 O O . TRP A 1 324 ? -9.106 -3.977 23.190 1.00 95.62 324 TRP A O 1
ATOM 2647 N N . GLN A 1 325 ? -9.413 -6.148 23.717 1.00 95.38 325 GLN A N 1
ATOM 2648 C CA . GLN A 1 325 ? -8.005 -6.536 23.570 1.00 95.38 325 GLN A CA 1
ATOM 2649 C C . GLN A 1 325 ? -7.456 -6.139 22.195 1.00 95.38 325 GLN A C 1
ATOM 2651 O O . GLN A 1 325 ? -6.429 -5.469 22.115 1.00 95.38 325 GLN A O 1
ATOM 2656 N N . ARG A 1 326 ? -8.188 -6.457 21.119 1.00 92.56 326 ARG A N 1
ATOM 2657 C CA . ARG A 1 326 ? -7.801 -6.103 19.744 1.00 92.56 326 ARG A CA 1
ATOM 2658 C C . ARG A 1 326 ? -7.745 -4.599 19.513 1.00 92.56 326 ARG A C 1
ATOM 2660 O O . ARG A 1 326 ? -6.794 -4.097 18.925 1.00 92.56 326 ARG A O 1
ATOM 2667 N N . THR A 1 327 ? -8.771 -3.871 19.953 1.00 94.94 327 THR A N 1
ATOM 2668 C CA . THR A 1 327 ? -8.824 -2.414 19.768 1.00 94.94 327 THR A CA 1
ATOM 2669 C C . THR A 1 327 ? -7.683 -1.752 20.533 1.00 94.94 327 THR A C 1
ATOM 2671 O O . THR A 1 327 ? -7.061 -0.833 20.015 1.00 94.94 327 THR A O 1
ATOM 2674 N N . LEU A 1 328 ? -7.367 -2.239 21.736 1.00 96.50 328 LEU A N 1
ATOM 2675 C CA . LEU A 1 328 ? -6.247 -1.755 22.532 1.00 96.50 328 LEU A CA 1
ATOM 2676 C C . LEU A 1 328 ? -4.895 -2.060 21.873 1.00 96.50 328 LEU A C 1
ATOM 2678 O O . LEU A 1 328 ? -4.073 -1.155 21.768 1.00 96.50 328 LEU A O 1
ATOM 2682 N N . GLU A 1 329 ? -4.677 -3.286 21.394 1.00 95.44 329 GLU A N 1
ATOM 2683 C CA . GLU A 1 329 ? -3.457 -3.671 20.669 1.00 95.44 329 GLU A CA 1
ATOM 2684 C C . GLU A 1 329 ? -3.239 -2.770 19.449 1.00 95.44 329 GLU A C 1
ATOM 2686 O O . GLU A 1 329 ? -2.207 -2.110 19.337 1.00 95.44 329 GLU A O 1
ATOM 2691 N N . ARG A 1 330 ? -4.255 -2.654 18.585 1.00 95.62 330 ARG A N 1
ATOM 2692 C CA . ARG A 1 330 ? -4.201 -1.816 17.379 1.00 95.62 330 ARG A CA 1
ATOM 2693 C C . ARG A 1 330 ? -3.991 -0.339 17.723 1.00 95.62 330 ARG A C 1
ATOM 2695 O O . ARG A 1 330 ? -3.226 0.339 17.042 1.00 95.62 330 ARG A O 1
ATOM 2702 N N . THR A 1 331 ? -4.610 0.154 18.799 1.00 96.75 331 THR A N 1
ATOM 2703 C CA . THR A 1 331 ? -4.383 1.510 19.327 1.00 96.75 331 THR A CA 1
ATOM 2704 C C . THR A 1 331 ? -2.930 1.729 19.717 1.00 96.75 331 THR A C 1
ATOM 2706 O O . THR A 1 331 ? -2.338 2.725 19.310 1.00 96.75 331 THR A O 1
ATOM 2709 N N . LEU A 1 332 ? -2.341 0.806 20.480 1.00 97.25 332 LEU A N 1
ATOM 2710 C CA . LEU A 1 332 ? -0.945 0.904 20.904 1.00 97.25 332 LEU A CA 1
ATOM 2711 C C . LEU A 1 332 ? 0.007 0.863 19.706 1.00 97.25 332 LEU A C 1
ATOM 2713 O O . LEU A 1 332 ? 0.974 1.621 19.672 1.00 97.25 332 LEU A O 1
ATOM 2717 N N . THR A 1 333 ? -0.288 0.049 18.692 1.00 96.12 333 THR A N 1
ATOM 2718 C CA . THR A 1 333 ? 0.495 0.030 17.453 1.00 96.12 333 THR A CA 1
ATOM 2719 C C . THR A 1 333 ? 0.392 1.341 16.678 1.00 96.12 333 THR A C 1
ATOM 2721 O O . THR A 1 333 ? 1.415 1.856 16.237 1.00 96.12 333 THR A O 1
ATOM 2724 N N . ILE A 1 334 ? -0.807 1.922 16.549 1.00 96.88 334 ILE A N 1
ATOM 2725 C CA . ILE A 1 334 ? -0.985 3.236 15.911 1.00 96.88 334 ILE A CA 1
ATOM 2726 C C . ILE A 1 334 ? -0.210 4.314 16.677 1.00 96.88 334 ILE A C 1
ATOM 2728 O O . ILE A 1 334 ? 0.460 5.129 16.052 1.00 96.88 334 ILE A O 1
ATOM 2732 N N . ILE A 1 335 ? -0.250 4.301 18.015 1.00 97.62 335 ILE A N 1
ATOM 2733 C CA . ILE A 1 335 ? 0.553 5.209 18.848 1.00 97.62 335 ILE A CA 1
ATOM 2734 C C . ILE A 1 335 ? 2.044 5.035 18.542 1.00 97.62 335 ILE A C 1
ATOM 2736 O O . ILE A 1 335 ? 2.733 6.029 18.330 1.00 97.62 335 ILE A O 1
ATOM 2740 N N . GLY A 1 336 ? 2.532 3.794 18.470 1.00 97.25 336 GLY A N 1
ATOM 2741 C CA . GLY A 1 336 ? 3.921 3.495 18.121 1.00 97.25 336 GLY A CA 1
ATOM 2742 C C . GLY A 1 336 ? 4.325 4.041 16.748 1.00 97.25 336 GLY A C 1
ATOM 2743 O O . GLY A 1 336 ? 5.345 4.716 16.641 1.00 97.25 336 GLY A O 1
ATOM 2744 N N . GLU A 1 337 ? 3.504 3.820 15.719 1.00 95.88 337 GLU A N 1
ATOM 2745 C CA . GLU A 1 337 ? 3.755 4.328 14.361 1.00 95.88 337 GLU A CA 1
ATOM 2746 C C . GLU A 1 337 ? 3.692 5.866 14.297 1.00 95.88 337 GLU A C 1
ATOM 2748 O O . GLU A 1 337 ? 4.490 6.480 13.590 1.00 95.88 337 GLU A O 1
ATOM 2753 N N . ILE A 1 338 ? 2.800 6.514 15.061 1.00 96.19 338 ILE A N 1
ATOM 2754 C CA . ILE A 1 338 ? 2.770 7.981 15.184 1.00 96.19 338 ILE A CA 1
ATOM 2755 C C . ILE A 1 338 ? 4.055 8.480 15.845 1.00 96.19 338 ILE A C 1
ATOM 2757 O O . ILE A 1 338 ? 4.675 9.398 15.324 1.00 96.19 338 ILE A O 1
ATOM 2761 N N . VAL A 1 339 ? 4.483 7.881 16.958 1.00 96.19 339 VAL A N 1
ATOM 2762 C CA . VAL A 1 339 ? 5.710 8.284 17.662 1.00 96.19 339 VAL A CA 1
ATOM 2763 C C . VAL A 1 339 ? 6.940 8.112 16.765 1.00 96.19 339 VAL A C 1
ATOM 2765 O O . VAL A 1 339 ? 7.739 9.041 16.658 1.00 96.19 339 VAL A O 1
ATOM 2768 N N . GLU A 1 340 ? 7.074 6.976 16.069 1.00 93.06 340 GLU A N 1
ATOM 2769 C CA . GLU A 1 340 ? 8.137 6.757 15.074 1.00 93.06 340 GLU A CA 1
ATOM 2770 C C . GLU A 1 340 ? 8.116 7.857 14.002 1.00 93.06 340 GLU A C 1
ATOM 2772 O O . GLU A 1 340 ? 9.146 8.470 13.713 1.00 93.06 340 GLU A O 1
ATOM 2777 N N . ALA A 1 341 ? 6.939 8.149 13.444 1.00 90.94 341 ALA A N 1
ATOM 2778 C CA . ALA A 1 341 ? 6.787 9.168 12.415 1.00 90.94 341 ALA A CA 1
ATOM 2779 C C . ALA A 1 341 ? 7.108 10.583 12.924 1.00 90.94 341 ALA A C 1
ATOM 2781 O O . ALA A 1 341 ? 7.750 11.336 12.196 1.00 90.94 341 ALA A O 1
ATOM 2782 N N . ILE A 1 342 ? 6.753 10.927 14.170 1.00 90.75 342 ILE A N 1
ATOM 2783 C CA . ILE A 1 342 ? 7.149 12.190 14.817 1.00 90.75 342 ILE A CA 1
ATOM 2784 C C . ILE A 1 342 ? 8.672 12.286 14.883 1.00 90.75 342 ILE A C 1
ATOM 2786 O O . ILE A 1 342 ? 9.232 13.300 14.471 1.00 90.75 342 ILE A O 1
ATOM 2790 N N . PHE A 1 343 ? 9.358 11.239 15.351 1.00 89.94 343 PHE A N 1
ATOM 2791 C CA . PHE A 1 343 ? 10.820 11.250 15.437 1.00 89.94 343 PHE A CA 1
ATOM 2792 C C . PHE A 1 343 ? 11.475 11.442 14.070 1.00 89.94 343 PHE A C 1
ATOM 2794 O O . PHE A 1 343 ? 12.394 12.253 13.943 1.00 89.94 343 PHE A O 1
ATOM 2801 N N . VAL A 1 344 ? 10.989 10.741 13.042 1.00 86.50 344 VAL A N 1
ATOM 2802 C CA . VAL A 1 344 ? 11.486 10.896 11.667 1.00 86.50 344 VAL A CA 1
ATOM 2803 C C . VAL A 1 344 ? 11.201 12.302 11.139 1.00 86.50 344 VAL A C 1
ATOM 2805 O O . VAL A 1 344 ? 12.085 12.936 10.569 1.00 86.50 344 VAL A O 1
ATOM 2808 N N . HIS A 1 345 ? 9.996 12.824 11.357 1.00 83.94 345 HIS A N 1
ATOM 2809 C CA . HIS A 1 345 ? 9.604 14.151 10.895 1.00 83.94 345 HIS A CA 1
ATOM 2810 C C . HIS A 1 345 ? 10.424 15.264 11.561 1.00 83.94 345 HIS A C 1
ATOM 2812 O O . HIS A 1 345 ? 10.914 16.152 10.868 1.00 83.94 345 HIS A O 1
ATOM 2818 N N . ILE A 1 346 ? 10.649 15.190 12.875 1.00 84.62 346 ILE A N 1
ATOM 2819 C CA . ILE A 1 346 ? 11.485 16.154 13.605 1.00 84.62 346 ILE A CA 1
ATOM 2820 C C . ILE A 1 346 ? 12.947 16.064 13.148 1.00 84.62 346 ILE A C 1
ATOM 2822 O O . ILE A 1 346 ? 13.589 17.086 12.907 1.00 84.62 346 ILE A O 1
ATOM 2826 N N . SER A 1 347 ? 13.476 14.847 13.012 1.00 81.81 347 SER A N 1
ATOM 2827 C CA . SER A 1 347 ? 14.890 14.637 12.675 1.00 81.81 347 SER A CA 1
ATOM 2828 C C . SER A 1 347 ? 15.216 15.041 11.238 1.00 81.81 347 SER A C 1
ATOM 2830 O O . SER A 1 347 ? 16.309 15.540 10.977 1.00 81.81 347 SER A O 1
ATOM 2832 N N . CYS A 1 348 ? 14.281 14.819 10.312 1.00 77.19 348 CYS A N 1
ATOM 2833 C CA . CYS A 1 348 ? 14.483 15.059 8.890 1.00 77.19 348 CYS A CA 1
ATOM 2834 C C . CYS A 1 348 ? 13.811 16.362 8.457 1.00 77.19 348 CYS A C 1
ATOM 2836 O O . CYS A 1 348 ? 14.489 17.332 8.154 1.00 77.19 348 CYS A O 1
ATOM 2838 N N . SER A 1 349 ? 12.482 16.418 8.445 1.00 73.81 349 SER A N 1
ATOM 2839 C CA . SER A 1 349 ? 11.733 17.524 7.834 1.00 73.81 349 SER A CA 1
ATOM 2840 C C . SER A 1 349 ? 11.843 18.835 8.612 1.00 73.81 349 SER A C 1
ATOM 2842 O O . SER A 1 349 ? 12.159 19.867 8.027 1.00 73.81 349 SER A O 1
ATOM 2844 N N . PHE A 1 350 ? 11.650 18.799 9.931 1.00 73.69 350 PHE A N 1
ATOM 2845 C CA . PHE A 1 350 ? 11.567 20.011 10.748 1.00 73.69 350 PHE A CA 1
ATOM 2846 C C . PHE A 1 350 ? 12.872 20.814 10.752 1.00 73.69 350 PHE A C 1
ATOM 2848 O O . PHE A 1 350 ? 12.850 22.038 10.641 1.00 73.69 350 PHE A O 1
ATOM 2855 N N . LYS A 1 351 ? 14.025 20.135 10.819 1.00 76.31 351 LYS A N 1
ATOM 2856 C CA . LYS A 1 351 ? 15.331 20.802 10.738 1.00 76.31 351 LYS A CA 1
ATOM 2857 C C . LYS A 1 351 ? 15.506 21.539 9.406 1.00 76.31 351 LYS A C 1
ATOM 2859 O O . LYS A 1 351 ? 15.996 22.667 9.397 1.00 76.31 351 LYS A O 1
ATOM 2864 N N . HIS A 1 352 ? 15.112 20.911 8.298 1.00 73.62 352 HIS A N 1
ATOM 2865 C CA . HIS A 1 352 ? 15.193 21.524 6.973 1.00 73.62 352 HIS A CA 1
ATOM 2866 C C . HIS A 1 352 ? 14.216 22.697 6.830 1.00 73.62 352 HIS A C 1
ATOM 2868 O O . HIS A 1 352 ? 14.617 23.757 6.355 1.00 73.62 352 HIS A O 1
ATOM 2874 N N . GLU A 1 353 ? 12.980 22.552 7.313 1.00 72.38 353 GLU A N 1
ATOM 2875 C CA . GLU A 1 353 ? 11.974 23.621 7.311 1.00 72.38 353 GLU A CA 1
ATOM 2876 C C . GLU A 1 353 ? 12.425 24.834 8.132 1.00 72.38 353 GLU A C 1
ATOM 2878 O O . GLU A 1 353 ? 12.378 25.954 7.632 1.00 72.38 353 GLU A O 1
ATOM 2883 N N . LEU A 1 354 ? 12.949 24.629 9.346 1.00 78.75 354 LEU A N 1
ATOM 2884 C CA . LEU A 1 354 ? 13.491 25.715 10.169 1.00 78.75 354 LEU A CA 1
ATOM 2885 C C . LEU A 1 354 ? 14.668 26.420 9.498 1.00 78.75 354 LEU A C 1
ATOM 2887 O O . LEU A 1 354 ? 14.736 27.648 9.510 1.00 78.75 354 LEU A O 1
ATOM 2891 N N . LYS A 1 355 ? 15.590 25.654 8.905 1.00 81.12 355 LYS A N 1
ATOM 2892 C CA . LYS A 1 355 ? 16.727 26.223 8.179 1.00 81.12 355 LYS A CA 1
ATOM 2893 C C . LYS A 1 355 ? 16.247 27.090 7.014 1.00 81.12 355 LYS A C 1
ATOM 2895 O O . LYS A 1 355 ? 16.730 28.202 6.851 1.00 81.12 355 LYS A O 1
ATOM 2900 N N . ARG A 1 356 ? 15.263 26.612 6.251 1.00 74.69 356 ARG A N 1
ATOM 2901 C CA . ARG A 1 356 ? 14.671 27.356 5.136 1.00 74.69 356 ARG A CA 1
ATOM 2902 C C . ARG A 1 356 ? 13.971 28.632 5.602 1.00 74.69 356 ARG A C 1
ATOM 2904 O O . ARG A 1 356 ? 14.127 29.666 4.966 1.00 74.69 356 ARG A O 1
ATOM 2911 N N . VAL A 1 357 ? 13.209 28.575 6.694 1.00 76.94 357 VAL A N 1
ATOM 2912 C CA . VAL A 1 357 ? 12.572 29.765 7.282 1.00 76.94 357 VAL A CA 1
ATOM 2913 C C . VAL A 1 357 ? 13.638 30.779 7.693 1.00 76.94 357 VAL A C 1
ATOM 2915 O O . VAL A 1 357 ? 13.510 31.949 7.356 1.00 76.94 357 VAL A O 1
ATOM 2918 N N . ALA A 1 358 ? 14.722 30.337 8.335 1.00 81.50 358 ALA A N 1
ATOM 2919 C CA . ALA A 1 358 ? 15.840 31.211 8.682 1.00 81.50 358 ALA A CA 1
ATOM 2920 C C . ALA A 1 358 ? 16.504 31.830 7.437 1.00 81.50 358 ALA A C 1
ATOM 2922 O O . ALA A 1 358 ? 16.761 33.029 7.420 1.00 81.50 358 ALA A O 1
ATOM 2923 N N . GLU A 1 359 ? 16.723 31.047 6.376 1.00 82.12 359 GLU A N 1
ATOM 2924 C CA . GLU A 1 359 ? 17.263 31.538 5.099 1.00 82.12 359 GLU A CA 1
ATOM 2925 C C . GLU A 1 359 ? 16.326 32.562 4.429 1.00 82.12 359 GLU A C 1
ATOM 2927 O O . GLU A 1 359 ? 16.802 33.577 3.929 1.00 82.12 359 GLU A O 1
ATOM 2932 N N . LEU A 1 360 ? 15.005 32.340 4.445 1.00 78.62 360 LEU A N 1
ATOM 2933 C CA . LEU A 1 360 ? 14.016 33.288 3.913 1.00 78.62 360 LEU A CA 1
ATOM 2934 C C . LEU A 1 360 ? 13.993 34.593 4.711 1.00 78.62 360 LEU A C 1
ATOM 2936 O O . LEU A 1 360 ? 14.026 35.661 4.108 1.00 78.62 360 LEU A O 1
ATOM 2940 N N . VAL A 1 361 ? 14.016 34.506 6.043 1.00 81.56 361 VAL A N 1
ATOM 2941 C CA . VAL A 1 361 ? 14.102 35.675 6.930 1.00 81.56 361 VAL A CA 1
ATOM 2942 C C . VAL A 1 361 ? 15.401 36.443 6.683 1.00 81.56 361 VAL A C 1
ATOM 2944 O O . VAL A 1 361 ? 15.389 37.665 6.613 1.00 81.56 361 VAL A O 1
ATOM 2947 N N . GLU A 1 362 ? 16.531 35.759 6.488 1.00 84.06 362 GLU A N 1
ATOM 2948 C CA . GLU A 1 362 ? 17.787 36.422 6.126 1.00 84.06 362 GLU A CA 1
ATOM 2949 C C . GLU A 1 362 ? 17.735 37.106 4.758 1.00 84.06 362 GLU A C 1
ATOM 2951 O O . GLU A 1 362 ? 18.353 38.155 4.584 1.00 84.06 362 GLU A O 1
ATOM 2956 N N . VAL A 1 363 ? 17.066 36.505 3.770 1.00 83.50 363 VAL A N 1
ATOM 2957 C CA . VAL A 1 363 ? 16.886 37.117 2.447 1.00 83.50 363 VAL A CA 1
ATOM 2958 C C . VAL A 1 363 ? 16.022 38.366 2.560 1.00 83.50 363 VAL A C 1
ATOM 2960 O O . VAL A 1 363 ? 16.401 39.385 1.995 1.00 83.50 363 VAL A O 1
ATOM 2963 N N . GLU A 1 364 ? 14.932 38.307 3.324 1.00 79.00 364 GLU A N 1
ATOM 2964 C CA . GLU A 1 364 ? 14.030 39.433 3.581 1.00 79.00 364 GLU A CA 1
ATOM 2965 C C . GLU A 1 364 ? 14.739 40.575 4.327 1.00 79.00 364 GLU A C 1
ATOM 2967 O O . GLU A 1 364 ? 14.657 41.732 3.925 1.00 79.00 364 GLU A O 1
ATOM 2972 N N . LEU A 1 365 ? 15.550 40.245 5.339 1.00 79.50 365 LEU A N 1
ATOM 2973 C CA . LEU A 1 365 ? 16.393 41.212 6.051 1.00 79.50 365 LEU A CA 1
ATOM 2974 C C . LEU A 1 365 ? 17.496 41.817 5.167 1.00 79.50 365 LEU A C 1
ATOM 2976 O O . LEU A 1 365 ? 17.933 42.936 5.410 1.00 79.50 365 LEU A O 1
ATOM 2980 N N . LYS A 1 366 ? 17.994 41.079 4.166 1.00 81.06 366 LYS A N 1
ATOM 2981 C CA . LYS A 1 366 ? 19.021 41.562 3.222 1.00 81.06 366 LYS A CA 1
ATOM 2982 C C . LYS A 1 366 ? 18.423 42.307 2.035 1.00 81.06 366 LYS A C 1
ATOM 2984 O O . LYS A 1 366 ? 19.137 43.085 1.402 1.00 81.06 366 LYS A O 1
ATOM 2989 N N . SER A 1 367 ? 17.151 42.089 1.707 1.00 74.50 367 SER A N 1
ATOM 2990 C CA . SER A 1 367 ? 16.430 42.831 0.674 1.00 74.50 367 SER A CA 1
ATOM 2991 C C . SER A 1 367 ? 15.983 44.197 1.186 1.00 74.50 367 SER A C 1
ATOM 2993 O O . SER A 1 367 ? 14.850 44.583 0.945 1.00 74.50 367 SER A O 1
ATOM 2995 N N . ASP A 1 368 ? 16.909 44.924 1.821 1.00 51.78 368 ASP A N 1
ATOM 2996 C CA . ASP A 1 368 ? 16.863 46.262 2.444 1.00 51.78 368 ASP A CA 1
ATOM 2997 C C . ASP A 1 368 ? 16.396 47.398 1.495 1.00 51.78 368 ASP A C 1
ATOM 2999 O O . ASP A 1 368 ? 16.671 48.582 1.684 1.00 51.78 368 ASP A O 1
ATOM 3003 N N . HIS A 1 369 ? 15.702 47.057 0.411 1.00 55.94 369 HIS A N 1
ATOM 3004 C CA . HIS A 1 369 ? 14.727 47.940 -0.178 1.00 55.94 369 HIS A CA 1
ATOM 3005 C C . HIS A 1 369 ? 13.539 48.024 0.777 1.00 55.94 369 HIS A C 1
ATOM 3007 O O . HIS A 1 369 ? 12.768 47.080 0.913 1.00 55.94 369 HIS A O 1
ATOM 3013 N N . GLU A 1 370 ? 13.350 49.210 1.352 1.00 54.75 370 GLU A N 1
ATOM 3014 C CA . GLU A 1 370 ? 12.029 49.784 1.604 1.00 54.75 370 GLU A CA 1
ATOM 3015 C C . GLU A 1 370 ? 11.218 49.755 0.288 1.00 54.75 370 GLU A C 1
ATOM 3017 O O . GLU A 1 370 ? 10.930 50.777 -0.331 1.00 54.75 370 GLU A O 1
ATOM 3022 N N . THR A 1 371 ? 10.863 48.577 -0.223 1.00 51.16 371 THR A N 1
ATOM 3023 C CA . THR A 1 371 ? 9.574 48.463 -0.870 1.00 51.16 371 THR A CA 1
ATOM 3024 C C . THR A 1 371 ? 8.613 48.653 0.279 1.00 51.16 371 THR A C 1
ATOM 3026 O O . THR A 1 371 ? 8.387 47.719 1.042 1.00 51.16 371 THR A O 1
ATOM 3029 N N . ASP A 1 372 ? 8.120 49.886 0.441 1.00 49.59 372 ASP A N 1
ATOM 3030 C CA . ASP A 1 372 ? 6.767 50.098 0.937 1.00 49.59 372 ASP A CA 1
ATOM 3031 C C . ASP A 1 372 ? 5.939 49.025 0.231 1.00 49.59 372 ASP A C 1
ATOM 3033 O O . ASP A 1 372 ? 5.665 49.124 -0.971 1.00 49.59 372 ASP A O 1
ATOM 3037 N N . GLU A 1 373 ? 5.674 47.918 0.927 1.00 46.69 373 GLU A N 1
ATOM 3038 C CA . GLU A 1 373 ? 4.653 46.992 0.504 1.00 46.69 373 GLU A CA 1
ATOM 3039 C C . GLU A 1 373 ? 3.409 47.866 0.512 1.00 46.69 373 GLU A C 1
ATOM 3041 O O . GLU A 1 373 ? 2.828 48.153 1.559 1.00 46.69 373 GLU A O 1
ATOM 3046 N N . ASP A 1 374 ? 3.040 48.363 -0.669 1.00 47.00 374 ASP A N 1
ATOM 3047 C CA . ASP A 1 374 ? 1.682 48.763 -0.965 1.00 47.00 374 ASP A CA 1
ATOM 3048 C C . ASP A 1 374 ? 0.883 47.468 -0.789 1.00 47.00 374 ASP A C 1
ATOM 3050 O O . ASP A 1 374 ? 0.624 46.728 -1.740 1.00 47.00 374 ASP A O 1
ATOM 3054 N N . TYR A 1 375 ? 0.606 47.130 0.479 1.00 42.44 375 TYR A N 1
ATOM 3055 C CA . TYR A 1 375 ? -0.458 46.254 0.929 1.00 42.44 375 TYR A CA 1
ATOM 3056 C C . TYR A 1 375 ? -1.697 46.890 0.326 1.00 42.44 375 TYR A C 1
ATOM 3058 O O . TYR A 1 375 ? -2.318 47.755 0.945 1.00 42.44 375 TYR A O 1
ATOM 3066 N N . GLY A 1 376 ? -1.920 46.566 -0.951 1.00 43.25 376 GLY A N 1
ATOM 3067 C CA . GLY A 1 376 ? -2.563 47.471 -1.887 1.00 43.25 376 GLY A CA 1
ATOM 3068 C C . GLY A 1 376 ? -3.836 47.996 -1.285 1.00 43.25 376 GLY A C 1
ATOM 3069 O O . GLY A 1 376 ? -4.692 47.172 -0.983 1.00 43.25 376 GLY A O 1
ATOM 3070 N N . ASN A 1 377 ? -3.900 49.316 -1.061 1.00 42.53 377 ASN A N 1
ATOM 3071 C CA . ASN A 1 377 ? -5.055 50.041 -0.525 1.00 42.53 377 ASN A CA 1
ATOM 3072 C C . ASN A 1 377 ? -6.093 49.103 0.115 1.00 42.53 377 ASN A C 1
ATOM 3074 O O . ASN A 1 377 ? -7.126 48.798 -0.484 1.00 42.53 377 ASN A O 1
ATOM 3078 N N . PHE A 1 378 ? -5.798 48.622 1.327 1.00 45.88 378 PHE A N 1
ATOM 3079 C CA . PHE A 1 378 ? -6.694 47.764 2.116 1.00 45.88 378 PHE A CA 1
ATOM 3080 C C . PHE A 1 378 ? -8.009 48.453 2.518 1.00 45.88 378 PHE A C 1
ATOM 3082 O O . PHE A 1 378 ? -8.799 47.894 3.277 1.00 45.88 378 PHE A O 1
ATOM 3089 N N . ASP A 1 379 ? -8.272 49.642 1.987 1.00 52.16 379 ASP A N 1
ATOM 3090 C CA . ASP A 1 379 ? -9.447 50.432 2.264 1.00 52.16 379 ASP A CA 1
ATOM 3091 C C . ASP A 1 379 ? -10.192 50.718 0.953 1.00 52.16 379 ASP A C 1
ATOM 3093 O O . ASP A 1 379 ? -9.668 51.369 0.046 1.00 52.16 379 ASP A O 1
ATOM 3097 N N . VAL A 1 380 ? -11.411 50.167 0.849 1.00 50.06 380 VAL A N 1
ATOM 3098 C CA . VAL A 1 380 ? -12.659 50.900 0.529 1.00 50.06 380 VAL A CA 1
ATOM 3099 C C . VAL A 1 380 ? -13.791 49.964 0.050 1.00 50.06 380 VAL A C 1
ATO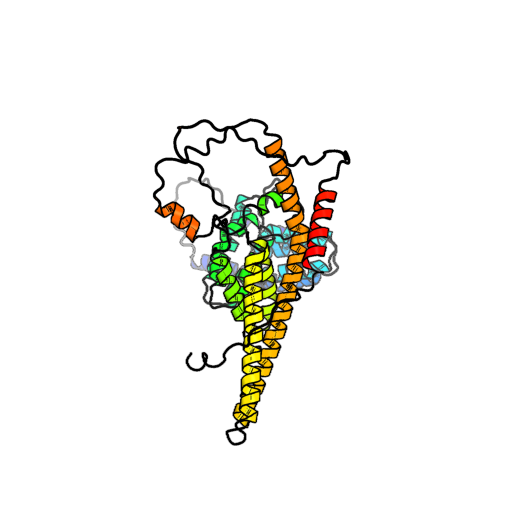M 3101 O O . VAL A 1 380 ? -14.943 50.361 0.153 1.00 50.06 380 VAL A O 1
ATOM 3104 N N . ASN A 1 381 ? -13.560 48.719 -0.411 1.00 49.78 381 ASN A N 1
ATOM 3105 C CA . ASN A 1 381 ? -14.650 47.920 -1.031 1.00 49.78 381 ASN A CA 1
ATOM 3106 C C . ASN A 1 381 ? -14.687 46.394 -0.765 1.00 49.78 381 ASN A C 1
ATOM 3108 O O . ASN A 1 381 ? -15.235 45.657 -1.587 1.00 49.78 381 ASN A O 1
ATOM 3112 N N . ARG A 1 382 ? -14.173 45.871 0.356 1.00 50.62 382 ARG A N 1
ATOM 3113 C CA . ARG A 1 382 ? -14.554 44.500 0.759 1.00 50.62 382 ARG A CA 1
ATOM 3114 C C . ARG A 1 382 ? -15.875 44.540 1.515 1.00 50.62 382 ARG A C 1
ATOM 3116 O O . ARG A 1 382 ? -16.014 45.288 2.476 1.00 50.62 382 ARG A O 1
ATOM 3123 N N . SER A 1 383 ? -16.858 43.758 1.065 1.00 56.62 383 SER A N 1
ATOM 3124 C CA . SER A 1 383 ? -18.108 43.607 1.813 1.00 56.62 383 SER A CA 1
ATOM 3125 C C . SER A 1 383 ? -17.808 42.881 3.120 1.00 56.62 383 SER A C 1
ATOM 3127 O O . SER A 1 383 ? -17.089 41.881 3.080 1.00 56.62 383 SER A O 1
ATOM 3129 N N . GLU A 1 384 ? -18.399 43.335 4.228 1.00 55.19 384 GLU A N 1
ATOM 3130 C CA . GLU A 1 384 ? -18.269 42.759 5.581 1.00 55.19 384 GLU A CA 1
ATOM 3131 C C . GLU A 1 384 ? -18.314 41.216 5.597 1.00 55.19 384 GLU A C 1
ATOM 3133 O O . GLU A 1 384 ? -17.588 40.584 6.360 1.00 55.19 384 GLU A O 1
ATOM 3138 N N . VAL A 1 385 ? -19.047 40.615 4.652 1.00 54.62 385 VAL A N 1
ATOM 3139 C CA . VAL A 1 385 ? -19.189 39.169 4.431 1.00 54.62 385 VAL A CA 1
ATOM 3140 C C . VAL A 1 385 ? -17.861 38.419 4.228 1.00 54.62 385 VAL A C 1
ATOM 3142 O O . VAL A 1 385 ? -17.730 37.304 4.719 1.00 54.62 385 VAL A O 1
ATOM 3145 N N . GLU A 1 386 ? -16.866 38.975 3.526 1.00 53.41 386 GLU A N 1
ATOM 3146 C CA . GLU A 1 386 ? -15.583 38.275 3.289 1.00 53.41 386 GLU A CA 1
ATOM 3147 C C . GLU A 1 386 ? -14.682 38.281 4.531 1.00 53.41 386 GLU A C 1
ATOM 3149 O O . GLU A 1 386 ? -13.988 37.301 4.812 1.00 53.41 386 GLU A O 1
ATOM 3154 N N . THR A 1 387 ? -14.721 39.368 5.300 1.00 56.81 387 THR A N 1
ATOM 3155 C CA . THR A 1 387 ? -14.066 39.477 6.610 1.00 56.81 387 THR A CA 1
ATOM 3156 C C . THR A 1 387 ? -14.714 38.548 7.630 1.00 56.81 387 THR A C 1
ATOM 3158 O O . THR A 1 387 ? -14.000 37.836 8.336 1.00 56.81 387 THR A O 1
ATOM 3161 N N . ASP A 1 388 ? -16.045 38.469 7.647 1.00 54.47 388 ASP A N 1
ATOM 3162 C CA . ASP A 1 388 ? -16.778 37.559 8.528 1.00 54.47 388 ASP A CA 1
ATOM 3163 C C . ASP A 1 388 ? -16.491 36.093 8.189 1.00 54.47 388 ASP A C 1
ATOM 3165 O O . ASP A 1 388 ? -16.264 35.291 9.093 1.00 54.47 388 ASP A O 1
ATOM 3169 N N . PHE A 1 389 ? -16.367 35.747 6.902 1.00 57.31 389 PHE A N 1
ATOM 3170 C CA . PHE A 1 389 ? -15.989 34.394 6.483 1.00 57.31 389 PHE A CA 1
ATOM 3171 C C . PHE A 1 389 ? -14.574 34.014 6.944 1.00 57.31 389 PHE A C 1
ATOM 3173 O O . PHE A 1 389 ? -14.332 32.869 7.320 1.00 57.31 389 PHE A O 1
ATOM 3180 N N . ALA A 1 390 ? -13.631 34.961 6.944 1.00 52.88 390 ALA A N 1
ATOM 3181 C CA . ALA A 1 390 ? -12.264 34.731 7.415 1.00 52.88 390 ALA A CA 1
ATOM 3182 C C . ALA A 1 390 ? -12.177 34.593 8.948 1.00 52.88 390 ALA A C 1
ATOM 3184 O O . ALA A 1 390 ? -11.369 33.800 9.447 1.00 52.88 390 ALA A O 1
ATOM 3185 N N . TYR A 1 391 ? -13.027 35.315 9.688 1.00 53.22 391 TYR A N 1
ATOM 3186 C CA . TYR A 1 391 ? -13.164 35.175 11.140 1.00 53.22 391 TYR A CA 1
ATOM 3187 C C . TYR A 1 391 ? -13.901 33.891 11.541 1.00 53.22 391 TYR A C 1
ATOM 3189 O O . TYR A 1 391 ? -13.462 33.212 12.471 1.00 53.22 391 TYR A O 1
ATOM 3197 N N . GLU A 1 392 ? -14.965 33.505 10.832 1.00 51.53 392 GLU A N 1
ATOM 3198 C CA . GLU A 1 392 ? -15.661 32.228 11.048 1.00 51.53 392 GLU A CA 1
ATOM 3199 C C . GLU A 1 392 ? -14.794 31.024 10.657 1.00 51.53 392 GLU A C 1
ATOM 3201 O O . GLU A 1 392 ? -14.834 29.992 11.328 1.00 51.53 392 GLU A O 1
ATOM 3206 N N . ALA A 1 393 ? -13.955 31.158 9.625 1.00 54.69 393 ALA A N 1
ATOM 3207 C CA . ALA A 1 393 ? -12.997 30.132 9.217 1.00 54.69 393 ALA A CA 1
ATOM 3208 C C . ALA A 1 393 ? -11.745 30.055 10.116 1.00 54.69 393 ALA A C 1
ATOM 3210 O O . ALA A 1 393 ? -10.903 29.181 9.903 1.00 54.69 393 ALA A O 1
ATOM 3211 N N . GLY A 1 394 ? -11.603 30.943 11.111 1.00 40.53 394 GLY A N 1
ATOM 3212 C CA . GLY A 1 394 ? -10.496 30.925 12.075 1.00 40.53 394 GLY A CA 1
ATOM 3213 C C . GLY A 1 394 ? -9.118 31.220 11.472 1.00 40.53 394 GLY A C 1
ATOM 3214 O O . GLY A 1 394 ? -8.104 30.846 12.059 1.00 40.53 394 GLY A O 1
ATOM 3215 N N . ILE A 1 395 ? -9.067 31.874 10.305 1.00 52.69 395 ILE A N 1
ATOM 3216 C CA . ILE A 1 395 ? -7.815 32.160 9.579 1.00 52.69 395 ILE A CA 1
ATOM 3217 C C . ILE A 1 395 ? -6.967 33.192 10.340 1.00 52.69 395 ILE A C 1
ATOM 3219 O O . ILE A 1 395 ? -5.740 33.134 10.306 1.00 52.69 395 ILE A O 1
ATOM 3223 N N . PHE A 1 396 ? -7.612 34.073 11.107 1.00 43.06 396 PHE A N 1
ATOM 3224 C CA . PHE A 1 396 ? -6.962 35.006 12.023 1.00 43.06 396 PHE A CA 1
ATOM 3225 C C . PHE A 1 396 ? -7.341 34.659 13.465 1.00 43.06 396 PHE A C 1
ATOM 3227 O O . PHE A 1 396 ? -8.193 35.295 14.082 1.00 43.06 396 PHE A O 1
ATOM 3234 N N . ASN A 1 397 ? -6.712 33.625 14.024 1.00 41.56 397 ASN A N 1
ATOM 3235 C CA . ASN A 1 397 ? -6.861 33.260 15.436 1.00 41.56 397 ASN A CA 1
ATOM 3236 C C . ASN A 1 397 ? -6.045 34.187 16.358 1.00 41.56 397 ASN A C 1
ATOM 3238 O O . ASN A 1 397 ? -5.220 33.747 17.152 1.00 41.56 397 ASN A O 1
ATOM 3242 N N . MET A 1 398 ? -6.317 35.487 16.289 1.00 41.34 398 MET A N 1
ATOM 3243 C CA . MET A 1 398 ? -6.056 36.407 17.393 1.00 41.34 398 MET A CA 1
ATOM 3244 C C . MET A 1 398 ? -7.373 37.078 17.766 1.00 41.34 398 MET A C 1
ATOM 3246 O O . MET A 1 398 ? -7.630 38.229 17.425 1.00 41.34 398 MET A O 1
ATOM 3250 N N . LYS A 1 399 ? -8.244 36.342 18.465 1.00 39.84 399 LYS A N 1
ATOM 3251 C CA . LYS A 1 399 ? -9.236 37.003 19.314 1.00 39.84 399 LYS A CA 1
ATOM 3252 C C . LYS A 1 399 ? -8.509 37.405 20.600 1.00 39.84 399 LYS A C 1
ATOM 3254 O O . LYS A 1 399 ? -8.084 36.502 21.321 1.00 39.84 399 LYS A O 1
ATOM 3259 N N . PRO A 1 400 ? -8.335 38.703 20.896 1.00 40.28 400 PRO A N 1
ATOM 3260 C CA . PRO A 1 400 ? -7.790 39.130 22.178 1.00 40.28 400 PRO A CA 1
ATOM 3261 C C . PRO A 1 400 ? -8.654 38.555 23.306 1.00 40.28 400 PRO A C 1
ATOM 3263 O O . PRO A 1 400 ? -9.879 38.676 23.307 1.00 40.28 400 PRO A O 1
ATOM 3266 N N . THR A 1 401 ? -8.015 37.869 24.250 1.00 39.09 401 THR A N 1
ATOM 3267 C CA . THR A 1 401 ? -8.674 37.189 25.376 1.00 39.09 401 THR A CA 1
ATOM 3268 C C . THR A 1 401 ? -9.105 38.139 26.493 1.00 39.09 401 THR A C 1
ATOM 3270 O O . THR A 1 401 ? -9.709 37.693 27.469 1.00 39.09 401 THR A O 1
ATOM 3273 N N . SER A 1 402 ? -8.838 39.443 26.374 1.00 40.25 402 SER A N 1
ATOM 3274 C CA . SER A 1 402 ? -9.328 40.445 27.316 1.00 40.25 402 SER A CA 1
ATOM 3275 C C . SER A 1 402 ? -9.622 41.786 26.634 1.00 40.25 402 SER A C 1
ATOM 3277 O O . SER A 1 402 ? -8.889 42.224 25.752 1.00 40.25 402 SER A O 1
ATOM 3279 N N . GLU A 1 403 ? -10.666 42.483 27.094 1.00 43.44 403 GLU A N 1
ATOM 3280 C CA . GLU A 1 403 ? -10.980 43.873 26.706 1.00 43.44 403 GLU A CA 1
ATOM 3281 C C . GLU A 1 403 ? -9.886 44.884 27.114 1.00 43.44 403 GLU A C 1
ATOM 3283 O O . GLU A 1 403 ? -10.009 46.065 26.815 1.00 43.44 403 GLU A O 1
ATOM 3288 N N . LYS A 1 404 ? -8.810 44.451 27.791 1.00 44.22 404 LYS A N 1
ATOM 3289 C CA . LYS A 1 404 ? -7.653 45.297 28.129 1.00 44.22 404 LYS A CA 1
ATOM 3290 C C . LYS A 1 404 ? -6.571 45.309 27.046 1.00 44.22 404 LYS A C 1
ATOM 3292 O O . LYS A 1 404 ? -5.669 46.133 27.132 1.00 44.22 404 LYS A O 1
ATOM 3297 N N . ASP A 1 405 ? -6.679 44.434 26.047 1.00 41.62 405 ASP A N 1
ATOM 3298 C CA . ASP A 1 405 ? -5.707 44.300 24.953 1.00 41.62 405 ASP A CA 1
ATOM 3299 C C . ASP A 1 405 ? -6.205 44.943 23.644 1.00 41.62 405 ASP A C 1
ATOM 3301 O O . ASP A 1 405 ? -5.623 44.750 22.580 1.00 41.62 405 ASP A O 1
ATOM 3305 N N . ILE A 1 406 ? -7.293 45.718 23.717 1.00 45.25 406 ILE A N 1
ATOM 3306 C CA . ILE A 1 406 ? -7.830 46.507 22.608 1.00 45.25 406 ILE A CA 1
ATOM 3307 C C . ILE A 1 406 ? -7.842 47.973 23.044 1.00 45.25 406 ILE A C 1
ATOM 3309 O O . ILE A 1 406 ? -8.685 48.356 23.849 1.00 45.25 406 ILE A O 1
ATOM 3313 N N . GLU A 1 407 ? -6.990 48.820 22.463 1.00 38.28 407 GLU A N 1
ATOM 3314 C CA . GLU A 1 407 ? -7.335 50.239 22.326 1.00 38.28 407 GLU A CA 1
ATOM 3315 C C . GLU A 1 407 ? -7.216 50.693 20.870 1.00 38.28 407 GLU A C 1
ATOM 3317 O O . GLU A 1 407 ? -6.261 50.411 20.149 1.00 38.28 407 GLU A O 1
ATOM 3322 N N . VAL A 1 408 ? -8.300 51.334 20.445 1.00 38.84 408 VAL A N 1
ATOM 3323 C CA . VAL A 1 408 ? -8.734 51.591 19.074 1.00 38.84 408 VAL A CA 1
ATOM 3324 C C . VAL A 1 408 ? -7.782 52.545 18.352 1.00 38.84 408 VAL A C 1
ATOM 3326 O O . VAL A 1 408 ? -7.643 53.709 18.725 1.00 38.84 408 VAL A O 1
ATOM 3329 N N . ILE A 1 409 ? -7.200 52.082 17.244 1.00 35.69 409 ILE A N 1
ATOM 3330 C CA . ILE A 1 409 ? -6.416 52.903 16.314 1.00 35.69 409 ILE A CA 1
ATOM 3331 C C . ILE A 1 409 ? -7.382 53.619 15.365 1.00 35.69 409 ILE A C 1
ATOM 3333 O O . ILE A 1 409 ? -7.508 53.259 14.202 1.00 35.69 409 ILE A O 1
ATOM 3337 N N . ALA A 1 410 ? -8.127 54.587 15.904 1.00 31.94 410 ALA A N 1
ATOM 3338 C CA . ALA A 1 410 ? -8.473 55.851 15.248 1.00 31.94 410 ALA A CA 1
ATOM 3339 C C . ALA A 1 410 ? -9.604 56.570 15.992 1.00 31.94 410 ALA A C 1
ATOM 3341 O O . ALA A 1 410 ? -10.730 56.083 16.084 1.00 31.94 410 ALA A O 1
ATOM 3342 N N . THR A 1 411 ? -9.365 57.828 16.364 1.00 31.08 411 THR A N 1
ATOM 3343 C CA . THR A 1 411 ? -10.345 58.884 16.073 1.00 31.08 411 THR A CA 1
ATOM 3344 C C . THR A 1 411 ? -9.659 60.252 15.973 1.00 31.08 411 THR A C 1
ATOM 3346 O O . THR A 1 411 ? -9.045 60.719 16.922 1.00 31.08 411 THR A O 1
ATOM 3349 N N . VAL A 1 412 ? -9.758 60.837 14.772 1.00 33.38 412 VAL A N 1
ATOM 3350 C CA . VAL A 1 412 ? -9.947 62.253 14.372 1.00 33.38 412 VAL A CA 1
ATOM 3351 C C . VAL A 1 412 ? -9.237 63.376 15.179 1.00 33.38 412 VAL A C 1
ATOM 3353 O O . VAL A 1 412 ? -9.342 63.461 16.399 1.00 33.38 412 VAL A O 1
ATOM 3356 N N . PRO A 1 413 ? -8.571 64.335 14.500 1.00 32.81 413 PRO A N 1
ATOM 3357 C CA . PRO A 1 413 ? -7.656 65.286 15.125 1.00 32.81 413 PRO A CA 1
ATOM 3358 C C . PRO A 1 413 ? -8.370 66.426 15.865 1.00 32.81 413 PRO A C 1
ATOM 3360 O O . PRO A 1 413 ? -8.903 67.333 15.236 1.00 32.81 413 PRO A O 1
ATOM 3363 N N . SER A 1 414 ? -8.253 66.470 17.194 1.00 44.06 414 SER A N 1
ATOM 3364 C CA . SER A 1 414 ? -8.062 67.730 17.930 1.00 44.06 414 SER A CA 1
ATOM 3365 C C . SER A 1 414 ? -7.722 67.464 19.396 1.00 44.06 414 SER A C 1
ATOM 3367 O O . SER A 1 414 ? -8.613 67.381 20.234 1.00 44.06 414 SER A O 1
ATOM 3369 N N . THR A 1 415 ? -6.438 67.345 19.731 1.00 36.88 415 THR A N 1
ATOM 3370 C CA . THR A 1 415 ? -5.773 68.062 20.842 1.00 36.88 415 THR A CA 1
ATOM 3371 C C . THR A 1 415 ? -4.398 67.451 21.116 1.00 36.88 415 THR A C 1
ATOM 3373 O O . THR A 1 415 ? -4.178 66.252 21.010 1.00 36.88 415 THR A O 1
ATOM 3376 N N . LYS A 1 416 ? -3.435 68.332 21.395 1.00 50.56 416 LYS A N 1
ATOM 3377 C CA . LYS A 1 416 ? -2.018 68.030 21.610 1.00 50.56 416 LYS A CA 1
ATOM 3378 C C . LYS A 1 416 ? -1.818 67.177 22.862 1.00 50.56 416 LYS A C 1
ATOM 3380 O O . LYS A 1 416 ? -2.076 67.656 23.962 1.00 50.56 416 LYS A O 1
ATOM 3385 N N . THR A 1 417 ? -1.241 65.990 22.720 1.00 32.59 417 THR A N 1
ATOM 3386 C CA . THR A 1 417 ? -0.463 65.333 23.780 1.00 32.59 417 THR A CA 1
ATOM 3387 C C . THR A 1 417 ? 0.597 64.456 23.121 1.00 32.59 417 THR A C 1
ATOM 3389 O O . THR A 1 417 ? 0.289 63.674 22.229 1.00 32.59 417 THR A O 1
ATOM 3392 N N . THR A 1 418 ? 1.851 64.613 23.531 1.00 37.47 418 THR A N 1
ATOM 3393 C CA . THR A 1 418 ? 2.962 63.740 23.137 1.00 37.47 418 THR A CA 1
ATOM 3394 C C . THR A 1 418 ? 3.209 62.768 24.283 1.00 37.47 418 THR A C 1
ATOM 3396 O O . THR A 1 418 ? 3.408 63.226 25.409 1.00 37.47 418 THR A O 1
ATOM 3399 N N . ILE A 1 419 ? 3.235 61.457 24.028 1.00 34.00 419 ILE A N 1
ATOM 3400 C CA . ILE A 1 419 ? 3.776 60.468 24.974 1.00 34.00 419 ILE A CA 1
ATOM 3401 C C . ILE A 1 419 ? 4.683 59.495 24.215 1.00 34.00 419 ILE A C 1
ATOM 3403 O O . ILE A 1 419 ? 4.384 59.081 23.099 1.00 34.00 419 ILE A O 1
ATOM 3407 N N . TYR A 1 420 ? 5.815 59.194 24.847 1.00 32.16 420 TYR A N 1
ATOM 3408 C CA . TYR A 1 420 ? 6.890 58.317 24.397 1.00 32.16 420 TYR A CA 1
ATOM 3409 C C . TYR A 1 420 ? 6.614 56.858 24.772 1.00 32.16 420 TYR A C 1
ATOM 3411 O O . TYR A 1 420 ? 6.065 56.587 25.841 1.00 32.16 420 TYR A O 1
ATOM 3419 N N . ILE A 1 421 ? 7.091 55.924 23.950 1.00 31.91 421 ILE A N 1
ATOM 3420 C CA . ILE A 1 421 ? 7.139 54.499 24.292 1.00 31.91 421 ILE A CA 1
ATOM 3421 C C . ILE A 1 421 ? 8.393 54.237 25.130 1.00 31.91 421 ILE A C 1
ATOM 3423 O O . ILE A 1 421 ? 9.500 54.638 24.768 1.00 31.91 421 ILE A O 1
ATOM 3427 N N . LYS A 1 422 ? 8.218 53.552 26.262 1.00 32.12 422 LYS A N 1
ATOM 3428 C CA . LYS A 1 422 ? 9.317 53.028 27.070 1.00 32.12 422 LYS A CA 1
ATOM 3429 C C . LYS A 1 422 ? 9.813 51.744 26.403 1.00 32.12 422 LYS A C 1
ATOM 3431 O O . LYS A 1 422 ? 9.216 50.689 26.578 1.00 32.12 422 LYS A O 1
ATOM 3436 N N . GLN A 1 423 ? 10.865 51.860 25.603 1.00 33.75 423 GLN A N 1
ATOM 3437 C CA . GLN A 1 423 ? 11.572 50.711 25.051 1.00 33.75 423 GLN A CA 1
ATOM 3438 C C . GLN A 1 423 ? 12.348 50.041 26.193 1.00 33.75 423 GLN A C 1
ATOM 3440 O O . GLN A 1 423 ? 13.166 50.691 26.850 1.00 33.75 423 GLN A O 1
ATOM 3445 N N . GLU A 1 424 ? 12.056 48.771 26.484 1.00 29.77 424 GLU A N 1
ATOM 3446 C CA . GLU A 1 424 ? 12.960 47.964 27.300 1.00 29.77 424 GLU A CA 1
ATOM 3447 C C . GLU A 1 424 ? 14.253 47.778 26.507 1.00 29.77 424 GLU A C 1
ATOM 3449 O O . GLU A 1 424 ? 14.280 47.185 25.432 1.00 29.77 424 GLU A O 1
ATOM 3454 N N . VAL A 1 425 ? 15.315 48.388 27.025 1.00 32.97 425 VAL A N 1
ATOM 3455 C CA . VAL A 1 425 ? 16.676 48.247 26.525 1.00 32.97 425 VAL A CA 1
ATOM 3456 C C . VAL A 1 425 ? 17.145 46.846 26.906 1.00 32.97 425 VAL A C 1
ATOM 3458 O O . VAL A 1 425 ? 17.420 46.582 28.076 1.00 32.97 425 VAL A O 1
ATOM 3461 N N . CYS A 1 426 ? 17.222 45.943 25.932 1.00 33.16 426 CYS A N 1
ATOM 3462 C CA . CYS A 1 426 ? 18.045 44.747 26.059 1.00 33.16 426 CYS A CA 1
ATOM 3463 C C . CYS A 1 426 ? 19.501 45.158 25.808 1.00 33.16 426 CYS A C 1
ATOM 3465 O O . CYS A 1 426 ? 19.845 45.588 24.710 1.00 33.16 426 CYS A O 1
ATOM 3467 N N . ASP A 1 427 ? 20.336 45.073 26.845 1.00 34.56 427 ASP A N 1
ATOM 3468 C CA . ASP A 1 427 ? 21.779 45.308 26.764 1.00 34.56 427 ASP A CA 1
ATOM 3469 C C . ASP A 1 427 ? 22.431 44.290 25.806 1.00 34.56 427 ASP A C 1
ATOM 3471 O O . ASP A 1 427 ? 22.623 43.120 26.139 1.00 34.56 427 ASP A O 1
ATOM 3475 N N . GLU A 1 428 ? 22.801 44.751 24.612 1.00 46.34 428 GLU A N 1
ATOM 3476 C CA . GLU A 1 428 ? 23.651 44.033 23.661 1.00 46.34 428 GLU A CA 1
ATOM 3477 C C . GLU A 1 428 ? 25.115 44.098 24.110 1.00 46.34 428 GLU A C 1
ATOM 3479 O O . GLU A 1 428 ? 25.862 45.001 23.727 1.00 46.34 428 GLU A O 1
ATOM 3484 N N . LYS A 1 429 ? 25.550 43.134 24.926 1.00 41.19 429 LYS A N 1
ATOM 3485 C CA . LYS A 1 429 ? 26.975 42.804 25.088 1.00 41.19 429 LYS A CA 1
ATOM 3486 C C . LYS A 1 429 ? 27.167 41.312 25.318 1.00 41.19 429 LYS A C 1
ATOM 3488 O O . LYS A 1 429 ? 27.378 40.891 26.446 1.00 41.19 429 LYS A O 1
ATOM 3493 N N . ASP A 1 430 ? 27.140 40.541 24.237 1.00 38.66 430 ASP A N 1
ATOM 3494 C CA . ASP A 1 430 ? 27.965 39.338 24.114 1.00 38.66 430 ASP A CA 1
ATOM 3495 C C . ASP A 1 430 ? 28.092 38.955 22.631 1.00 38.66 430 ASP A C 1
ATOM 3497 O O . ASP A 1 430 ? 27.269 38.240 22.065 1.00 38.66 430 ASP A O 1
ATOM 3501 N N . ASP A 1 431 ? 29.162 39.453 22.005 1.00 44.41 431 ASP A N 1
ATOM 3502 C CA . ASP A 1 431 ? 29.645 39.050 20.680 1.00 44.41 431 ASP A CA 1
ATOM 3503 C C . ASP A 1 431 ? 30.207 37.621 20.755 1.00 44.41 431 ASP A C 1
ATOM 3505 O O . ASP A 1 431 ? 31.416 37.368 20.800 1.00 44.41 431 ASP A O 1
ATOM 3509 N N . LYS A 1 432 ? 29.304 36.646 20.801 1.00 45.97 432 LYS A N 1
ATOM 3510 C CA . LYS A 1 432 ? 29.601 35.279 20.388 1.00 45.97 432 LYS A CA 1
ATOM 3511 C C . LYS A 1 432 ? 28.664 34.964 19.246 1.00 45.97 432 LYS A C 1
ATOM 3513 O O . LYS A 1 432 ? 27.451 34.943 19.418 1.00 45.97 432 LYS A O 1
ATOM 3518 N N . THR A 1 433 ? 29.252 34.734 18.079 1.00 43.72 433 THR A N 1
ATOM 3519 C CA . THR A 1 433 ? 28.602 34.184 16.894 1.00 43.72 433 THR A CA 1
ATOM 3520 C C . THR A 1 433 ? 28.037 32.804 17.227 1.00 43.72 433 THR A C 1
ATOM 3522 O O . THR A 1 433 ? 28.640 31.774 16.936 1.00 43.72 433 THR A O 1
ATOM 3525 N N . ASN A 1 434 ? 26.882 32.786 17.889 1.00 45.78 434 ASN A N 1
ATOM 3526 C CA . ASN A 1 434 ? 26.088 31.588 18.075 1.00 45.78 434 ASN A CA 1
ATOM 3527 C C . ASN A 1 434 ? 25.634 31.169 16.683 1.00 45.78 434 ASN A C 1
ATOM 3529 O O . ASN A 1 434 ? 24.951 31.915 15.981 1.00 45.78 434 ASN A O 1
ATOM 3533 N N . THR A 1 435 ? 26.085 29.999 16.250 1.00 55.78 435 THR A N 1
ATOM 3534 C CA . THR A 1 435 ? 25.672 29.466 14.957 1.00 55.78 435 THR A CA 1
ATOM 3535 C C . THR A 1 435 ? 24.177 29.144 15.002 1.00 55.78 435 THR A C 1
ATOM 3537 O O . THR A 1 435 ? 23.621 28.899 16.073 1.00 55.78 435 THR A O 1
ATOM 3540 N N . VAL A 1 436 ? 23.498 29.124 13.851 1.00 49.12 436 VAL A N 1
ATOM 3541 C CA . VAL A 1 436 ? 22.075 28.731 13.757 1.00 49.12 436 VAL A CA 1
ATOM 3542 C C . VAL A 1 436 ? 21.822 27.382 14.455 1.00 49.12 436 VAL A C 1
ATOM 3544 O O . VAL A 1 436 ? 20.793 27.196 15.102 1.00 49.12 436 VAL A O 1
ATOM 3547 N N . ASP A 1 437 ? 22.804 26.476 14.423 1.00 49.91 437 ASP A N 1
ATOM 3548 C CA . ASP A 1 437 ? 22.768 25.196 15.135 1.00 49.91 437 ASP A CA 1
ATOM 3549 C C . ASP A 1 437 ? 22.737 25.346 16.671 1.00 49.91 437 ASP A C 1
ATOM 3551 O O . ASP A 1 437 ? 22.089 24.539 17.343 1.00 49.91 437 ASP A O 1
ATOM 3555 N N . ASP A 1 438 ? 23.377 26.370 17.242 1.00 60.41 438 ASP A N 1
ATOM 3556 C CA . ASP A 1 438 ? 23.343 26.651 18.683 1.00 60.41 438 ASP A CA 1
ATOM 3557 C C . ASP A 1 438 ? 21.989 27.230 19.103 1.00 60.41 438 ASP A C 1
ATOM 3559 O O . ASP A 1 438 ? 21.455 26.863 20.153 1.00 60.41 438 ASP A O 1
ATOM 3563 N N . LEU A 1 439 ? 21.380 28.069 18.258 1.00 53.06 439 LEU A N 1
ATOM 3564 C CA . LEU A 1 439 ? 20.051 28.631 18.507 1.00 53.06 439 LEU A CA 1
ATOM 3565 C C . LEU A 1 439 ? 18.970 27.538 18.458 1.00 53.06 439 LEU A C 1
ATOM 3567 O O . LEU A 1 439 ? 18.158 27.429 19.379 1.00 53.06 439 LEU A O 1
ATOM 3571 N N . ILE A 1 440 ? 19.017 26.672 17.436 1.00 53.69 440 ILE A N 1
ATOM 3572 C CA . ILE A 1 440 ? 18.111 25.521 17.295 1.00 53.69 440 ILE A CA 1
ATOM 3573 C C . ILE A 1 440 ? 18.285 24.565 18.478 1.00 53.69 440 ILE A C 1
ATOM 3575 O O . ILE A 1 440 ? 17.298 24.156 19.088 1.00 53.69 440 ILE A O 1
ATOM 3579 N N . ARG A 1 441 ? 19.528 24.241 18.859 1.00 64.75 441 ARG A N 1
ATOM 3580 C CA . ARG A 1 441 ? 19.802 23.357 20.003 1.00 64.75 441 ARG A CA 1
ATOM 3581 C C . ARG A 1 441 ? 19.258 23.932 21.309 1.00 64.75 441 ARG A C 1
ATOM 3583 O O . ARG A 1 441 ? 18.671 23.196 22.096 1.00 64.75 441 ARG A O 1
ATOM 3590 N N . THR A 1 442 ? 19.416 25.235 21.526 1.00 68.56 442 THR A N 1
ATOM 3591 C CA . THR A 1 442 ? 18.938 25.904 22.745 1.00 68.56 442 THR A CA 1
ATOM 3592 C C . THR A 1 442 ? 17.410 25.928 22.805 1.00 68.56 442 THR A C 1
ATOM 3594 O O . THR A 1 442 ? 16.834 25.645 23.853 1.00 68.56 442 THR A O 1
ATOM 3597 N N . HIS A 1 443 ? 16.737 26.190 21.680 1.00 51.94 443 HIS A N 1
ATOM 3598 C CA . HIS A 1 443 ? 15.275 26.244 21.630 1.00 51.94 443 HIS A CA 1
ATOM 3599 C C . HIS A 1 443 ? 14.625 24.857 21.762 1.00 51.94 443 HIS A C 1
ATOM 3601 O O . HIS A 1 443 ? 13.642 24.700 22.485 1.00 51.94 443 HIS A O 1
ATOM 3607 N N . VAL A 1 444 ? 15.208 23.830 21.130 1.00 57.00 444 VAL A N 1
ATOM 3608 C CA . VAL A 1 444 ? 14.739 22.436 21.236 1.00 57.00 444 VAL A CA 1
ATOM 3609 C C . VAL A 1 444 ? 14.933 21.889 22.651 1.00 57.00 444 VAL A C 1
ATOM 3611 O O . VAL A 1 444 ? 14.021 21.262 23.184 1.00 57.00 444 VAL A O 1
ATOM 3614 N N . ASN A 1 445 ? 16.077 22.159 23.289 1.00 60.59 445 ASN A N 1
ATOM 3615 C CA . ASN A 1 445 ? 16.312 21.731 24.671 1.00 60.59 445 ASN A CA 1
ATOM 3616 C C . ASN A 1 445 ? 15.333 22.395 25.643 1.00 60.59 445 ASN A C 1
ATOM 3618 O O . ASN A 1 445 ? 14.785 21.717 26.504 1.00 60.59 445 ASN A O 1
ATOM 3622 N N . LYS A 1 446 ? 15.043 23.686 25.450 1.00 63.28 446 LYS A N 1
ATOM 3623 C CA . LYS A 1 446 ? 14.068 24.410 26.268 1.00 63.28 446 LYS A CA 1
ATOM 3624 C C . LYS A 1 446 ? 12.648 23.847 26.119 1.00 63.28 446 LYS A C 1
ATOM 3626 O O . LYS A 1 446 ? 11.979 23.612 27.115 1.00 63.28 446 LYS A O 1
ATOM 3631 N N . LEU A 1 447 ? 12.214 23.541 24.893 1.00 47.72 447 LEU A N 1
ATOM 3632 C CA . LEU A 1 447 ? 10.914 22.902 24.640 1.00 47.72 447 LEU A CA 1
ATOM 3633 C C . LEU A 1 447 ? 10.806 21.499 25.257 1.00 47.72 447 LEU A C 1
ATOM 3635 O O . LEU A 1 447 ? 9.742 21.122 25.745 1.00 47.72 447 LEU A O 1
ATOM 3639 N N . LEU A 1 448 ? 11.892 20.722 25.244 1.00 49.28 448 LEU A N 1
ATOM 3640 C CA . LEU A 1 448 ? 11.926 19.399 25.872 1.00 49.28 448 LEU A CA 1
ATOM 3641 C C . LEU A 1 448 ? 11.891 19.488 27.403 1.00 49.28 448 LEU A C 1
ATOM 3643 O O . LEU A 1 448 ? 11.214 18.678 28.033 1.00 49.28 448 LEU A O 1
ATOM 3647 N N . GLU A 1 449 ? 12.576 20.465 27.996 1.00 56.72 449 GLU A N 1
ATOM 3648 C CA . GLU A 1 449 ? 12.574 20.697 29.445 1.00 56.72 449 GLU A CA 1
ATOM 3649 C C . GLU A 1 449 ? 11.214 21.213 29.940 1.00 56.72 449 GLU A C 1
ATOM 3651 O O . GLU A 1 449 ? 10.673 20.663 30.902 1.00 56.72 449 GLU A O 1
ATOM 3656 N N . ASP A 1 450 ? 10.610 22.170 29.232 1.00 56.59 450 ASP A N 1
ATOM 3657 C CA . ASP A 1 450 ? 9.335 22.785 29.622 1.00 56.59 450 ASP A CA 1
ATOM 3658 C C . ASP A 1 450 ? 8.132 21.841 29.399 1.00 56.59 450 ASP A C 1
ATOM 3660 O O . ASP A 1 450 ? 7.131 21.923 30.109 1.00 56.59 450 ASP A O 1
ATOM 3664 N N . SER A 1 451 ? 8.204 20.915 28.430 1.00 46.66 451 SER A N 1
ATOM 3665 C CA . SER A 1 451 ? 7.060 20.065 28.052 1.00 46.66 451 SER A CA 1
ATOM 3666 C C . SER A 1 451 ? 7.053 18.669 28.697 1.00 46.66 451 SER A C 1
ATOM 3668 O O . SER A 1 451 ? 5.983 18.074 28.841 1.00 46.66 451 SER A O 1
ATOM 3670 N N . LEU A 1 452 ? 8.208 18.129 29.117 1.00 38.22 452 LEU A N 1
ATOM 3671 C CA . LEU A 1 452 ? 8.299 16.765 29.674 1.00 38.22 452 LEU A CA 1
ATOM 3672 C C . LEU A 1 452 ? 8.458 16.698 31.202 1.00 38.22 452 LEU A C 1
ATOM 3674 O O . LEU A 1 452 ? 8.243 15.622 31.764 1.00 38.22 452 LEU A O 1
ATOM 3678 N N . LEU A 1 453 ? 8.833 17.791 31.881 1.00 36.81 453 LEU A N 1
ATOM 3679 C CA . LEU A 1 453 ? 9.228 17.744 33.299 1.00 36.81 453 LEU A CA 1
ATOM 3680 C C . LEU A 1 453 ? 8.327 18.506 34.276 1.00 36.81 453 LEU A C 1
ATOM 3682 O O . LEU A 1 453 ? 8.532 18.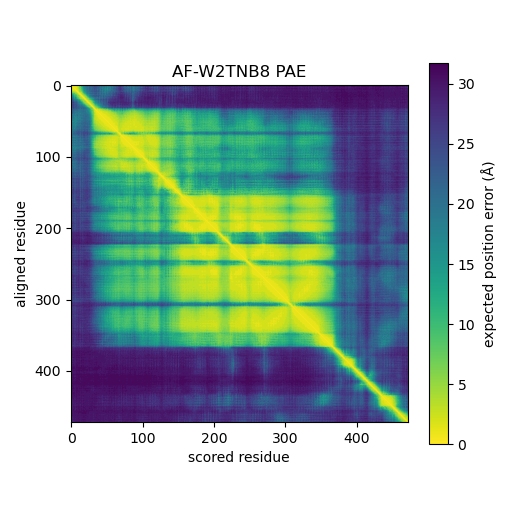359 35.481 1.00 36.81 453 LEU A O 1
ATOM 3686 N N . GLU A 1 454 ? 7.304 19.238 33.827 1.00 38.97 454 GLU A N 1
ATOM 3687 C CA . GLU A 1 454 ? 6.339 19.836 34.757 1.00 38.97 454 GLU A CA 1
ATOM 3688 C C . GLU A 1 454 ? 5.160 18.885 35.050 1.00 38.97 454 GLU A C 1
ATOM 3690 O O . GLU A 1 454 ? 4.298 18.656 34.193 1.00 38.97 454 GLU A O 1
ATOM 3695 N N . PRO A 1 455 ? 5.056 18.311 36.267 1.00 37.97 455 PRO A N 1
ATOM 3696 C CA . PRO A 1 455 ? 3.874 17.566 36.662 1.00 37.97 455 PRO A CA 1
ATOM 3697 C C . PRO A 1 455 ? 2.716 18.552 36.847 1.00 37.97 455 PRO A C 1
ATOM 3699 O O . PRO A 1 455 ? 2.652 19.280 37.839 1.00 37.97 455 PRO A O 1
ATOM 3702 N N . ASN A 1 456 ? 1.773 18.544 35.903 1.00 38.97 456 ASN A N 1
ATOM 3703 C CA . ASN A 1 456 ? 0.516 19.285 35.995 1.00 38.97 456 ASN A CA 1
ATOM 3704 C C . ASN A 1 456 ? -0.277 18.860 37.244 1.00 38.97 456 ASN A C 1
ATOM 3706 O O . ASN A 1 456 ? -1.093 17.937 37.234 1.00 38.97 456 ASN A O 1
ATOM 3710 N N . SER A 1 457 ? -0.046 19.568 38.345 1.00 40.66 457 SER A N 1
ATOM 3711 C CA . SER A 1 457 ? -0.699 19.389 39.636 1.00 40.66 457 SER A CA 1
ATOM 3712 C C . SER A 1 457 ? -1.970 20.235 39.737 1.00 40.66 457 SER A C 1
ATOM 3714 O O . SER A 1 457 ? -2.171 20.954 40.704 1.00 40.66 457 SER A O 1
ATOM 3716 N N . SER A 1 458 ? -2.868 20.168 38.749 1.00 45.47 458 SER A N 1
ATOM 3717 C CA . SER A 1 458 ? -4.252 20.643 38.926 1.00 45.47 458 SER A CA 1
ATOM 3718 C C . SER A 1 458 ? -5.192 20.211 37.795 1.00 45.47 458 SER A C 1
ATOM 3720 O O . SER A 1 458 ? -5.514 20.963 36.887 1.00 45.47 458 SER A O 1
ATOM 3722 N N . SER A 1 459 ? -5.753 19.006 37.890 1.00 35.66 459 SER A N 1
ATOM 3723 C CA . SER A 1 459 ? -7.068 18.754 37.288 1.00 35.66 459 SER A CA 1
ATOM 3724 C C . SER A 1 459 ? -7.908 17.874 38.210 1.00 35.66 459 SER A C 1
ATOM 3726 O O . SER A 1 459 ? -7.775 16.655 38.285 1.00 35.66 459 SER A O 1
ATOM 3728 N N . LYS A 1 460 ? -8.792 18.522 38.976 1.00 35.41 460 LYS A N 1
ATOM 3729 C CA . LYS A 1 460 ? -9.924 17.845 39.611 1.00 35.41 460 LYS A CA 1
ATOM 3730 C C . LYS A 1 460 ? -10.882 17.436 38.496 1.00 35.41 460 LYS A C 1
ATOM 3732 O O . LYS A 1 460 ? -11.647 18.258 38.003 1.00 35.41 460 LYS A O 1
ATOM 3737 N N . ILE A 1 461 ? -10.816 16.172 38.101 1.00 35.34 461 ILE A N 1
ATOM 3738 C CA . ILE A 1 461 ? -11.796 15.550 37.213 1.00 35.34 461 ILE A CA 1
ATOM 3739 C C . ILE A 1 461 ? -13.133 15.505 37.968 1.00 35.34 461 ILE A C 1
ATOM 3741 O O . ILE A 1 461 ? -13.255 14.822 38.985 1.00 35.34 461 ILE A O 1
ATOM 3745 N N . GLN A 1 462 ? -14.124 16.268 37.501 1.00 36.16 462 GLN A N 1
ATOM 3746 C CA . GLN A 1 462 ? -15.511 16.111 37.940 1.00 36.16 462 GLN A CA 1
ATOM 3747 C C . GLN A 1 462 ? -16.061 14.765 37.435 1.00 36.16 462 GLN A C 1
ATOM 3749 O O . GLN A 1 462 ? -15.785 14.389 36.292 1.00 36.16 462 GLN A O 1
ATOM 3754 N N . PRO A 1 463 ? -16.836 14.029 38.252 1.00 35.78 463 PRO A N 1
ATOM 3755 C CA . PRO A 1 463 ? -17.448 12.780 37.823 1.00 35.78 463 PRO A CA 1
ATOM 3756 C C . PRO A 1 463 ? -18.519 13.044 36.758 1.00 35.78 463 PRO A C 1
ATOM 3758 O O . PRO A 1 463 ? -19.343 13.948 36.880 1.00 35.78 463 PRO A O 1
ATOM 3761 N N . PHE A 1 464 ? -18.458 12.241 35.700 1.00 40.94 464 PHE A N 1
ATOM 3762 C CA . PHE A 1 464 ? -19.342 12.274 34.541 1.00 40.94 464 PHE A CA 1
ATOM 3763 C C . PHE A 1 464 ? -20.716 11.696 34.915 1.00 40.94 464 PHE A C 1
ATOM 3765 O O . PHE A 1 464 ? -20.793 10.600 35.469 1.00 40.94 464 PHE A O 1
ATOM 3772 N N . ASP A 1 465 ? -21.781 12.438 34.616 1.00 43.00 465 ASP A N 1
ATOM 3773 C CA . ASP A 1 465 ? -23.165 12.105 34.964 1.00 43.00 465 ASP A CA 1
ATOM 3774 C C . ASP A 1 465 ? -23.727 11.031 34.009 1.00 43.00 465 ASP A C 1
ATOM 3776 O O . ASP A 1 465 ? -23.823 11.240 32.795 1.00 43.00 465 ASP A O 1
ATOM 3780 N N . SER A 1 466 ? -24.034 9.845 34.544 1.00 38.28 466 SER A N 1
ATOM 3781 C CA . SER A 1 466 ? -24.371 8.631 33.783 1.00 38.28 466 SER A CA 1
ATOM 3782 C C . SER A 1 466 ? -25.798 8.593 33.229 1.00 38.28 466 SER A C 1
ATOM 3784 O O . SER A 1 466 ? -26.113 7.716 32.424 1.00 38.28 466 SER A O 1
ATOM 3786 N N . ASP A 1 467 ? -26.653 9.545 33.596 1.00 37.78 467 ASP A N 1
ATOM 3787 C CA . ASP A 1 467 ? -28.097 9.432 33.355 1.00 37.78 467 ASP A CA 1
ATOM 3788 C C . ASP A 1 467 ? -28.551 9.933 31.973 1.00 37.78 467 ASP A C 1
ATOM 3790 O O . ASP A 1 467 ? -29.721 9.811 31.611 1.00 37.78 467 ASP A O 1
ATOM 3794 N N . LYS A 1 468 ? -27.635 10.437 31.133 1.00 43.69 468 LYS A N 1
ATOM 3795 C CA . LYS A 1 468 ? -27.974 10.953 29.790 1.00 43.69 468 LYS A CA 1
ATOM 3796 C C . LYS A 1 468 ? -27.809 9.968 28.628 1.00 43.69 468 LYS A C 1
ATOM 3798 O O . LYS A 1 468 ? -28.113 10.338 27.499 1.00 43.69 468 LYS A O 1
ATOM 3803 N N . LEU A 1 469 ? -27.375 8.726 28.864 1.00 39.31 469 LEU A N 1
ATOM 3804 C CA . LEU A 1 469 ? -27.084 7.763 27.783 1.00 39.31 469 LEU A CA 1
ATOM 3805 C C . LEU A 1 469 ? -28.127 6.646 27.604 1.00 39.31 469 LEU A C 1
ATOM 3807 O O . LEU A 1 469 ? -27.893 5.711 26.846 1.00 39.31 469 LEU A O 1
ATOM 3811 N N . ALA A 1 470 ? -29.287 6.742 28.257 1.00 34.12 470 ALA A N 1
ATOM 3812 C CA . ALA A 1 470 ? -30.342 5.727 28.170 1.00 34.12 470 ALA A CA 1
ATOM 3813 C C . ALA A 1 470 ? -31.319 5.893 26.979 1.00 34.12 470 ALA A C 1
ATOM 3815 O O . ALA A 1 470 ? -32.314 5.174 26.926 1.00 34.12 470 ALA A O 1
ATOM 3816 N N . MET A 1 471 ? -31.080 6.807 26.025 1.00 34.84 471 MET A N 1
ATOM 3817 C CA . MET A 1 471 ? -31.990 7.031 24.879 1.00 34.84 471 MET A CA 1
ATOM 3818 C C . MET A 1 471 ? -31.307 7.345 23.527 1.00 34.84 471 MET A C 1
ATOM 3820 O O . MET A 1 471 ? -31.859 8.107 22.735 1.00 34.84 471 MET A O 1
ATOM 3824 N N . ALA A 1 472 ? -30.139 6.768 23.219 1.00 33.09 472 ALA A N 1
ATOM 3825 C CA . ALA A 1 472 ? -29.551 6.863 21.872 1.00 33.09 472 ALA A CA 1
ATOM 3826 C C . ALA A 1 472 ? -29.021 5.520 21.367 1.00 33.09 472 ALA A C 1
ATOM 3828 O O . ALA A 1 472 ? -28.212 4.901 22.099 1.00 33.09 472 ALA A O 1
#

Organism: Necator americanus (NCBI:txid51031)

InterPro domains:
  IPR016024 Armadillo-type fold [SSF48371] (53-248)

Solvent-accessible surface area (backbone atoms only — not comparable to full-atom values): 27934 Å² total; per-residue (Å²): 112,68,70,63,58,63,72,65,51,75,78,84,81,78,77,86,88,73,97,80,76,96,68,84,87,77,90,70,90,73,87,73,48,71,63,61,57,48,51,55,51,49,51,52,49,53,53,49,50,53,50,51,53,54,50,42,66,44,45,60,53,48,48,62,62,42,71,91,54,56,59,68,56,43,52,52,47,50,53,51,36,52,52,32,44,76,69,65,41,66,64,22,62,61,34,51,49,52,43,56,70,49,33,83,81,46,55,69,73,42,32,50,51,52,49,53,54,57,44,55,78,54,44,41,59,43,98,87,70,48,72,32,60,69,60,18,49,46,47,47,45,51,50,47,50,52,34,51,57,35,57,70,45,92,49,64,69,56,27,40,52,37,35,51,51,48,26,54,46,14,60,77,42,27,78,69,48,51,78,44,49,69,61,38,48,54,39,36,67,43,92,47,65,70,46,14,38,36,26,42,44,19,54,33,38,44,50,72,85,72,68,95,44,75,72,56,47,65,64,53,73,78,58,53,40,59,79,86,42,72,63,54,62,38,49,51,50,47,45,52,53,45,60,69,53,54,80,88,42,89,54,54,79,44,32,62,62,35,42,52,26,44,54,50,34,46,58,62,30,36,68,48,40,69,60,56,49,49,52,52,51,51,51,41,53,49,53,30,49,51,33,46,56,53,33,54,49,45,55,54,47,55,71,71,45,81,86,53,70,62,64,64,54,47,54,50,38,54,51,32,48,53,50,24,54,50,33,40,52,54,36,54,50,51,52,50,52,50,52,53,48,50,53,50,39,52,71,47,50,48,52,53,51,52,52,50,52,51,52,50,52,50,49,58,68,65,52,74,63,84,64,74,74,72,68,65,76,86,72,88,81,81,59,69,66,62,59,49,50,39,57,74,67,50,76,64,81,72,74,75,92,47,86,86,78,63,81,83,96,75,81,81,97,82,78,94,79,88,83,83,83,84,74,83,80,76,85,90,80,75,100,62,90,70,47,71,68,52,55,52,50,52,53,53,52,50,53,51,54,68,70,74,69,69,80,83,87,78,76,87,78,76,84,80,79,77,83,80,69,86,83,122

Mean predicted aligned error: 17.43 Å

Secondary structure (DSSP, 8-state):
-HHHHHTTS-GGGS-------------------HHHHHHHHHHHHHHHHHHHHHHHHHHHHHHHHHTT--HHHHHHHHHHHHHHHHTT-TTHHHHHHHHHHTGGGS-HHHHHHHHHHHHTTT--B-TTS-B-HHHHHHHHHHHHHHHHHHHTSS-HHHHHHHHHHHHHHHHH-HHHHHTTHHHHHHHHTSS-HHHHHHHHHHHHHHS-SS-SSHHHHHHHHTTPBPTT-THHHHHHHHHHHHHT--TTSGGGGTHHHHHHHHHHHHHHHBSSHHHHHHHHHHHHHHHHHHHHHHHHHHHHHHHH-TTS-HHHHHHHHHHHHHHHHHHHHHHHHHHHHHHHHHHHIIIIIIHHHHHHHHHHHHHHHH---------TT--S---HHHHHHHHHTTSS----SSTTS---S--------------------------HHHHHHHHHHHHHHHHHS--------PPP-GGG-TT-

Radius of gyration: 35.36 Å; Cα contacts (8 Å, |Δi|>4): 284; chains: 1; bounding box: 62×95×108 Å